Protein AF-A0A7R9IV88-F1 (afdb_monomer_lite)

pLDDT: mean 85.91, std 14.97, range [38.5, 98.81]

Structure (mmCIF, N/CA/C/O backbone):
data_AF-A0A7R9IV88-F1
#
_entry.id   AF-A0A7R9IV88-F1
#
loop_
_atom_site.group_PDB
_atom_site.id
_atom_site.type_symbol
_atom_site.label_atom_id
_atom_site.label_alt_id
_atom_site.label_comp_id
_atom_site.label_asym_id
_atom_site.label_entity_id
_atom_site.label_seq_id
_atom_site.pdbx_PDB_ins_code
_atom_site.Cartn_x
_atom_site.Cartn_y
_atom_site.Cartn_z
_atom_site.occupancy
_atom_site.B_iso_or_equiv
_atom_site.auth_seq_id
_atom_site.auth_comp_id
_atom_site.auth_asym_id
_atom_site.auth_atom_id
_atom_site.pdbx_PDB_model_num
ATOM 1 N N . MET A 1 1 ? -7.576 -13.885 -10.426 1.00 89.50 1 MET A N 1
ATOM 2 C CA . MET A 1 1 ? -8.930 -14.372 -10.057 1.00 89.50 1 MET A CA 1
ATOM 3 C C . MET A 1 1 ? -8.944 -15.845 -9.676 1.00 89.50 1 MET A C 1
ATOM 5 O O . MET A 1 1 ? -9.077 -16.111 -8.497 1.00 89.50 1 MET A O 1
ATOM 9 N N . ALA A 1 2 ? -8.714 -16.800 -10.589 1.00 94.25 2 ALA A N 1
ATOM 10 C CA . ALA A 1 2 ? -8.728 -18.230 -10.230 1.00 94.25 2 ALA A CA 1
ATOM 11 C C . ALA A 1 2 ? -7.739 -18.601 -9.099 1.00 94.25 2 ALA A C 1
ATOM 13 O O . ALA A 1 2 ? -8.062 -19.414 -8.239 1.00 94.25 2 ALA A O 1
ATOM 14 N N . ARG A 1 3 ? -6.558 -17.962 -9.057 1.00 96.81 3 ARG A N 1
ATOM 15 C CA . ARG A 1 3 ? -5.607 -18.096 -7.937 1.00 96.81 3 ARG A CA 1
ATOM 16 C C . ARG A 1 3 ? -6.174 -17.569 -6.605 1.00 96.81 3 ARG A C 1
ATOM 18 O O . ARG A 1 3 ? -5.969 -18.210 -5.584 1.00 96.81 3 ARG A O 1
ATOM 25 N N . CYS A 1 4 ? -6.947 -16.477 -6.614 1.00 96.44 4 CYS A N 1
ATOM 26 C CA . CYS A 1 4 ? -7.650 -15.975 -5.423 1.00 96.44 4 CYS A CA 1
ATOM 27 C C . CYS A 1 4 ? -8.679 -17.000 -4.929 1.00 96.44 4 CYS A C 1
ATOM 29 O O . CYS A 1 4 ? -8.710 -17.305 -3.745 1.00 96.44 4 CYS A O 1
ATOM 31 N N . ASP A 1 5 ? -9.472 -17.591 -5.831 1.00 95.38 5 ASP A N 1
ATOM 32 C CA . ASP A 1 5 ? -10.451 -18.626 -5.462 1.00 95.38 5 ASP A CA 1
ATOM 33 C C . ASP A 1 5 ? -9.773 -19.881 -4.886 1.00 95.38 5 ASP A C 1
ATOM 35 O O . ASP A 1 5 ? -10.258 -20.464 -3.917 1.00 95.38 5 ASP A O 1
ATOM 39 N N . ALA A 1 6 ? -8.623 -20.277 -5.443 1.00 97.31 6 ALA A N 1
ATOM 40 C CA . ALA A 1 6 ? -7.831 -21.385 -4.917 1.00 97.31 6 ALA A CA 1
ATOM 41 C C . ALA A 1 6 ? -7.295 -21.093 -3.505 1.00 97.31 6 ALA A C 1
ATOM 43 O O . ALA A 1 6 ? -7.380 -21.961 -2.637 1.00 97.31 6 ALA A O 1
ATOM 44 N N . LEU A 1 7 ? -6.802 -19.875 -3.246 1.00 97.56 7 LEU A N 1
ATOM 45 C CA . LEU A 1 7 ? -6.382 -19.469 -1.902 1.00 97.56 7 LEU A CA 1
ATOM 46 C C . LEU A 1 7 ? -7.564 -19.342 -0.938 1.00 97.56 7 LEU A C 1
ATOM 48 O O . LEU A 1 7 ? -7.436 -19.729 0.220 1.00 97.56 7 LEU A O 1
ATOM 52 N N . ALA A 1 8 ? -8.719 -18.856 -1.389 1.00 95.75 8 ALA A N 1
ATOM 53 C CA . ALA A 1 8 ? -9.923 -18.747 -0.568 1.00 95.75 8 ALA A CA 1
ATOM 54 C C . ALA A 1 8 ? -10.456 -20.112 -0.097 1.00 95.75 8 ALA A C 1
ATOM 56 O O . ALA A 1 8 ? -11.114 -20.193 0.936 1.00 95.75 8 ALA A O 1
ATOM 57 N N . ALA A 1 9 ? -10.149 -21.196 -0.817 1.00 96.38 9 ALA A N 1
ATOM 58 C CA . ALA A 1 9 ? -10.478 -22.559 -0.403 1.00 96.38 9 ALA A CA 1
ATOM 59 C C . ALA A 1 9 ? -9.545 -23.116 0.696 1.00 96.38 9 ALA A C 1
ATOM 61 O O . ALA A 1 9 ? -9.814 -24.184 1.252 1.00 96.38 9 ALA A O 1
ATOM 62 N N . ILE A 1 10 ? -8.440 -22.430 1.008 1.00 97.62 10 ILE A N 1
ATOM 63 C CA . ILE A 1 10 ? -7.503 -22.806 2.071 1.00 97.62 10 ILE A CA 1
ATOM 64 C C . ILE A 1 10 ? -7.872 -22.017 3.330 1.00 97.62 10 ILE A C 1
ATOM 66 O O . ILE A 1 10 ? -7.358 -20.920 3.557 1.00 97.62 10 ILE A O 1
ATOM 70 N N . SER A 1 11 ? -8.777 -22.587 4.130 1.00 97.31 11 SER A N 1
ATOM 71 C CA . SER A 1 11 ? -9.293 -21.964 5.347 1.00 97.31 11 SER A CA 1
ATOM 72 C C . SER A 1 11 ? -9.425 -22.929 6.527 1.00 97.31 11 SER A C 1
ATOM 74 O O . SER A 1 11 ? -9.688 -24.117 6.347 1.00 97.31 11 SER A O 1
ATOM 76 N N . GLU A 1 12 ? -9.255 -22.384 7.738 1.00 95.38 12 GLU A N 1
ATOM 77 C CA . GLU A 1 12 ? -9.490 -23.045 9.024 1.00 95.38 12 GLU A CA 1
ATOM 78 C C . GLU A 1 12 ? -10.968 -23.387 9.249 1.00 95.38 12 GLU A C 1
ATOM 80 O O . GLU A 1 12 ? -11.286 -24.273 10.044 1.00 95.38 12 GLU A O 1
ATOM 85 N N . THR A 1 13 ? -11.890 -22.686 8.579 1.00 91.06 13 THR A N 1
ATOM 86 C CA . THR A 1 13 ? -13.331 -22.920 8.700 1.00 91.06 13 THR A CA 1
ATOM 87 C C . THR A 1 13 ? -13.922 -23.380 7.370 1.00 91.06 13 THR A C 1
ATOM 89 O O . THR A 1 13 ? -13.441 -23.048 6.293 1.00 91.06 13 THR A O 1
ATOM 92 N N . ALA A 1 14 ? -14.976 -24.199 7.434 1.00 87.62 14 ALA A N 1
ATOM 93 C CA . ALA A 1 14 ? -15.624 -24.734 6.234 1.00 87.62 14 ALA A CA 1
ATOM 94 C C . ALA A 1 14 ? -16.605 -23.743 5.577 1.00 87.62 14 ALA A C 1
ATOM 96 O O . ALA A 1 14 ? -16.894 -23.862 4.390 1.00 87.62 14 ALA A O 1
ATOM 97 N N . GLU A 1 15 ? -17.149 -22.801 6.356 1.00 87.00 15 GLU A N 1
ATOM 98 C CA . GLU A 1 15 ? -18.232 -21.894 5.938 1.00 87.00 15 GLU A CA 1
ATOM 99 C C . GLU A 1 15 ? -17.757 -20.461 5.637 1.00 87.00 15 GLU A C 1
ATOM 101 O O . GLU A 1 15 ? -18.553 -19.627 5.209 1.00 87.00 15 GLU A O 1
ATOM 106 N N . GLY A 1 16 ? -16.474 -20.157 5.841 1.00 91.50 16 GLY A N 1
ATOM 107 C CA . GLY A 1 16 ? -15.907 -18.830 5.611 1.00 91.50 16 GLY A CA 1
ATOM 108 C C . GLY A 1 16 ? -14.405 -18.895 5.367 1.00 91.50 16 GLY A C 1
ATOM 109 O O . GLY A 1 16 ? -13.811 -19.960 5.474 1.00 91.50 16 GLY A O 1
ATOM 110 N N . LEU A 1 17 ? -13.794 -17.756 5.036 1.00 96.44 17 LEU A N 1
ATOM 111 C CA . LEU A 1 17 ? -12.342 -17.653 4.937 1.00 96.44 17 LEU A CA 1
ATOM 112 C C . LEU A 1 17 ? -11.766 -17.157 6.263 1.00 96.44 17 LEU A C 1
ATOM 114 O O . LEU A 1 17 ? -12.119 -16.102 6.769 1.00 96.44 17 LEU A O 1
ATOM 118 N N . THR A 1 18 ? -10.907 -17.964 6.854 1.00 97.19 18 THR A N 1
ATOM 119 C CA . THR A 1 18 ? -10.081 -17.676 8.025 1.00 97.19 18 THR A CA 1
ATOM 120 C C . THR A 1 18 ? -8.757 -18.383 7.809 1.00 97.19 18 THR A C 1
ATOM 122 O O . THR A 1 18 ? -8.749 -19.603 7.610 1.00 97.19 18 THR A O 1
ATOM 125 N N . ARG A 1 19 ? -7.665 -17.628 7.818 1.00 97.44 19 ARG A N 1
ATOM 126 C CA . ARG A 1 19 ? -6.312 -18.152 7.687 1.00 97.44 19 ARG A CA 1
ATOM 127 C C . ARG A 1 19 ? -5.375 -17.270 8.493 1.00 97.44 19 ARG A C 1
ATOM 129 O O . ARG A 1 19 ? -4.955 -16.224 8.015 1.00 97.44 19 ARG A 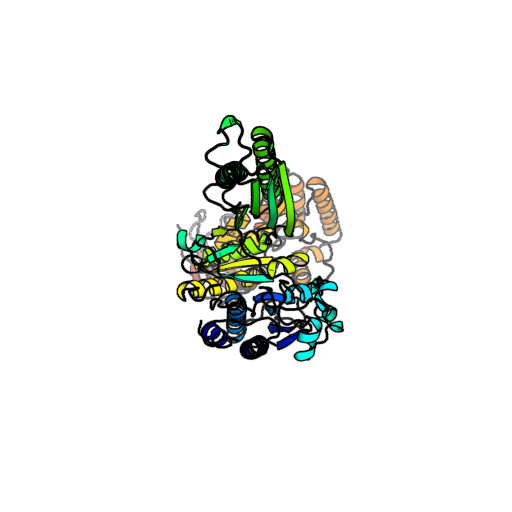O 1
ATOM 136 N N . VAL A 1 20 ? -5.065 -17.676 9.719 1.00 97.50 20 VAL A N 1
ATOM 137 C CA . VAL A 1 20 ? -4.247 -16.856 10.618 1.00 97.50 20 VAL A CA 1
ATOM 138 C C . VAL A 1 20 ? -2.765 -17.204 10.521 1.00 97.50 20 VAL A C 1
ATOM 140 O O . VAL A 1 20 ? -2.402 -18.314 10.121 1.00 97.50 20 VAL A O 1
ATOM 143 N N . TYR A 1 21 ? -1.897 -16.279 10.925 1.00 97.94 21 TYR A N 1
ATOM 144 C CA . TYR A 1 21 ? -0.447 -16.449 10.876 1.00 97.94 21 TYR A CA 1
ATOM 145 C C . TYR A 1 21 ? 0.044 -17.755 11.529 1.00 97.94 21 TYR A C 1
ATOM 147 O O . TYR A 1 21 ? -0.364 -18.136 12.631 1.00 97.94 21 TYR A O 1
ATOM 155 N N . LEU A 1 22 ? 0.919 -18.455 10.802 1.00 97.56 22 LEU A N 1
ATOM 156 C CA . LEU A 1 22 ? 1.494 -19.774 11.123 1.00 97.56 22 LEU A CA 1
ATOM 157 C C . LEU A 1 22 ? 0.469 -20.866 11.493 1.00 97.56 22 LEU A C 1
ATOM 159 O O . LEU A 1 22 ? 0.795 -21.815 12.207 1.00 97.56 22 LEU A O 1
ATOM 163 N N . SER A 1 23 ? -0.775 -20.751 11.026 1.00 97.62 23 SER A N 1
ATOM 164 C CA . SER A 1 23 ? -1.701 -21.888 10.974 1.00 97.62 23 SER A CA 1
ATOM 165 C C . SER A 1 23 ? -1.264 -22.890 9.892 1.00 97.62 23 SER A C 1
ATOM 167 O O . SER A 1 23 ? -0.571 -22.509 8.939 1.00 97.62 23 SER A O 1
ATOM 169 N N . PRO A 1 24 ? -1.689 -24.167 9.967 1.00 97.56 24 PRO A N 1
ATOM 170 C CA . PRO A 1 24 ? -1.495 -25.122 8.873 1.00 97.56 24 PRO A CA 1
ATOM 171 C C . PRO A 1 24 ? -2.005 -24.596 7.522 1.00 97.56 24 PRO A C 1
ATOM 173 O O . PRO A 1 24 ? -1.403 -24.844 6.478 1.00 97.56 24 PRO A O 1
ATOM 176 N N . GLU A 1 25 ? -3.098 -23.840 7.532 1.00 98.12 25 GLU A N 1
ATOM 177 C CA . GLU A 1 25 ? -3.707 -23.216 6.363 1.00 98.12 25 GLU A CA 1
ATOM 178 C C . GLU A 1 25 ? -2.852 -22.086 5.796 1.00 98.12 25 GLU A C 1
ATOM 180 O O . GLU A 1 25 ? -2.688 -22.011 4.578 1.00 98.12 25 GLU A O 1
ATOM 185 N N . HIS A 1 26 ? -2.250 -21.254 6.649 1.00 98.31 26 HIS A N 1
ATOM 186 C CA . HIS A 1 26 ? -1.290 -20.237 6.218 1.00 98.31 26 HIS A CA 1
ATOM 187 C C . HIS A 1 26 ? -0.070 -20.875 5.551 1.00 98.31 26 HIS A C 1
ATOM 189 O O . HIS A 1 26 ? 0.294 -20.489 4.445 1.00 98.31 26 HIS A O 1
ATOM 195 N N . LEU A 1 27 ? 0.495 -21.934 6.140 1.00 98.25 27 LEU A N 1
ATOM 196 C CA . LEU A 1 27 ? 1.615 -22.656 5.528 1.00 98.25 27 LEU A CA 1
ATOM 197 C C . LEU A 1 27 ? 1.242 -23.296 4.184 1.00 98.25 27 LEU A C 1
ATOM 199 O O . LEU A 1 27 ? 2.033 -23.262 3.243 1.00 98.25 27 LEU A O 1
ATOM 203 N N . ARG A 1 28 ? 0.035 -23.864 4.067 1.00 98.44 28 ARG A N 1
ATOM 204 C CA . ARG A 1 28 ? -0.471 -24.425 2.803 1.00 98.44 28 ARG A CA 1
ATOM 205 C C . ARG A 1 28 ? -0.663 -23.349 1.735 1.00 98.44 28 ARG A C 1
ATOM 207 O O . ARG A 1 28 ? -0.338 -23.599 0.576 1.00 98.44 28 ARG A O 1
ATOM 214 N N . ALA A 1 29 ? -1.171 -22.176 2.111 1.00 98.56 29 ALA A N 1
ATOM 215 C CA . ALA A 1 29 ? -1.281 -21.036 1.206 1.00 98.56 29 ALA A CA 1
ATOM 216 C C . ALA A 1 29 ? 0.107 -20.561 0.752 1.00 98.56 29 ALA A C 1
ATOM 218 O O . ALA A 1 29 ? 0.324 -20.428 -0.450 1.00 98.56 29 ALA A O 1
ATOM 219 N N . ASN A 1 30 ? 1.063 -20.423 1.674 1.00 98.56 30 ASN A N 1
ATOM 220 C CA . ASN A 1 30 ? 2.440 -20.032 1.362 1.00 98.56 30 ASN A CA 1
ATOM 221 C C . ASN A 1 30 ? 3.125 -21.043 0.437 1.00 98.56 30 ASN A C 1
ATOM 223 O O . ASN A 1 30 ? 3.766 -20.643 -0.529 1.00 98.56 30 ASN A O 1
ATOM 227 N N . ALA A 1 31 ? 2.942 -22.346 0.665 1.00 98.50 31 ALA A N 1
ATOM 228 C CA . ALA A 1 31 ? 3.465 -23.381 -0.225 1.00 98.50 31 ALA A CA 1
ATOM 229 C C . ALA A 1 31 ? 2.866 -23.277 -1.640 1.00 98.50 31 ALA A C 1
ATOM 231 O O . ALA A 1 31 ? 3.603 -23.302 -2.623 1.00 98.50 31 ALA A O 1
ATOM 232 N N . CYS A 1 32 ? 1.547 -23.091 -1.749 1.00 98.62 32 CYS A N 1
ATOM 233 C CA . CYS A 1 32 ? 0.863 -22.928 -3.033 1.00 98.62 32 CYS A CA 1
ATOM 234 C C . CYS A 1 32 ? 1.324 -21.664 -3.782 1.00 98.62 32 CYS A C 1
ATOM 236 O O . CYS A 1 32 ? 1.608 -21.709 -4.980 1.00 98.62 32 CYS A O 1
ATOM 238 N N . VAL A 1 33 ? 1.469 -20.547 -3.066 1.00 98.81 33 VAL A N 1
ATOM 239 C CA . VAL A 1 33 ? 2.027 -19.302 -3.605 1.00 98.81 33 VAL A CA 1
ATOM 240 C C . VAL A 1 33 ? 3.475 -19.498 -4.055 1.00 98.81 33 VAL A C 1
ATOM 242 O O . VAL A 1 33 ? 3.828 -19.061 -5.149 1.00 98.81 33 VAL A O 1
ATOM 245 N N . GLY A 1 34 ? 4.291 -20.207 -3.274 1.00 98.81 34 GLY A N 1
ATOM 246 C CA . GLY A 1 34 ? 5.667 -20.542 -3.629 1.00 98.81 34 GLY A CA 1
ATOM 247 C C . GLY A 1 34 ? 5.769 -21.360 -4.920 1.00 98.81 34 GLY A C 1
ATOM 248 O O . GLY A 1 34 ? 6.606 -21.062 -5.771 1.00 98.81 34 GLY A O 1
ATOM 249 N N . GLU A 1 35 ? 4.878 -22.332 -5.132 1.00 98.75 35 GLU A N 1
ATOM 250 C CA . GLU A 1 35 ? 4.798 -23.081 -6.395 1.00 98.75 35 GLU A CA 1
ATOM 251 C C . GLU A 1 35 ? 4.471 -22.166 -7.586 1.00 98.75 35 GLU A C 1
ATOM 253 O O . GLU A 1 35 ? 5.080 -22.287 -8.652 1.00 98.75 35 GLU A O 1
ATOM 258 N N . TRP A 1 36 ? 3.545 -21.214 -7.421 1.00 98.75 36 TRP A N 1
ATOM 259 C CA . TRP A 1 36 ? 3.230 -20.239 -8.470 1.00 98.75 36 TRP A CA 1
ATOM 260 C C . TRP A 1 36 ? 4.374 -19.265 -8.730 1.00 98.75 36 TRP A C 1
ATOM 262 O O . TRP A 1 36 ? 4.640 -18.947 -9.889 1.00 98.75 36 TRP A O 1
ATOM 272 N N . MET A 1 37 ? 5.085 -18.836 -7.687 1.00 98.81 37 MET A N 1
ATOM 273 C CA . MET A 1 37 ? 6.274 -18.005 -7.842 1.00 98.81 37 MET A CA 1
ATOM 274 C C . MET A 1 37 ? 7.360 -18.744 -8.637 1.00 98.81 37 MET A C 1
ATOM 276 O O . MET A 1 37 ? 7.926 -18.205 -9.590 1.00 98.81 37 MET A O 1
ATOM 280 N N . GLN A 1 38 ? 7.607 -20.012 -8.303 1.00 98.75 38 GLN A N 1
ATOM 281 C CA . GLN A 1 38 ? 8.568 -20.845 -9.019 1.00 98.75 38 GLN A CA 1
ATOM 282 C C . GLN A 1 38 ? 8.156 -21.043 -10.485 1.00 98.75 38 GLN A C 1
ATOM 284 O O . GLN A 1 38 ? 8.990 -20.916 -11.383 1.00 98.75 38 GLN A O 1
ATOM 289 N N . ALA A 1 39 ? 6.869 -21.295 -10.747 1.00 98.19 39 ALA A N 1
ATOM 290 C CA . ALA A 1 39 ? 6.334 -21.411 -12.104 1.00 98.19 39 ALA A CA 1
ATOM 291 C C . ALA A 1 39 ? 6.475 -20.108 -12.914 1.00 98.19 39 ALA A C 1
ATOM 293 O O . ALA A 1 39 ? 6.718 -20.158 -14.118 1.00 98.19 39 ALA A O 1
ATOM 294 N N . ALA A 1 40 ? 6.389 -18.949 -12.257 1.00 97.81 40 ALA A N 1
ATOM 295 C CA . ALA A 1 40 ? 6.632 -17.639 -12.860 1.00 97.81 40 ALA A CA 1
ATOM 296 C C . ALA A 1 40 ? 8.128 -17.337 -13.101 1.00 97.81 40 ALA A C 1
ATOM 298 O O . ALA A 1 40 ? 8.455 -16.294 -13.662 1.00 97.81 40 ALA A O 1
ATOM 299 N N . GLY A 1 41 ? 9.039 -18.250 -12.742 1.00 97.81 41 GLY A N 1
ATOM 300 C CA . GLY A 1 41 ? 10.478 -18.125 -12.995 1.00 97.81 41 GLY A CA 1
ATOM 301 C C . GLY A 1 41 ? 11.273 -17.476 -11.863 1.00 97.81 41 GLY A C 1
ATOM 302 O O . GLY A 1 41 ? 12.385 -17.007 -12.104 1.00 97.81 41 GLY A O 1
ATOM 303 N N . MET A 1 42 ? 10.724 -17.433 -10.646 1.00 98.69 42 MET A N 1
ATOM 304 C CA . MET A 1 42 ? 11.411 -16.894 -9.470 1.00 98.69 42 MET A CA 1
ATOM 305 C C . MET A 1 42 ? 12.220 -17.953 -8.715 1.00 98.69 42 MET A C 1
ATOM 307 O O . MET A 1 42 ? 11.866 -19.133 -8.679 1.00 98.69 42 MET A O 1
ATOM 311 N N . GLN A 1 43 ? 13.277 -17.507 -8.037 1.00 98.44 43 GLN A N 1
ATOM 312 C CA . GLN A 1 43 ? 13.902 -18.250 -6.945 1.00 98.44 43 GLN A CA 1
ATOM 313 C C . GLN A 1 43 ? 13.087 -18.041 -5.666 1.00 98.44 43 GLN A C 1
ATOM 315 O O . GLN A 1 43 ? 12.907 -16.902 -5.247 1.00 98.44 43 GLN A O 1
ATOM 320 N N . VAL A 1 44 ? 12.616 -19.122 -5.041 1.00 98.81 44 VAL A N 1
ATOM 321 C CA . VAL A 1 44 ? 11.650 -19.064 -3.930 1.00 98.81 44 VAL A CA 1
ATOM 322 C C . VAL A 1 44 ? 12.271 -19.534 -2.617 1.00 98.81 44 VAL A C 1
ATOM 324 O O . VAL A 1 44 ? 13.012 -20.519 -2.603 1.00 98.81 44 VAL A O 1
ATOM 327 N N . TRP A 1 45 ? 11.951 -18.852 -1.517 1.00 98.44 45 TRP A N 1
ATOM 328 C CA . TRP A 1 45 ? 12.300 -19.259 -0.154 1.00 98.44 45 TRP A CA 1
ATOM 329 C C . TRP A 1 45 ? 11.258 -18.769 0.861 1.00 98.44 45 TRP A C 1
ATOM 331 O O . TRP A 1 45 ? 10.475 -17.869 0.573 1.00 98.44 45 TRP A O 1
ATOM 341 N N . GLN A 1 46 ? 11.265 -19.363 2.055 1.00 98.25 46 GLN A N 1
ATOM 342 C CA . GLN A 1 46 ? 10.574 -18.833 3.231 1.00 98.25 46 GLN A CA 1
ATOM 343 C C . GLN A 1 46 ? 11.619 -18.225 4.171 1.00 98.25 46 GLN A C 1
ATOM 345 O O . GLN A 1 46 ? 12.662 -18.847 4.388 1.00 98.25 46 GLN A O 1
ATOM 350 N N . ASP A 1 47 ? 11.367 -17.023 4.686 1.00 97.94 47 ASP A N 1
ATOM 351 C CA . ASP A 1 47 ? 12.277 -16.355 5.623 1.00 97.94 47 ASP A CA 1
ATOM 352 C C . ASP A 1 47 ? 12.055 -16.786 7.086 1.00 97.94 47 ASP A C 1
ATOM 354 O O . ASP A 1 47 ? 11.171 -17.584 7.411 1.00 97.94 47 ASP A O 1
ATOM 358 N N . GLU A 1 48 ? 12.881 -16.266 7.993 1.00 97.81 48 GLU A N 1
ATOM 359 C CA . GLU A 1 48 ? 12.895 -16.643 9.408 1.00 97.81 48 GLU A CA 1
ATOM 360 C C . GLU A 1 48 ? 11.649 -16.200 10.189 1.00 97.81 48 GLU A C 1
ATOM 362 O O . GLU A 1 48 ? 11.429 -16.691 11.298 1.00 97.81 48 GLU A O 1
ATOM 367 N N . VAL A 1 49 ? 10.820 -15.319 9.621 1.00 97.75 49 VAL A N 1
ATOM 368 C CA . VAL A 1 49 ? 9.521 -14.908 10.180 1.00 97.75 49 VAL A CA 1
ATOM 369 C C . VAL A 1 49 ? 8.346 -15.479 9.380 1.00 97.75 49 VAL A C 1
ATOM 371 O O . VAL A 1 49 ? 7.205 -15.068 9.555 1.00 97.75 49 VAL A O 1
ATOM 374 N N . GLY A 1 50 ? 8.594 -16.461 8.514 1.00 97.62 50 GLY A N 1
ATOM 375 C CA . GLY A 1 50 ? 7.546 -17.210 7.833 1.00 97.62 50 GLY A CA 1
ATOM 376 C C . GLY A 1 50 ? 6.926 -16.523 6.616 1.00 97.62 50 GLY A C 1
ATOM 377 O O . GLY A 1 50 ? 5.968 -17.084 6.069 1.00 97.62 50 GLY A O 1
ATOM 378 N N . ASN A 1 51 ? 7.463 -15.387 6.154 1.00 98.69 51 ASN A N 1
ATOM 379 C CA . ASN A 1 51 ? 7.054 -14.792 4.880 1.00 98.69 51 ASN A CA 1
ATOM 380 C C . ASN A 1 51 ? 7.431 -15.732 3.730 1.00 98.69 51 ASN A C 1
ATOM 382 O O . ASN A 1 51 ? 8.473 -16.391 3.774 1.00 98.69 51 ASN A O 1
ATOM 386 N N . ILE A 1 52 ? 6.609 -15.776 2.681 1.00 98.75 52 ILE A N 1
ATOM 387 C CA . ILE A 1 52 ? 6.971 -16.454 1.431 1.00 98.75 52 ILE A CA 1
ATOM 388 C C . ILE A 1 52 ? 7.527 -15.435 0.439 1.00 98.75 52 ILE A C 1
ATOM 390 O O . ILE A 1 52 ? 6.876 -14.437 0.133 1.00 98.75 52 ILE A O 1
ATOM 394 N N . CYS A 1 53 ? 8.727 -15.695 -0.070 1.00 98.81 53 CYS A N 1
ATOM 395 C CA . CYS A 1 53 ? 9.486 -14.762 -0.890 1.00 98.81 53 CYS A CA 1
ATOM 396 C C . CYS A 1 53 ? 9.864 -15.401 -2.230 1.00 98.81 53 CYS A C 1
ATOM 398 O O . CYS A 1 53 ? 10.254 -16.569 -2.290 1.00 98.81 53 CYS A O 1
ATOM 400 N N . GLY A 1 54 ? 9.796 -14.621 -3.307 1.00 98.75 54 GLY A N 1
ATOM 401 C CA . GLY A 1 54 ? 10.202 -15.025 -4.649 1.00 98.75 54 GLY A CA 1
ATOM 402 C C . GLY A 1 54 ? 11.014 -13.932 -5.332 1.00 98.75 54 GLY A C 1
ATOM 403 O O . GLY A 1 54 ? 10.529 -12.821 -5.491 1.00 98.75 54 GLY A O 1
ATOM 404 N N . ARG A 1 55 ? 12.237 -14.232 -5.774 1.00 98.44 55 ARG A N 1
ATOM 405 C CA . ARG A 1 55 ? 13.100 -13.292 -6.502 1.00 98.44 55 ARG A CA 1
ATOM 406 C C . ARG A 1 55 ? 13.127 -13.605 -7.990 1.00 98.44 55 ARG A C 1
ATOM 408 O O . ARG A 1 55 ? 13.577 -14.676 -8.400 1.00 98.44 55 ARG A O 1
ATOM 415 N N . TYR A 1 56 ? 12.704 -12.644 -8.798 1.00 97.75 56 TYR A N 1
ATOM 416 C CA . TYR A 1 56 ? 12.928 -12.602 -10.234 1.00 97.75 56 TYR A CA 1
ATOM 417 C C . TYR A 1 56 ? 14.135 -11.723 -10.521 1.00 97.75 56 TYR A C 1
ATOM 419 O O . TYR A 1 56 ? 14.127 -10.523 -10.240 1.00 97.75 56 TYR A O 1
ATOM 427 N N . GLU A 1 57 ? 15.197 -12.339 -11.032 1.00 95.50 57 GLU A N 1
ATOM 428 C CA . GLU A 1 57 ? 16.466 -11.636 -11.123 1.00 95.50 57 GLU A CA 1
ATOM 429 C C . GLU A 1 57 ? 16.469 -10.552 -12.208 1.00 95.50 57 GLU A C 1
ATOM 431 O O . GLU A 1 57 ? 15.780 -10.667 -13.222 1.00 95.50 57 GLU A O 1
ATOM 436 N N . ALA A 1 58 ? 17.260 -9.506 -11.985 1.00 85.12 58 ALA A N 1
ATOM 437 C CA . ALA A 1 58 ? 17.542 -8.459 -12.955 1.00 85.12 58 ALA A CA 1
ATOM 438 C C . ALA A 1 58 ? 18.334 -8.980 -14.169 1.00 85.12 58 ALA A C 1
ATOM 440 O O . ALA A 1 58 ? 18.736 -10.144 -14.249 1.00 85.12 58 ALA A O 1
ATOM 441 N N . ALA A 1 59 ? 18.600 -8.086 -15.123 1.00 79.94 59 ALA A N 1
ATOM 442 C CA . ALA A 1 59 ? 19.532 -8.351 -16.217 1.00 79.94 59 ALA A CA 1
ATOM 443 C C . ALA A 1 59 ? 20.964 -8.602 -15.702 1.00 79.94 59 ALA A C 1
ATOM 445 O O . ALA A 1 59 ? 21.684 -9.427 -16.265 1.00 79.94 59 ALA A O 1
ATOM 446 N N . GLU A 1 60 ? 21.353 -7.929 -14.615 1.00 80.94 60 GLU A N 1
ATOM 447 C CA . GLU A 1 60 ? 22.629 -8.121 -13.923 1.00 80.94 60 GLU A CA 1
ATOM 448 C C . GLU A 1 60 ? 22.410 -8.794 -12.564 1.00 80.94 60 GLU A C 1
ATOM 450 O O . GLU A 1 60 ? 21.624 -8.332 -11.739 1.00 80.94 60 GLU A O 1
ATOM 455 N N . THR A 1 61 ? 23.115 -9.896 -12.310 1.00 87.62 61 THR A N 1
ATOM 456 C CA . THR A 1 61 ? 22.968 -10.639 -11.054 1.00 87.62 61 THR A CA 1
ATOM 457 C C . THR A 1 61 ? 23.411 -9.807 -9.850 1.00 87.62 61 THR A C 1
ATOM 459 O O . THR A 1 61 ? 24.486 -9.210 -9.863 1.00 87.62 61 THR A O 1
ATOM 462 N N . GLY A 1 62 ? 22.614 -9.825 -8.782 1.00 81.62 62 GLY A N 1
ATOM 463 C CA . GLY A 1 62 ? 22.893 -9.115 -7.535 1.00 81.62 62 GLY A CA 1
ATOM 464 C C . GLY A 1 62 ? 22.463 -7.647 -7.524 1.00 81.62 62 GLY A C 1
ATOM 465 O O . GLY A 1 62 ? 22.797 -6.941 -6.574 1.00 81.62 62 GLY A O 1
ATOM 466 N N . ALA A 1 63 ? 21.724 -7.181 -8.537 1.00 82.06 63 ALA A N 1
ATOM 467 C CA . ALA A 1 63 ? 21.110 -5.856 -8.519 1.00 82.06 63 ALA A CA 1
ATOM 468 C C . ALA A 1 63 ? 20.128 -5.709 -7.334 1.00 82.06 63 ALA A C 1
ATOM 470 O O . ALA A 1 63 ? 19.504 -6.697 -6.923 1.00 82.06 63 ALA A O 1
ATOM 471 N N . PRO A 1 64 ? 19.944 -4.497 -6.783 1.00 84.75 64 PRO A N 1
ATOM 472 C CA . PRO A 1 64 ? 18.945 -4.279 -5.746 1.00 84.75 64 PRO A CA 1
ATOM 473 C C . PRO A 1 64 ? 17.532 -4.548 -6.286 1.00 84.75 64 PRO A C 1
ATOM 475 O O . PRO A 1 64 ? 17.276 -4.466 -7.493 1.00 84.75 64 PRO A O 1
ATOM 478 N N . ALA A 1 65 ? 16.621 -4.915 -5.388 1.00 91.50 65 ALA A N 1
ATOM 479 C CA . ALA A 1 65 ? 15.265 -5.313 -5.732 1.00 91.50 65 ALA A CA 1
ATOM 480 C C . ALA A 1 65 ? 14.257 -4.184 -5.515 1.00 91.50 65 ALA A C 1
ATOM 482 O O . ALA A 1 65 ? 14.336 -3.430 -4.546 1.00 91.50 65 ALA A O 1
ATOM 483 N N . LEU A 1 66 ? 13.255 -4.117 -6.383 1.00 94.75 66 LEU A N 1
ATOM 484 C CA . LEU A 1 66 ? 11.978 -3.519 -6.031 1.00 94.75 66 LEU A CA 1
ATOM 485 C C . LEU A 1 66 ? 11.107 -4.603 -5.390 1.00 94.75 66 LEU A C 1
ATOM 487 O O . LEU A 1 66 ? 10.902 -5.666 -5.985 1.00 94.75 66 LEU A O 1
ATOM 491 N N . LEU A 1 67 ? 10.605 -4.334 -4.186 1.00 97.88 67 LEU A N 1
ATOM 492 C CA . LEU A 1 67 ? 9.672 -5.235 -3.524 1.00 97.88 67 LEU A CA 1
ATOM 493 C C . LEU A 1 67 ? 8.260 -5.020 -4.068 1.00 97.88 67 LEU A C 1
ATOM 495 O O . LEU A 1 67 ? 7.790 -3.886 -4.146 1.00 97.88 67 LEU A O 1
ATOM 499 N N . LEU A 1 68 ? 7.574 -6.111 -4.386 1.00 98.31 68 LEU A N 1
ATOM 500 C CA . LEU A 1 68 ? 6.146 -6.140 -4.676 1.00 98.31 68 LEU A CA 1
ATOM 501 C C . LEU A 1 68 ? 5.484 -7.092 -3.687 1.00 98.31 68 LEU A C 1
ATOM 503 O O . LEU A 1 68 ? 5.993 -8.184 -3.447 1.00 98.31 68 LEU A O 1
ATOM 507 N N . GLY A 1 69 ? 4.351 -6.733 -3.110 1.00 97.00 69 GLY A N 1
ATOM 508 C CA . GLY A 1 69 ? 3.750 -7.633 -2.139 1.00 97.00 69 GLY A CA 1
ATOM 509 C C . GLY A 1 69 ? 2.467 -7.131 -1.534 1.00 97.00 69 GLY A C 1
ATOM 510 O O . GLY A 1 69 ? 1.892 -6.144 -1.988 1.00 97.00 69 GLY A O 1
ATOM 511 N N . SER A 1 70 ? 2.035 -7.913 -0.555 1.00 98.50 70 SER A N 1
ATOM 512 C CA . SER A 1 70 ? 1.027 -7.633 0.463 1.00 98.50 70 SER A CA 1
ATOM 513 C C . SER A 1 70 ? 0.994 -8.875 1.377 1.00 98.50 70 SER A C 1
ATOM 515 O O . SER A 1 70 ? 1.972 -9.630 1.413 1.00 98.50 70 SER A O 1
ATOM 517 N N . HIS A 1 71 ? -0.106 -9.152 2.067 1.00 98.69 71 HIS A N 1
ATOM 518 C CA . HIS A 1 71 ? -0.208 -10.258 3.019 1.00 98.69 71 HIS A CA 1
ATOM 519 C C . HIS A 1 71 ? -0.978 -11.475 2.496 1.00 98.69 71 HIS A C 1
ATOM 521 O O . HIS A 1 71 ? -1.718 -11.423 1.508 1.00 98.69 71 HIS A O 1
ATOM 527 N N . LEU A 1 72 ? -0.769 -12.615 3.160 1.00 98.12 72 LEU A N 1
ATOM 528 C CA . LEU A 1 72 ? -1.474 -13.868 2.874 1.00 98.12 72 LEU A CA 1
ATOM 529 C C . LEU A 1 72 ? -2.318 -14.371 4.043 1.00 98.12 72 LEU A C 1
ATOM 531 O O . LEU A 1 72 ? -3.135 -15.267 3.824 1.00 98.12 72 LEU A O 1
ATOM 535 N N . ASP A 1 73 ? -2.168 -13.849 5.255 1.00 97.94 73 ASP A N 1
ATOM 536 C CA . ASP A 1 73 ? -3.125 -14.096 6.334 1.00 97.94 73 ASP A CA 1
ATOM 537 C C . ASP A 1 73 ? -4.415 -13.285 6.137 1.00 97.94 73 ASP A C 1
ATOM 539 O O . ASP A 1 73 ? -4.489 -12.414 5.274 1.00 97.94 73 ASP A O 1
ATOM 543 N N . THR A 1 74 ? -5.461 -13.630 6.886 1.00 97.69 74 THR A N 1
ATOM 544 C CA . THR A 1 74 ? -6.776 -12.989 6.786 1.00 97.69 74 THR A CA 1
ATOM 545 C C . THR A 1 74 ? -7.392 -12.779 8.164 1.00 97.69 74 THR A C 1
ATOM 547 O O . THR A 1 74 ? -7.157 -13.571 9.087 1.00 97.69 74 THR A O 1
ATOM 550 N N . VAL A 1 75 ? -8.328 -11.832 8.273 1.00 94.69 75 VAL A N 1
ATOM 551 C CA . VAL A 1 75 ? -9.315 -11.862 9.363 1.00 94.69 75 VAL A CA 1
ATOM 552 C C . VAL A 1 75 ? -10.176 -13.130 9.370 1.00 94.69 75 VAL A C 1
ATOM 554 O O . VAL A 1 75 ? -10.181 -13.954 8.449 1.00 94.69 75 VAL A O 1
ATOM 557 N N . ARG A 1 76 ? -10.951 -13.293 10.446 1.00 93.56 76 ARG A N 1
ATOM 558 C CA . ARG A 1 76 ? -12.006 -14.308 10.533 1.00 93.56 76 ARG A CA 1
ATOM 559 C C . ARG A 1 76 ? -13.173 -13.928 9.626 1.00 93.56 76 ARG A C 1
ATOM 561 O O . ARG A 1 76 ? -13.665 -12.808 9.706 1.00 93.56 76 ARG A O 1
ATOM 568 N N . ASN A 1 77 ? -13.674 -14.891 8.856 1.00 93.06 77 ASN A N 1
ATOM 569 C CA . ASN A 1 77 ? -14.742 -14.693 7.866 1.00 93.06 77 ASN A CA 1
ATOM 570 C C . ASN A 1 77 ? -14.416 -13.580 6.848 1.00 93.06 77 ASN A C 1
ATOM 572 O O . ASN A 1 77 ? -15.267 -12.754 6.526 1.00 93.06 77 ASN A O 1
ATOM 576 N N . ALA A 1 78 ? -13.177 -13.563 6.365 1.00 94.88 78 ALA A N 1
ATOM 577 C CA . ALA A 1 78 ? -12.662 -12.594 5.412 1.00 94.88 78 ALA A CA 1
ATOM 578 C C . ALA A 1 78 ? -13.286 -12.707 4.011 1.00 94.88 78 ALA A C 1
ATOM 580 O O . ALA A 1 78 ? -13.989 -13.667 3.669 1.00 94.88 78 ALA A O 1
ATOM 581 N N . GLY A 1 79 ? -12.982 -11.696 3.199 1.00 94.94 79 GLY A N 1
ATOM 582 C CA . GLY A 1 79 ? -13.147 -11.709 1.754 1.00 94.94 79 GLY A CA 1
ATOM 583 C C . GLY A 1 79 ? -12.052 -12.498 1.033 1.00 94.94 79 GLY A C 1
ATOM 584 O O . GLY A 1 79 ? -11.235 -13.158 1.662 1.00 94.94 79 GLY A O 1
ATOM 585 N N . ARG A 1 80 ? -12.052 -12.476 -0.303 1.00 94.50 80 ARG A N 1
ATOM 586 C CA . ARG A 1 80 ? -11.156 -13.301 -1.147 1.00 94.50 80 ARG A CA 1
ATOM 587 C C . ARG A 1 80 ? -9.997 -12.522 -1.773 1.00 94.50 80 ARG A C 1
ATOM 589 O O . ARG A 1 80 ? -9.237 -13.103 -2.547 1.00 94.50 80 ARG A O 1
ATOM 596 N N . TYR A 1 81 ? -9.907 -11.224 -1.520 1.00 97.31 81 TYR A N 1
ATOM 597 C CA . TYR A 1 81 ? -9.033 -10.304 -2.241 1.00 97.31 81 TYR A CA 1
ATOM 598 C C . TYR A 1 81 ? -8.135 -9.500 -1.310 1.00 97.31 81 TYR A C 1
ATOM 600 O O . TYR A 1 81 ? -7.026 -9.173 -1.727 1.00 97.31 81 TYR A O 1
ATOM 608 N N . ASP A 1 82 ? -8.582 -9.238 -0.083 1.00 97.88 82 ASP A N 1
ATOM 609 C CA . ASP A 1 82 ? -7.778 -8.591 0.954 1.00 97.88 82 ASP A CA 1
ATOM 610 C C . ASP A 1 82 ? -6.401 -9.256 1.118 1.00 97.88 82 ASP A C 1
ATOM 612 O O . ASP A 1 82 ? -6.318 -10.488 1.218 1.00 97.88 82 ASP A O 1
ATOM 616 N N . GLY A 1 83 ? -5.335 -8.459 1.024 1.00 97.62 83 GLY A N 1
ATOM 617 C CA . GLY A 1 83 ? -3.937 -8.894 0.949 1.00 97.62 83 GLY A CA 1
ATOM 618 C C . GLY A 1 83 ? -3.559 -9.704 -0.293 1.00 97.62 83 GLY A C 1
ATOM 619 O O . GLY A 1 83 ? -2.760 -9.298 -1.142 1.00 97.62 83 GLY A O 1
ATOM 620 N N . MET A 1 84 ? -4.162 -10.882 -0.454 1.00 97.44 84 MET A N 1
ATOM 621 C CA . MET A 1 84 ? -3.721 -11.874 -1.432 1.00 97.44 84 MET A CA 1
ATOM 622 C C . MET A 1 84 ? -3.846 -11.401 -2.885 1.00 97.44 84 MET A C 1
ATOM 624 O O . MET A 1 84 ? -3.113 -11.894 -3.745 1.00 97.44 84 MET A O 1
ATOM 628 N N . LEU A 1 85 ? -4.736 -10.446 -3.193 1.00 98.06 85 LEU A N 1
ATOM 629 C CA . LEU A 1 85 ? -4.795 -9.840 -4.526 1.00 98.06 85 LEU A CA 1
ATOM 630 C C . LEU A 1 85 ? -3.487 -9.117 -4.874 1.00 98.06 85 LEU A C 1
ATOM 632 O O . LEU A 1 85 ? -3.048 -9.218 -6.021 1.00 98.06 85 LEU A O 1
ATOM 636 N N . GLY A 1 86 ? -2.851 -8.446 -3.913 1.00 98.25 86 GLY A N 1
ATOM 637 C CA . GLY A 1 86 ? -1.568 -7.769 -4.100 1.00 98.25 86 GLY A CA 1
ATOM 638 C C . GLY A 1 86 ? -0.450 -8.744 -4.439 1.00 98.25 86 GLY A C 1
ATOM 639 O O . GLY A 1 86 ? 0.193 -8.624 -5.485 1.00 98.25 86 GLY A O 1
ATOM 640 N N . VAL A 1 87 ? -0.303 -9.787 -3.616 1.00 98.69 87 VAL A N 1
ATOM 641 C CA . VAL A 1 87 ? 0.693 -10.852 -3.819 1.00 98.69 87 VAL A CA 1
ATOM 642 C C . VAL A 1 87 ? 0.498 -11.532 -5.173 1.00 98.69 87 VAL A C 1
ATOM 644 O O . VAL A 1 87 ? 1.441 -11.690 -5.947 1.00 98.69 87 VAL A O 1
ATOM 647 N N . LEU A 1 88 ? -0.739 -11.905 -5.507 1.00 98.38 88 LEU A N 1
ATOM 648 C CA . LEU A 1 88 ? -1.031 -12.573 -6.772 1.00 98.38 88 LEU A CA 1
ATOM 649 C C . LEU A 1 88 ? -0.807 -11.656 -7.975 1.00 98.38 88 LEU A C 1
ATOM 651 O O . LEU A 1 88 ? -0.278 -12.114 -8.983 1.00 98.38 88 LEU A O 1
ATOM 655 N N . SER A 1 89 ? -1.147 -10.370 -7.873 1.00 97.38 89 SER A N 1
ATOM 656 C CA . SER A 1 89 ? -0.915 -9.404 -8.952 1.00 97.38 89 SER A CA 1
ATOM 657 C C . SER A 1 89 ? 0.576 -9.195 -9.227 1.00 97.38 89 SER A C 1
ATOM 659 O O . SER A 1 89 ? 0.988 -9.099 -10.386 1.00 97.38 89 SER A O 1
ATOM 661 N N . ALA A 1 90 ? 1.404 -9.207 -8.182 1.00 97.75 90 ALA A N 1
ATOM 662 C CA . ALA A 1 90 ? 2.855 -9.180 -8.313 1.00 97.75 90 ALA A CA 1
ATOM 663 C C . ALA A 1 90 ? 3.399 -10.436 -9.023 1.00 97.75 90 ALA A C 1
ATOM 665 O O . ALA A 1 90 ? 4.234 -10.325 -9.922 1.00 97.75 90 ALA A O 1
ATOM 666 N N . ILE A 1 91 ? 2.876 -11.626 -8.698 1.00 98.38 91 ILE A N 1
ATOM 667 C CA . ILE A 1 91 ? 3.249 -12.876 -9.387 1.00 98.38 91 ILE A CA 1
ATOM 668 C C . ILE A 1 91 ? 2.842 -12.836 -10.862 1.00 98.38 91 ILE A C 1
ATOM 670 O O . ILE A 1 91 ? 3.653 -13.198 -11.708 1.00 98.38 91 ILE A O 1
ATOM 674 N N . GLU A 1 92 ? 1.628 -12.380 -11.194 1.00 96.25 92 GLU A N 1
ATOM 675 C CA . GLU A 1 92 ? 1.184 -12.248 -12.594 1.00 96.25 92 GLU A CA 1
ATOM 676 C C . GLU A 1 92 ? 2.070 -11.271 -13.382 1.00 96.25 92 GLU A C 1
ATOM 678 O O . GLU A 1 92 ? 2.415 -11.523 -14.536 1.00 96.25 92 GLU A O 1
ATOM 683 N N . THR A 1 93 ? 2.495 -10.179 -12.744 1.00 93.50 93 THR A N 1
ATOM 684 C CA . THR A 1 93 ? 3.419 -9.197 -13.330 1.00 93.50 93 THR A CA 1
ATOM 685 C C . THR A 1 93 ? 4.762 -9.847 -13.678 1.00 93.50 93 THR A C 1
ATOM 687 O O . THR A 1 93 ? 5.246 -9.725 -14.805 1.00 93.50 93 THR A O 1
ATOM 690 N N . VAL A 1 94 ? 5.354 -10.586 -12.734 1.00 96.56 94 VAL A N 1
ATOM 691 C CA . VAL A 1 94 ? 6.613 -11.314 -12.955 1.00 96.56 94 VAL A CA 1
ATOM 692 C C . VAL A 1 94 ? 6.448 -12.419 -13.993 1.00 96.56 94 VAL A C 1
ATOM 694 O O . VAL A 1 94 ? 7.303 -12.572 -14.865 1.00 96.56 94 VAL A O 1
ATOM 697 N N . GLN A 1 95 ? 5.347 -13.166 -13.937 1.00 96.25 95 GLN A N 1
ATOM 698 C CA . GLN A 1 95 ? 5.048 -14.220 -14.898 1.00 96.25 95 GLN A CA 1
ATOM 699 C C . GLN A 1 95 ? 5.008 -13.652 -16.319 1.00 96.25 95 GLN A C 1
ATOM 701 O O . GLN A 1 95 ? 5.665 -14.196 -17.205 1.00 96.25 95 GLN A O 1
ATOM 706 N N . TRP A 1 96 ? 4.329 -12.518 -16.521 1.00 93.69 96 TRP A N 1
ATOM 707 C CA . TRP A 1 96 ? 4.296 -11.835 -17.811 1.00 93.69 96 TRP A CA 1
ATOM 708 C C . TRP A 1 96 ? 5.700 -11.436 -18.281 1.00 93.69 96 TRP A C 1
ATOM 710 O O . TRP A 1 96 ? 6.060 -11.699 -19.431 1.00 93.69 96 TRP A O 1
ATOM 720 N N . LEU A 1 97 ? 6.524 -10.853 -17.402 1.00 89.88 97 LEU A N 1
ATOM 721 C CA . LEU A 1 97 ? 7.910 -10.497 -17.730 1.00 89.88 97 LEU A CA 1
ATOM 722 C C . LEU A 1 97 ? 8.728 -11.727 -18.139 1.00 89.88 97 LEU A C 1
ATOM 724 O O . LEU A 1 97 ? 9.463 -11.672 -19.126 1.00 89.88 97 LEU A O 1
ATOM 728 N N . ASN A 1 98 ? 8.581 -12.839 -17.419 1.00 95.00 98 ASN A N 1
ATOM 729 C CA . ASN A 1 98 ? 9.316 -14.068 -17.689 1.00 95.00 98 ASN A CA 1
ATOM 730 C C . ASN A 1 98 ? 8.879 -14.741 -18.999 1.00 95.00 98 ASN A C 1
ATOM 732 O O . ASN A 1 98 ? 9.732 -15.134 -19.794 1.00 95.00 98 ASN A O 1
ATOM 736 N N . GLU A 1 99 ? 7.572 -14.814 -19.268 1.00 92.38 99 GLU A N 1
ATOM 737 C CA . GLU A 1 99 ? 7.013 -15.333 -20.527 1.00 92.38 99 GLU A CA 1
ATOM 738 C C . GLU A 1 99 ? 7.497 -14.529 -21.745 1.00 92.38 99 GLU A C 1
ATOM 740 O O . GLU A 1 99 ? 7.751 -15.100 -22.806 1.00 92.38 99 GLU A O 1
ATOM 745 N N . HIS A 1 100 ? 7.705 -13.219 -21.574 1.00 89.94 100 HIS A N 1
ATOM 746 C CA . HIS A 1 100 ? 8.260 -12.328 -22.599 1.00 89.94 100 HIS A CA 1
ATOM 747 C C . HIS A 1 100 ? 9.792 -12.224 -22.558 1.00 89.94 100 HIS A C 1
ATOM 749 O O . HIS A 1 100 ? 10.367 -11.424 -23.295 1.00 89.94 100 HIS A O 1
ATOM 755 N N . GLN A 1 101 ? 10.462 -13.010 -21.706 1.00 90.12 101 GLN A N 1
ATOM 756 C CA . GLN A 1 101 ? 11.920 -13.021 -21.535 1.00 90.12 101 GLN A CA 1
ATOM 757 C C . GLN A 1 101 ? 12.513 -11.634 -21.224 1.00 90.12 101 GLN A C 1
ATOM 759 O O . GLN A 1 101 ? 13.646 -11.326 -21.593 1.00 90.12 101 GLN A O 1
ATOM 764 N N . ARG A 1 102 ? 11.751 -10.779 -20.534 1.00 87.19 102 ARG A N 1
ATOM 765 C CA . ARG A 1 102 ? 12.155 -9.415 -20.177 1.00 87.19 102 ARG A CA 1
ATOM 766 C C . ARG A 1 102 ? 12.772 -9.385 -18.790 1.00 87.19 102 ARG A C 1
ATOM 768 O O . ARG A 1 102 ? 12.125 -9.739 -17.809 1.00 87.19 102 ARG A O 1
ATOM 775 N N . ARG A 1 103 ? 14.019 -8.934 -18.707 1.00 84.25 103 ARG A N 1
ATOM 776 C CA . ARG A 1 103 ? 14.736 -8.686 -17.453 1.00 84.25 103 ARG A CA 1
ATOM 777 C C . ARG A 1 103 ? 14.879 -7.181 -17.260 1.00 84.25 103 ARG A C 1
ATOM 779 O O . ARG A 1 103 ? 15.259 -6.502 -18.210 1.00 84.25 103 ARG A O 1
ATOM 786 N N . LEU A 1 104 ? 14.559 -6.692 -16.063 1.00 81.38 104 LEU A N 1
ATOM 787 C CA . LEU A 1 104 ? 14.676 -5.274 -15.724 1.00 81.38 104 LEU A CA 1
ATOM 788 C C . LEU A 1 104 ? 16.098 -4.962 -15.200 1.00 81.38 104 LEU A C 1
ATOM 790 O O . LEU A 1 104 ? 16.818 -5.886 -14.817 1.00 81.38 104 LEU A O 1
ATOM 794 N N . PRO A 1 105 ? 16.527 -3.687 -15.141 1.00 75.12 105 PRO A N 1
ATOM 795 C CA . PRO A 1 105 ? 17.780 -3.273 -14.495 1.00 75.12 105 PRO A CA 1
ATOM 796 C C . PRO A 1 105 ? 17.819 -3.545 -12.987 1.00 75.12 105 PRO A C 1
ATOM 798 O O . PRO A 1 105 ? 18.889 -3.567 -12.388 1.00 75.12 105 PRO A O 1
ATOM 801 N N . LEU A 1 106 ? 16.647 -3.726 -12.382 1.00 82.75 106 LEU A N 1
ATOM 802 C CA . LEU A 1 106 ? 16.449 -4.058 -10.979 1.00 82.75 106 LEU A CA 1
ATOM 803 C C . LEU A 1 106 ? 15.839 -5.450 -10.877 1.00 82.75 106 LEU A C 1
ATOM 805 O O . LEU A 1 106 ? 15.129 -5.895 -11.781 1.00 82.75 106 LEU A O 1
ATOM 809 N N . ALA A 1 107 ? 16.091 -6.128 -9.764 1.00 91.88 107 ALA A N 1
ATOM 810 C CA . ALA A 1 107 ? 15.378 -7.362 -9.485 1.00 91.88 107 ALA A CA 1
ATOM 811 C C . ALA A 1 107 ? 13.948 -7.038 -9.045 1.00 91.88 107 ALA A C 1
ATOM 813 O O . ALA A 1 107 ? 13.674 -5.947 -8.542 1.00 91.88 107 ALA A O 1
ATOM 814 N N . ILE A 1 108 ? 13.042 -7.997 -9.197 1.00 96.75 108 ILE A N 1
ATOM 815 C CA . ILE A 1 108 ? 11.733 -7.944 -8.546 1.00 96.75 108 ILE A CA 1
ATOM 816 C C . ILE A 1 108 ? 11.725 -9.012 -7.467 1.00 96.75 108 ILE A C 1
ATOM 818 O O . ILE A 1 108 ? 11.980 -10.181 -7.752 1.00 96.75 108 ILE A O 1
ATOM 822 N N . GLU A 1 109 ? 11.410 -8.627 -6.239 1.00 98.12 109 GLU A N 1
ATOM 823 C CA . GLU A 1 109 ? 11.130 -9.582 -5.173 1.00 98.12 109 GLU A CA 1
ATOM 824 C C . GLU A 1 109 ? 9.663 -9.495 -4.785 1.00 98.12 109 GLU A C 1
ATOM 826 O O . GLU A 1 109 ? 9.180 -8.443 -4.377 1.00 98.12 109 GLU A O 1
ATOM 831 N N . VAL A 1 110 ? 8.954 -10.610 -4.932 1.00 98.75 110 VAL A N 1
ATOM 832 C CA . VAL A 1 110 ? 7.570 -10.747 -4.503 1.00 98.75 110 VAL A CA 1
ATOM 833 C C . VAL A 1 110 ? 7.538 -11.318 -3.094 1.00 98.75 110 VAL A C 1
ATOM 835 O O . VAL A 1 110 ? 8.131 -12.371 -2.857 1.00 98.75 110 VAL A O 1
ATOM 838 N N . ILE A 1 111 ? 6.836 -10.657 -2.177 1.00 98.75 111 ILE A N 1
ATOM 839 C CA . ILE A 1 111 ? 6.687 -11.106 -0.789 1.00 98.75 111 ILE A CA 1
ATOM 840 C C . ILE A 1 111 ? 5.202 -11.257 -0.454 1.00 98.75 111 ILE A C 1
ATOM 842 O O . ILE A 1 111 ? 4.408 -10.343 -0.672 1.00 98.75 111 ILE A O 1
ATOM 846 N N . GLY A 1 112 ? 4.836 -12.425 0.071 1.00 98.69 112 GLY A N 1
ATOM 847 C CA . GLY A 1 112 ? 3.605 -12.625 0.829 1.00 98.69 112 GLY A CA 1
ATOM 848 C C . GLY A 1 112 ? 3.918 -12.534 2.317 1.00 98.69 112 GLY A C 1
ATOM 849 O O . GLY A 1 112 ? 4.473 -13.485 2.879 1.00 98.69 112 GLY A O 1
ATOM 850 N N . PHE A 1 113 ? 3.610 -11.388 2.924 1.00 98.69 113 PHE A N 1
ATOM 851 C CA . PHE A 1 113 ? 3.841 -11.136 4.342 1.00 98.69 113 PHE A CA 1
ATOM 852 C C . PHE A 1 113 ? 2.916 -11.981 5.226 1.00 98.69 113 PHE A C 1
ATOM 854 O O . PHE A 1 113 ? 1.794 -12.323 4.840 1.00 98.69 113 PHE A O 1
ATOM 861 N N . GLY A 1 114 ? 3.412 -12.327 6.415 1.00 94.94 114 GLY A N 1
ATOM 862 C CA . GLY A 1 114 ? 2.632 -12.976 7.466 1.00 94.94 114 GLY A CA 1
ATOM 863 C C . GLY A 1 114 ? 2.199 -12.023 8.587 1.00 94.94 114 GLY A C 1
ATOM 864 O O . GLY A 1 114 ? 3.010 -11.254 9.099 1.00 94.94 114 GLY A O 1
ATOM 865 N N . ASP A 1 115 ? 0.953 -12.172 9.036 1.00 94.44 115 ASP A N 1
ATOM 866 C CA . ASP A 1 115 ? 0.328 -11.459 10.169 1.00 94.44 115 ASP A CA 1
ATOM 867 C C . ASP A 1 115 ? 0.227 -9.941 9.977 1.00 94.44 115 ASP A C 1
ATOM 869 O O . ASP A 1 115 ? 0.560 -9.169 10.879 1.00 94.44 115 ASP A O 1
ATOM 873 N N . GLU A 1 116 ? -0.234 -9.489 8.812 1.00 96.88 116 GLU A N 1
ATOM 874 C CA . GLU A 1 116 ? -0.612 -8.080 8.632 1.00 96.88 116 GLU A CA 1
ATOM 875 C C . GLU A 1 116 ? -1.819 -7.754 9.524 1.00 96.88 116 GLU A C 1
ATOM 877 O O . GLU A 1 116 ? -1.754 -6.838 10.349 1.00 96.88 116 GLU A O 1
ATOM 882 N N . GLU A 1 117 ? -2.837 -8.618 9.483 1.00 92.06 117 GLU A N 1
ATOM 883 C CA . GLU A 1 117 ? -4.148 -8.412 10.110 1.00 92.06 117 GLU A CA 1
ATOM 884 C C . GLU A 1 117 ? -4.098 -8.525 11.639 1.00 92.06 117 GLU A C 1
ATOM 886 O O . GLU A 1 117 ? -4.987 -8.071 12.368 1.00 92.06 117 GLU A O 1
ATOM 891 N N . GLY A 1 118 ? -3.078 -9.219 12.153 1.00 93.00 118 GLY A N 1
ATOM 892 C CA . GLY A 1 118 ? -2.887 -9.492 13.575 1.00 93.00 118 GLY A CA 1
ATOM 893 C C . GLY A 1 118 ? -3.994 -10.327 14.213 1.00 93.00 118 GLY A C 1
ATOM 894 O O . GLY A 1 118 ? -4.226 -10.266 15.425 1.00 93.00 118 GLY A O 1
ATOM 895 N N . THR A 1 119 ? -4.693 -11.130 13.410 1.00 93.50 119 THR A N 1
ATOM 896 C CA . THR A 1 119 ? -5.890 -11.871 13.833 1.00 93.50 119 THR A CA 1
ATOM 897 C C . THR A 1 119 ? -5.594 -12.920 14.904 1.00 93.50 119 THR A C 1
ATOM 899 O O . THR A 1 119 ? -6.462 -13.233 15.729 1.00 93.50 119 THR A O 1
ATOM 902 N N . ARG A 1 120 ? -4.380 -13.485 14.914 1.00 96.69 120 ARG A N 1
ATOM 903 C CA . ARG A 1 120 ? -4.000 -14.526 15.879 1.00 96.69 120 ARG A CA 1
ATOM 904 C C . ARG A 1 120 ? -3.568 -13.945 17.220 1.00 96.69 120 ARG A C 1
ATOM 906 O O . ARG A 1 120 ? -4.090 -14.351 18.258 1.00 96.69 120 ARG A O 1
ATOM 913 N N . PHE A 1 121 ? -2.612 -13.021 17.189 1.00 95.56 121 PHE A N 1
ATOM 914 C CA . PHE A 1 121 ? -1.916 -12.542 18.384 1.00 95.56 121 PHE A CA 1
ATOM 915 C C . PHE A 1 121 ? -2.376 -11.158 18.852 1.00 95.56 121 PHE A C 1
ATOM 917 O O . PHE A 1 121 ? -1.944 -10.712 19.910 1.00 95.56 121 PHE A O 1
ATOM 924 N N . GLY A 1 122 ? -3.237 -10.464 18.100 1.00 89.62 122 GLY A N 1
ATOM 925 C CA . GLY A 1 122 ? -3.558 -9.057 18.361 1.00 89.62 122 GLY A CA 1
ATOM 926 C C . GLY A 1 122 ? -2.370 -8.120 18.113 1.00 89.62 122 GLY A C 1
ATOM 927 O O . GLY A 1 122 ? -2.353 -7.000 18.622 1.00 89.62 122 GLY A O 1
ATOM 928 N N . ILE A 1 123 ? -1.372 -8.597 17.366 1.00 91.25 123 ILE A N 1
ATOM 929 C CA . ILE A 1 123 ? -0.174 -7.878 16.946 1.00 91.25 123 ILE A CA 1
ATOM 930 C C . ILE A 1 123 ? -0.187 -7.861 15.425 1.00 91.25 123 ILE A C 1
ATOM 932 O O . ILE A 1 123 ? -0.290 -8.918 14.825 1.00 91.25 123 ILE A O 1
ATOM 936 N N . THR A 1 124 ? -0.059 -6.689 14.819 1.00 92.62 124 THR A N 1
ATOM 937 C CA . THR A 1 124 ? -0.059 -6.520 13.363 1.00 92.62 124 THR A CA 1
ATOM 938 C C . THR A 1 124 ? 1.364 -6.371 12.825 1.00 92.62 124 THR A C 1
ATOM 940 O O . THR A 1 124 ? 2.259 -5.895 13.537 1.00 92.62 124 THR A O 1
ATOM 943 N N . LEU A 1 125 ? 1.542 -6.658 11.537 1.00 96.44 125 LEU A N 1
ATOM 944 C CA . LEU A 1 125 ? 2.762 -6.420 10.761 1.00 96.44 125 LEU A CA 1
ATOM 945 C C . LEU A 1 125 ? 3.970 -7.256 11.220 1.00 96.44 125 LEU A C 1
ATOM 947 O O . LEU A 1 125 ? 5.104 -6.771 11.174 1.00 96.44 125 LEU A O 1
ATOM 951 N N . LEU A 1 126 ? 3.766 -8.491 11.703 1.00 97.31 126 LEU A N 1
ATOM 952 C CA . LEU A 1 126 ? 4.886 -9.343 12.139 1.00 97.31 126 LEU A CA 1
ATOM 953 C C . LEU A 1 126 ? 5.887 -9.554 10.992 1.00 97.31 126 LEU A C 1
ATOM 955 O O . LEU A 1 126 ? 7.075 -9.253 11.130 1.00 97.31 126 LEU A O 1
ATOM 959 N N . GLY A 1 127 ? 5.399 -10.017 9.842 1.00 97.62 127 GLY A N 1
ATOM 960 C CA . GLY A 1 127 ? 6.204 -10.343 8.671 1.00 97.62 127 GLY A CA 1
ATOM 961 C C . GLY A 1 127 ? 7.003 -9.157 8.142 1.00 97.62 127 GLY A C 1
ATOM 962 O O . GLY A 1 127 ? 8.228 -9.243 8.000 1.00 97.62 127 GLY A O 1
ATOM 963 N N . SER A 1 128 ? 6.343 -8.022 7.911 1.00 98.19 128 SER A N 1
ATOM 964 C CA . SER A 1 128 ? 6.994 -6.803 7.423 1.00 98.19 128 SER A CA 1
ATOM 965 C C . SER A 1 128 ? 7.956 -6.188 8.449 1.00 98.19 128 SER A C 1
ATOM 967 O O . SER A 1 128 ? 9.030 -5.713 8.064 1.00 98.19 128 SER A O 1
ATOM 969 N N . ARG A 1 129 ? 7.677 -6.275 9.760 1.00 97.94 129 ARG A N 1
ATOM 970 C CA . ARG A 1 129 ? 8.636 -5.856 10.805 1.00 97.94 129 ARG A CA 1
ATOM 971 C C . ARG A 1 129 ? 9.835 -6.783 10.964 1.00 97.94 129 ARG A C 1
ATOM 973 O O . ARG A 1 129 ? 10.895 -6.320 11.396 1.00 97.94 129 ARG A O 1
ATOM 980 N N . GLY A 1 130 ? 9.701 -8.056 10.596 1.00 97.56 130 GLY A N 1
ATOM 981 C CA . GLY A 1 130 ? 10.831 -8.973 10.448 1.00 97.56 130 GLY A CA 1
ATOM 982 C C . GLY A 1 130 ? 11.808 -8.479 9.380 1.00 97.56 130 GLY A C 1
ATOM 983 O O . GLY A 1 130 ? 12.984 -8.261 9.672 1.00 97.56 130 GLY A O 1
ATOM 984 N N . ILE A 1 131 ? 11.298 -8.178 8.182 1.00 97.81 131 ILE A N 1
ATOM 985 C CA . ILE A 1 131 ? 12.086 -7.644 7.057 1.00 97.81 131 ILE A CA 1
ATOM 986 C C . ILE A 1 131 ? 12.725 -6.288 7.385 1.00 97.81 131 ILE A C 1
ATOM 988 O O . ILE A 1 131 ? 13.881 -6.041 7.031 1.00 97.81 131 ILE A O 1
ATOM 992 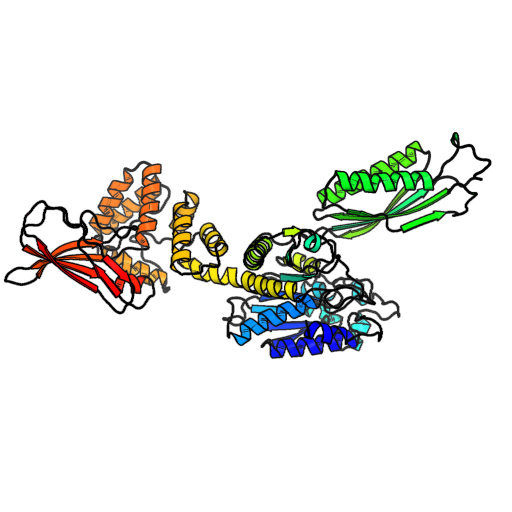N N . THR A 1 132 ? 12.018 -5.403 8.095 1.00 97.75 132 THR A N 1
ATOM 993 C CA . THR A 1 132 ? 12.573 -4.098 8.495 1.00 97.75 132 THR A CA 1
ATOM 994 C C . THR A 1 132 ? 13.430 -4.182 9.759 1.00 97.75 132 THR A C 1
ATOM 996 O O . THR A 1 132 ? 13.952 -3.165 10.217 1.00 97.75 132 THR A O 1
ATOM 999 N N . GLY A 1 133 ? 13.603 -5.364 10.359 1.00 96.62 133 GLY A N 1
ATOM 1000 C CA . GLY A 1 133 ? 14.364 -5.540 11.598 1.00 96.62 133 GLY A CA 1
ATOM 1001 C C . GLY A 1 133 ? 13.853 -4.676 12.759 1.00 96.62 133 GLY A C 1
ATOM 1002 O O . GLY A 1 133 ? 14.631 -4.328 13.646 1.00 96.62 133 GLY A O 1
ATOM 1003 N N . SER A 1 134 ? 12.578 -4.280 12.725 1.00 95.56 134 SER A N 1
ATOM 1004 C CA . SER A 1 134 ? 11.917 -3.442 13.737 1.00 95.56 134 SER A CA 1
ATOM 1005 C C . SER A 1 134 ? 11.033 -4.261 14.684 1.00 95.56 134 SER A C 1
ATOM 1007 O O . SER A 1 134 ? 10.246 -3.697 15.442 1.00 95.56 134 SER A O 1
ATOM 1009 N N . TRP A 1 135 ? 11.161 -5.591 14.652 1.00 94.81 135 TRP A N 1
ATOM 1010 C CA . TRP A 1 135 ? 10.413 -6.528 15.486 1.00 94.81 135 TRP A CA 1
ATOM 1011 C C . TRP A 1 135 ? 10.680 -6.316 16.993 1.00 94.81 135 TRP A C 1
ATOM 1013 O O . TRP A 1 135 ? 11.801 -6.544 17.463 1.00 94.81 135 TRP A O 1
ATOM 1023 N N . PRO A 1 136 ? 9.672 -5.941 17.803 1.00 94.06 136 PRO A N 1
ATOM 1024 C CA . PRO A 1 136 ? 9.814 -5.819 19.252 1.00 94.06 136 PRO A CA 1
ATOM 1025 C C . PRO A 1 136 ? 10.068 -7.158 19.953 1.00 94.06 136 PRO A C 1
ATOM 1027 O O . PRO A 1 136 ? 9.310 -8.116 19.816 1.00 94.06 136 PRO A O 1
ATOM 1030 N N . GLN A 1 137 ? 11.090 -7.208 20.810 1.00 92.38 137 GLN A N 1
ATOM 1031 C CA . GLN A 1 137 ? 11.444 -8.424 21.557 1.00 92.38 137 GLN A CA 1
ATOM 1032 C C . GLN A 1 137 ? 10.296 -8.947 22.441 1.00 92.38 137 GLN A C 1
ATOM 1034 O O . GLN A 1 137 ? 10.169 -10.153 22.649 1.00 92.38 137 GLN A O 1
ATOM 1039 N N . SER A 1 138 ? 9.437 -8.054 22.943 1.00 94.31 138 SER A N 1
ATOM 1040 C CA . SER A 1 138 ? 8.286 -8.412 23.780 1.00 94.31 138 SER A CA 1
ATOM 1041 C C . SER A 1 138 ? 7.233 -9.256 23.056 1.00 94.31 138 SER A C 1
ATOM 1043 O O . SER A 1 138 ? 6.438 -9.915 23.719 1.00 94.31 138 SER A O 1
ATOM 1045 N N . TRP A 1 139 ? 7.214 -9.264 21.721 1.00 96.06 139 TRP A N 1
ATOM 1046 C CA . TRP A 1 139 ? 6.219 -10.010 20.947 1.00 96.06 139 TRP A CA 1
ATOM 1047 C C . TRP A 1 139 ? 6.431 -11.516 20.989 1.00 96.06 139 TRP A C 1
ATOM 1049 O O . TRP A 1 139 ? 5.464 -12.266 20.942 1.00 96.06 139 TRP A O 1
ATOM 1059 N N . VAL A 1 140 ? 7.674 -11.970 21.158 1.00 96.50 140 VAL A N 1
ATOM 1060 C CA . VAL A 1 140 ? 8.019 -13.401 21.174 1.00 96.50 140 VAL A CA 1
ATOM 1061 C C . VAL A 1 140 ? 7.226 -14.160 22.247 1.00 96.50 140 VAL A C 1
ATOM 1063 O O . VAL A 1 140 ? 6.794 -15.291 22.029 1.00 96.50 140 VAL A O 1
ATOM 1066 N N . THR A 1 141 ? 6.985 -13.529 23.397 1.00 97.06 141 THR A N 1
ATOM 1067 C CA . THR A 1 141 ? 6.240 -14.117 24.518 1.00 97.06 141 THR A CA 1
ATOM 1068 C C . THR A 1 141 ? 4.752 -13.767 24.519 1.00 97.06 141 THR A C 1
ATOM 1070 O O . THR A 1 141 ? 4.039 -14.203 25.424 1.00 97.06 141 THR A O 1
ATOM 1073 N N . HIS A 1 142 ? 4.264 -13.005 23.536 1.00 96.38 142 HIS A N 1
ATOM 1074 C CA . HIS A 1 142 ? 2.861 -12.617 23.470 1.00 96.38 142 HIS A CA 1
ATOM 1075 C C . HIS A 1 142 ? 1.988 -13.833 23.112 1.00 96.38 142 HIS A C 1
ATOM 1077 O O . HIS A 1 142 ? 2.270 -14.499 22.112 1.00 96.38 142 HIS A O 1
ATOM 1083 N N . PRO A 1 143 ? 0.958 -14.160 23.913 1.00 97.31 143 PRO A N 1
ATOM 1084 C CA . PRO A 1 143 ? 0.095 -15.305 23.655 1.00 97.31 143 PRO A CA 1
ATOM 1085 C C . PRO A 1 143 ? -1.032 -14.973 22.666 1.00 97.31 143 PRO A C 1
ATOM 1087 O O . PRO A 1 143 ? -1.507 -13.839 22.608 1.00 97.31 143 PRO A O 1
ATOM 1090 N N . ASP A 1 144 ? -1.494 -15.980 21.928 1.00 95.94 144 ASP A N 1
ATOM 1091 C CA . ASP A 1 144 ? -2.785 -15.962 21.242 1.00 95.94 144 ASP A CA 1
ATOM 1092 C C . ASP A 1 144 ? -3.940 -16.289 22.208 1.00 95.94 144 ASP A C 1
ATOM 1094 O O . ASP A 1 144 ? -3.746 -16.544 23.402 1.00 95.94 144 ASP A O 1
ATOM 1098 N N . GLY A 1 145 ? -5.172 -16.305 21.691 1.00 91.81 145 GLY A N 1
ATOM 1099 C CA . GLY A 1 145 ? -6.369 -16.619 22.480 1.00 91.81 145 GLY A CA 1
ATOM 1100 C C . GLY A 1 145 ? -6.387 -18.020 23.115 1.00 91.81 145 GLY A C 1
ATOM 1101 O O . GLY A 1 145 ? -7.167 -18.248 24.038 1.00 91.81 145 GLY A O 1
ATOM 1102 N N . ASN A 1 146 ? -5.528 -18.940 22.663 1.00 94.06 146 ASN A N 1
ATOM 1103 C CA . ASN A 1 146 ? -5.377 -20.290 23.209 1.00 94.06 146 ASN A CA 1
ATOM 1104 C C . ASN A 1 146 ? -4.161 -20.417 24.147 1.00 94.06 146 ASN A C 1
ATOM 1106 O O . ASN A 1 146 ? -3.894 -21.504 24.660 1.00 94.06 146 ASN A O 1
ATOM 1110 N N . GLY A 1 147 ? -3.426 -19.327 24.387 1.00 96.62 147 GLY A N 1
ATOM 1111 C CA . GLY A 1 147 ? -2.229 -19.315 25.225 1.00 96.62 147 GLY A CA 1
ATOM 1112 C C . GLY A 1 147 ? -0.952 -19.784 24.520 1.00 96.62 147 GLY A C 1
ATOM 1113 O O . GLY A 1 147 ? 0.067 -19.944 25.192 1.00 96.62 147 GLY A O 1
ATOM 1114 N N . ILE A 1 148 ? -0.974 -20.000 23.199 1.00 97.88 148 ILE A N 1
ATOM 1115 C CA . ILE A 1 148 ? 0.229 -20.320 22.416 1.00 97.88 148 ILE A CA 1
ATOM 1116 C C . ILE A 1 148 ? 0.977 -19.011 22.176 1.00 97.88 148 ILE A C 1
ATOM 1118 O O . ILE A 1 148 ? 0.380 -18.045 21.715 1.00 97.88 148 ILE A O 1
ATOM 1122 N N . THR A 1 149 ? 2.266 -18.944 22.503 1.00 98.44 149 THR A N 1
ATOM 1123 C CA . THR A 1 149 ? 3.074 -17.740 22.253 1.00 98.44 149 THR A CA 1
ATOM 1124 C C . THR A 1 149 ? 3.544 -17.670 20.804 1.00 98.44 149 THR A C 1
ATOM 1126 O O . THR A 1 149 ? 3.609 -18.696 20.125 1.00 98.44 149 THR A O 1
ATOM 1129 N N . VAL A 1 150 ? 3.943 -16.484 20.336 1.00 98.00 150 VAL A N 1
ATOM 1130 C CA . VAL A 1 150 ? 4.557 -16.333 19.005 1.00 98.00 150 VAL A CA 1
ATOM 1131 C C . VAL A 1 150 ? 5.770 -17.258 18.844 1.00 98.00 150 VAL A C 1
ATOM 1133 O O . VAL A 1 150 ? 5.859 -17.969 17.846 1.00 98.00 150 VAL A O 1
ATOM 1136 N N . ALA A 1 151 ? 6.653 -17.337 19.849 1.00 98.12 151 ALA A N 1
ATOM 1137 C CA . ALA A 1 151 ? 7.795 -18.260 19.832 1.00 98.12 151 ALA A CA 1
ATOM 1138 C C . ALA A 1 151 ? 7.370 -19.725 19.664 1.00 98.12 151 ALA A C 1
ATOM 1140 O O . ALA A 1 151 ? 7.978 -20.460 18.889 1.00 98.12 151 ALA A O 1
ATOM 1141 N N . GLN A 1 152 ? 6.325 -20.151 20.382 1.00 98.38 152 GLN A N 1
ATOM 1142 C CA . GLN A 1 152 ? 5.829 -21.519 20.281 1.00 98.38 152 GLN A CA 1
ATOM 1143 C C . GLN A 1 152 ? 5.234 -21.783 18.893 1.00 98.38 152 GLN A C 1
ATOM 1145 O O . GLN A 1 152 ? 5.558 -22.797 18.289 1.00 98.38 152 GLN A O 1
ATOM 1150 N N . ALA A 1 153 ? 4.442 -20.853 18.351 1.00 98.12 153 ALA A N 1
ATOM 1151 C CA . ALA A 1 153 ? 3.870 -20.985 17.012 1.00 98.12 153 ALA A CA 1
ATOM 1152 C C . ALA A 1 153 ? 4.942 -21.049 15.910 1.00 98.12 153 ALA A C 1
ATOM 1154 O O . ALA A 1 153 ? 4.787 -21.810 14.961 1.00 98.12 153 ALA A O 1
ATOM 1155 N N . MET A 1 154 ? 6.036 -20.290 16.046 1.00 98.44 154 MET A N 1
ATOM 1156 C CA . MET A 1 154 ? 7.209 -20.396 15.170 1.00 98.44 154 MET A CA 1
ATOM 1157 C C . MET A 1 154 ? 7.870 -21.774 15.290 1.00 98.44 154 MET A C 1
ATOM 1159 O O . MET A 1 154 ? 8.078 -22.447 14.281 1.00 98.44 154 MET A O 1
ATOM 1163 N N . ALA A 1 155 ? 8.131 -22.231 16.517 1.00 98.31 155 ALA A N 1
ATOM 1164 C CA . ALA A 1 155 ? 8.752 -23.529 16.767 1.00 98.31 155 ALA A CA 1
ATOM 1165 C C . ALA A 1 155 ? 7.916 -24.703 16.225 1.00 98.31 155 ALA A C 1
ATOM 1167 O O . ALA A 1 155 ? 8.474 -25.638 15.649 1.00 98.31 155 ALA A O 1
ATOM 1168 N N . ASP A 1 156 ? 6.587 -24.635 16.348 1.00 97.69 156 ASP A N 1
ATOM 1169 C CA . ASP A 1 156 ? 5.650 -25.665 15.878 1.00 97.69 156 ASP A CA 1
ATOM 1170 C C . ASP A 1 156 ? 5.737 -25.903 14.363 1.00 97.69 156 ASP A C 1
ATOM 1172 O O . ASP A 1 156 ? 5.428 -26.996 13.883 1.00 97.69 156 ASP A O 1
ATOM 1176 N N . VAL A 1 157 ? 6.186 -24.898 13.609 1.00 96.69 157 VAL A N 1
ATOM 1177 C CA . VAL A 1 157 ? 6.323 -24.949 12.147 1.00 96.69 157 VAL A CA 1
ATOM 1178 C C . VAL A 1 157 ? 7.785 -25.031 11.691 1.00 96.69 157 VAL A C 1
ATOM 1180 O O . VAL A 1 157 ? 8.066 -24.974 10.497 1.00 96.69 157 VAL A O 1
ATOM 1183 N N . GLY A 1 158 ? 8.721 -25.200 12.631 1.00 97.19 158 GLY A N 1
ATOM 1184 C CA . GLY A 1 158 ? 10.152 -25.340 12.357 1.00 97.19 158 GLY A CA 1
ATOM 1185 C C . GLY A 1 158 ? 10.922 -24.024 12.200 1.00 97.19 158 GLY A C 1
ATOM 1186 O O . GLY A 1 158 ? 12.082 -24.061 11.788 1.00 97.19 158 GLY A O 1
ATOM 1187 N N . LEU A 1 159 ? 10.313 -22.884 12.536 1.00 97.81 159 LEU A N 1
ATOM 1188 C CA . LEU A 1 159 ? 10.986 -21.586 12.615 1.00 97.81 159 LEU A CA 1
ATOM 1189 C C . LEU A 1 159 ? 11.596 -21.376 14.008 1.00 97.81 159 LEU A C 1
ATOM 1191 O O . LEU A 1 159 ? 11.129 -21.919 15.007 1.00 97.81 159 LEU A O 1
ATOM 1195 N N . ASP A 1 160 ? 12.650 -20.568 14.073 1.00 97.56 160 ASP A N 1
ATOM 1196 C CA . ASP A 1 160 ? 13.409 -20.306 15.296 1.00 97.56 160 ASP A CA 1
ATOM 1197 C C . ASP A 1 160 ? 13.297 -18.824 15.666 1.00 97.56 160 ASP A C 1
ATOM 1199 O O . ASP A 1 160 ? 13.790 -17.958 14.940 1.00 97.56 160 ASP A O 1
ATOM 1203 N N . SER A 1 161 ? 12.655 -18.522 16.800 1.00 97.00 161 SER A N 1
ATOM 1204 C CA . SER A 1 161 ? 12.462 -17.141 17.253 1.00 97.00 161 SER A CA 1
ATOM 1205 C C . SER A 1 161 ? 13.778 -16.412 17.540 1.00 97.00 161 SER A C 1
ATOM 1207 O O . SER A 1 161 ? 13.822 -15.186 17.452 1.00 97.00 161 SER A O 1
ATOM 1209 N N . ASP A 1 162 ? 14.866 -17.133 17.830 1.00 96.56 162 ASP A N 1
ATOM 1210 C CA . ASP A 1 162 ? 16.184 -16.519 18.030 1.00 96.56 162 ASP A CA 1
ATOM 1211 C C . ASP A 1 162 ? 16.803 -16.031 16.705 1.00 96.56 162 ASP A C 1
ATOM 1213 O O . ASP A 1 162 ? 17.756 -15.249 16.708 1.00 96.56 162 ASP A O 1
ATOM 1217 N N . LYS A 1 163 ? 16.239 -16.444 15.560 1.00 97.50 163 LYS A N 1
ATOM 1218 C CA . LYS A 1 163 ? 16.681 -16.057 14.212 1.00 97.50 163 LYS A CA 1
ATOM 1219 C C . LYS A 1 163 ? 15.817 -14.994 13.543 1.00 97.50 163 LYS A C 1
ATOM 1221 O O . LYS A 1 163 ? 16.102 -14.639 12.406 1.00 97.50 163 LYS A O 1
ATOM 1226 N N . ILE A 1 164 ? 14.829 -14.418 14.232 1.00 97.50 164 ILE A N 1
ATOM 1227 C CA . ILE A 1 164 ? 13.985 -13.331 13.690 1.00 97.50 164 ILE A CA 1
ATOM 1228 C C . ILE A 1 164 ? 14.835 -12.209 13.072 1.00 97.50 164 ILE A C 1
ATOM 1230 O O . ILE A 1 164 ? 14.536 -11.717 11.989 1.00 97.50 164 ILE A O 1
ATOM 1234 N N . ALA A 1 165 ? 15.940 -11.836 13.727 1.00 97.00 165 ALA A N 1
ATOM 1235 C CA . ALA A 1 165 ? 16.832 -10.782 13.245 1.00 97.00 165 ALA A CA 1
ATOM 1236 C C . ALA A 1 165 ? 17.516 -11.105 11.899 1.00 97.00 165 ALA A C 1
ATOM 1238 O O . ALA A 1 165 ? 17.996 -10.188 11.237 1.00 97.00 165 ALA A O 1
ATOM 1239 N N . SER A 1 166 ? 17.577 -12.377 11.493 1.00 97.38 166 SER A N 1
ATOM 1240 C CA . SER A 1 166 ? 18.153 -12.806 10.213 1.00 97.38 166 SER A CA 1
ATOM 1241 C C . SER A 1 166 ? 17.245 -12.524 9.014 1.00 97.38 166 SER A C 1
ATOM 1243 O O . SER A 1 166 ? 17.773 -12.368 7.917 1.00 97.38 166 SER A O 1
ATOM 1245 N N . ALA A 1 167 ? 15.933 -12.350 9.225 1.00 97.25 167 ALA A N 1
ATOM 1246 C CA . ALA A 1 167 ? 15.008 -11.936 8.166 1.00 97.25 167 ALA A CA 1
ATOM 1247 C C . ALA A 1 167 ? 15.237 -10.478 7.721 1.00 97.25 167 ALA A C 1
ATOM 1249 O O . ALA A 1 167 ? 14.825 -10.078 6.630 1.00 97.25 167 ALA A O 1
ATOM 1250 N N . ALA A 1 168 ? 15.898 -9.667 8.556 1.00 97.81 168 ALA A N 1
ATOM 1251 C CA . ALA A 1 168 ? 16.098 -8.251 8.289 1.00 97.81 168 ALA A CA 1
ATOM 1252 C C . ALA A 1 168 ? 16.925 -8.021 7.016 1.00 97.81 168 ALA A C 1
ATOM 1254 O O . ALA A 1 168 ? 18.015 -8.572 6.838 1.00 97.81 168 ALA A O 1
ATOM 1255 N N . ARG A 1 169 ? 16.432 -7.141 6.143 1.00 96.56 169 ARG A N 1
ATOM 1256 C CA . ARG A 1 169 ? 17.083 -6.814 4.870 1.00 96.56 169 ARG A CA 1
ATOM 1257 C C . ARG A 1 169 ? 17.948 -5.568 4.995 1.00 96.56 169 ARG A C 1
ATOM 1259 O O . ARG A 1 169 ? 17.652 -4.646 5.764 1.00 96.56 169 ARG A O 1
ATOM 1266 N N . ARG A 1 170 ? 19.048 -5.541 4.239 1.00 94.19 170 ARG A N 1
ATOM 1267 C CA . ARG A 1 170 ? 19.940 -4.379 4.197 1.00 94.19 170 ARG A CA 1
ATOM 1268 C C . ARG A 1 170 ? 19.296 -3.275 3.374 1.00 94.19 170 ARG A C 1
ATOM 1270 O O . ARG A 1 170 ? 18.589 -3.551 2.408 1.00 94.19 170 ARG A O 1
ATOM 1277 N N . VAL A 1 171 ? 19.544 -2.024 3.754 1.00 86.88 171 VAL A N 1
ATOM 1278 C CA . VAL A 1 171 ? 18.899 -0.869 3.114 1.00 86.88 171 VAL A CA 1
ATOM 1279 C C . VAL A 1 171 ? 19.272 -0.792 1.635 1.00 86.88 171 VAL A C 1
ATOM 1281 O O . VAL A 1 171 ? 18.411 -0.508 0.814 1.00 86.88 171 VAL A O 1
ATOM 1284 N N . GLU A 1 172 ? 20.517 -1.119 1.289 1.00 83.81 172 GLU A N 1
ATOM 1285 C CA . GLU A 1 172 ? 21.023 -1.108 -0.084 1.00 83.81 172 GLU A CA 1
ATOM 1286 C C . GLU A 1 172 ? 20.458 -2.213 -0.991 1.00 83.81 172 GLU A C 1
ATOM 1288 O O . GLU A 1 172 ? 20.592 -2.109 -2.207 1.00 83.81 172 GLU A O 1
ATOM 1293 N N . ASP A 1 173 ? 19.835 -3.257 -0.432 1.00 90.81 173 ASP A N 1
ATOM 1294 C CA . ASP A 1 173 ? 19.315 -4.386 -1.215 1.00 90.81 173 ASP A CA 1
ATOM 1295 C C . ASP A 1 173 ? 17.936 -4.095 -1.827 1.00 90.81 173 ASP A C 1
ATOM 1297 O O . ASP A 1 173 ? 17.499 -4.834 -2.710 1.00 90.81 173 ASP A O 1
ATOM 1301 N N . ILE A 1 174 ? 17.244 -3.049 -1.362 1.00 91.25 174 ILE A N 1
ATOM 1302 C CA . ILE A 1 174 ? 15.869 -2.720 -1.747 1.00 91.25 174 ILE A CA 1
ATOM 1303 C C . ILE A 1 174 ? 15.789 -1.247 -2.156 1.00 91.25 174 ILE A C 1
ATOM 1305 O O . ILE A 1 174 ? 16.224 -0.365 -1.419 1.00 91.25 174 ILE A O 1
ATOM 1309 N N . VAL A 1 175 ? 15.212 -0.966 -3.325 1.00 85.12 175 VAL A N 1
ATOM 1310 C CA . VAL A 1 175 ? 15.055 0.414 -3.830 1.00 85.12 175 VAL A CA 1
ATOM 1311 C C . VAL A 1 175 ? 13.715 1.049 -3.460 1.00 85.12 175 VAL A C 1
ATOM 1313 O O . VAL A 1 175 ? 13.581 2.269 -3.491 1.00 85.12 175 VAL A O 1
ATOM 1316 N N . GLY A 1 176 ? 12.725 0.228 -3.117 1.00 90.69 176 GLY A N 1
ATOM 1317 C CA . GLY A 1 176 ? 11.375 0.658 -2.781 1.00 90.69 176 GLY A CA 1
ATOM 1318 C C . GLY A 1 176 ? 10.412 -0.519 -2.690 1.00 90.69 176 GLY A C 1
ATOM 1319 O O . GLY A 1 176 ? 10.786 -1.668 -2.947 1.00 90.69 176 GLY A O 1
ATOM 1320 N N . TYR A 1 177 ? 9.168 -0.215 -2.342 1.00 97.81 177 TYR A N 1
ATOM 1321 C CA . TYR A 1 177 ? 8.089 -1.184 -2.221 1.00 97.81 177 TYR A CA 1
ATOM 1322 C C . TYR A 1 177 ? 6.817 -0.665 -2.878 1.00 97.81 177 TYR A C 1
ATOM 1324 O O . TYR A 1 177 ? 6.413 0.476 -2.647 1.00 97.81 177 TYR A O 1
ATOM 1332 N N . LEU A 1 178 ? 6.192 -1.507 -3.697 1.00 97.94 178 LEU A N 1
ATOM 1333 C CA . LEU A 1 178 ? 4.856 -1.263 -4.215 1.00 97.94 178 LEU A CA 1
ATOM 1334 C C . LEU A 1 178 ? 3.886 -2.297 -3.652 1.00 97.94 178 LEU A C 1
ATOM 1336 O O . LEU A 1 178 ? 4.148 -3.498 -3.695 1.00 97.94 178 LEU A O 1
ATOM 1340 N N . GLU A 1 179 ? 2.732 -1.820 -3.202 1.00 98.50 179 GLU A N 1
ATOM 1341 C CA . GLU A 1 179 ? 1.638 -2.660 -2.720 1.00 98.50 179 GLU A CA 1
ATOM 1342 C C . GLU A 1 179 ? 0.382 -2.396 -3.542 1.00 98.50 179 GLU A C 1
ATOM 1344 O O . GLU A 1 179 ? -0.078 -1.261 -3.664 1.00 98.50 179 GLU A O 1
ATOM 1349 N N . LEU A 1 180 ? -0.160 -3.444 -4.154 1.00 98.12 180 LEU A N 1
ATOM 1350 C CA . LEU A 1 180 ? -1.478 -3.388 -4.772 1.00 98.12 180 LEU A CA 1
ATOM 1351 C C . LEU A 1 180 ? -2.484 -3.932 -3.771 1.00 98.12 180 LEU A C 1
ATOM 1353 O O . LEU A 1 180 ? -2.301 -5.026 -3.249 1.00 98.12 180 LEU A O 1
ATOM 1357 N N . HIS A 1 181 ? -3.561 -3.195 -3.540 1.00 98.50 181 HIS A N 1
ATOM 1358 C CA . HIS A 1 181 ? -4.558 -3.580 -2.555 1.00 98.50 181 HIS A CA 1
ATOM 1359 C C . HIS A 1 181 ? -5.968 -3.224 -3.018 1.00 98.50 181 HIS A C 1
ATOM 1361 O O . HIS A 1 181 ? -6.145 -2.393 -3.904 1.00 98.50 181 HIS A O 1
ATOM 1367 N N . ILE A 1 182 ? -6.994 -3.835 -2.434 1.00 98.00 182 ILE A N 1
ATOM 1368 C CA . ILE A 1 182 ? -8.355 -3.308 -2.585 1.00 98.00 182 ILE A CA 1
ATOM 1369 C C . ILE A 1 182 ? -8.499 -2.017 -1.771 1.00 98.00 182 ILE A C 1
ATOM 1371 O O . ILE A 1 182 ? -7.832 -1.860 -0.751 1.00 98.00 182 ILE A O 1
ATOM 1375 N N . GLU A 1 183 ? -9.367 -1.101 -2.198 1.00 97.19 183 GLU A N 1
ATOM 1376 C CA . GLU A 1 183 ? -9.566 0.178 -1.499 1.00 97.19 183 GLU A CA 1
ATOM 1377 C C . GLU A 1 183 ? -10.083 -0.003 -0.063 1.00 97.19 183 GLU A C 1
ATOM 1379 O O . GLU A 1 183 ? -9.737 0.769 0.826 1.00 97.19 183 GLU A O 1
ATOM 1384 N N . GLN A 1 184 ? -10.949 -1.003 0.152 1.00 93.88 184 GLN A N 1
ATOM 1385 C CA . GLN A 1 184 ? -11.702 -1.196 1.403 1.00 93.88 184 GLN A CA 1
ATOM 1386 C C . GLN A 1 184 ? -12.604 0.008 1.751 1.00 93.88 184 GLN A C 1
ATOM 1388 O O . GLN A 1 184 ? -13.027 0.195 2.893 1.00 93.88 184 GLN A O 1
ATOM 1393 N N . GLY A 1 185 ? -12.927 0.813 0.737 1.00 92.69 185 GLY A N 1
ATOM 1394 C CA . GLY A 1 185 ? -13.716 2.031 0.824 1.00 92.69 185 GLY A CA 1
ATOM 1395 C C . GLY A 1 185 ? -14.559 2.235 -0.438 1.00 92.69 185 GLY A C 1
ATOM 1396 O O . GLY A 1 185 ? -14.428 1.484 -1.406 1.00 92.69 185 GLY A O 1
ATOM 1397 N N . PRO A 1 186 ? -15.503 3.188 -0.420 1.00 93.19 186 PRO A N 1
ATOM 1398 C CA . PRO A 1 186 ? -16.429 3.388 -1.527 1.00 93.19 186 PRO A CA 1
ATOM 1399 C C . PRO A 1 186 ? -15.970 4.450 -2.540 1.00 93.19 186 PRO A C 1
ATOM 1401 O O . PRO A 1 186 ? -16.725 4.738 -3.467 1.00 93.19 186 PRO A O 1
ATOM 1404 N N . CYS A 1 187 ? -14.811 5.087 -2.367 1.00 94.88 187 CYS A N 1
ATOM 1405 C CA . CYS A 1 187 ? -14.416 6.279 -3.119 1.00 94.88 187 CYS A CA 1
ATOM 1406 C C . CYS A 1 187 ? -14.237 5.983 -4.613 1.00 94.88 187 CYS A C 1
ATOM 1408 O O . CYS A 1 187 ? -14.762 6.717 -5.447 1.00 94.88 187 CYS A O 1
ATOM 1410 N N . LEU A 1 188 ? -13.560 4.892 -4.975 1.00 97.00 188 LEU A N 1
ATOM 1411 C CA . LEU A 1 188 ? -13.367 4.495 -6.371 1.00 97.00 188 LEU A CA 1
ATOM 1412 C C . LEU A 1 188 ? -14.671 4.040 -7.028 1.00 97.00 188 LEU A C 1
ATOM 1414 O O . LEU A 1 188 ? -14.897 4.320 -8.203 1.00 97.00 188 LEU A O 1
ATOM 1418 N N . GLU A 1 189 ? -15.560 3.380 -6.280 1.00 96.25 189 GLU A N 1
ATOM 1419 C CA . GLU A 1 189 ? -16.890 3.024 -6.788 1.00 96.25 189 GLU A CA 1
ATOM 1420 C C . GLU A 1 189 ? -17.747 4.270 -7.046 1.00 96.25 189 GLU A C 1
ATOM 1422 O O . GLU A 1 189 ? -18.398 4.352 -8.085 1.00 96.25 189 GLU A O 1
ATOM 1427 N N . GLN A 1 190 ? -17.711 5.259 -6.149 1.00 96.00 190 GLN A N 1
ATOM 1428 C CA . GLN A 1 190 ? -18.434 6.527 -6.305 1.00 96.00 190 GLN A CA 1
ATOM 1429 C C . GLN A 1 190 ? -17.932 7.352 -7.491 1.00 96.00 190 GLN A C 1
ATOM 1431 O O . GLN A 1 190 ? -18.727 7.994 -8.176 1.00 96.00 190 GLN A O 1
ATOM 1436 N N . GLU A 1 191 ? -16.626 7.313 -7.738 1.00 96.19 191 GLU A N 1
ATOM 1437 C CA . GLU A 1 191 ? -15.973 8.020 -8.838 1.00 96.19 191 GLU A CA 1
ATOM 1438 C C . GLU A 1 191 ? -15.961 7.226 -10.158 1.00 96.19 191 GLU A C 1
ATOM 1440 O O . GLU A 1 191 ? -15.445 7.724 -11.158 1.00 96.19 191 GLU A O 1
ATOM 1445 N N . ASP A 1 192 ? -16.519 6.009 -10.165 1.00 95.88 192 ASP A N 1
ATOM 1446 C CA . ASP A 1 192 ? -16.493 5.052 -11.280 1.00 95.88 192 ASP A CA 1
ATOM 1447 C C . ASP A 1 192 ? -15.087 4.840 -11.875 1.00 95.88 192 ASP A C 1
ATOM 1449 O O . ASP A 1 192 ? -14.883 4.787 -13.088 1.00 95.88 192 ASP A O 1
ATOM 1453 N N . LEU A 1 193 ? -14.090 4.723 -10.998 1.00 97.38 193 LEU A N 1
ATOM 1454 C CA . LEU A 1 193 ? -12.707 4.437 -11.367 1.00 97.38 193 LEU A CA 1
ATOM 1455 C C . LEU A 1 193 ? -12.324 3.029 -10.925 1.00 97.38 193 LEU A C 1
ATOM 1457 O O . LEU A 1 193 ? -12.684 2.595 -9.836 1.00 97.38 193 LEU A O 1
ATOM 1461 N N . ALA A 1 194 ? -11.564 2.315 -11.754 1.00 97.44 194 ALA A N 1
ATOM 1462 C CA . ALA A 1 194 ? -11.053 0.998 -11.382 1.00 97.44 194 ALA A CA 1
ATOM 1463 C C . ALA A 1 194 ? -9.906 1.108 -10.368 1.00 97.44 194 ALA A C 1
ATOM 1465 O O . ALA A 1 194 ? -9.785 0.255 -9.489 1.00 97.44 194 ALA A O 1
ATOM 1466 N N . LEU A 1 195 ? -9.080 2.152 -10.498 1.00 98.44 195 LEU A N 1
ATOM 1467 C CA . LEU A 1 195 ? -7.832 2.318 -9.763 1.00 98.44 195 LEU A CA 1
ATOM 1468 C C . LEU A 1 195 ? -7.716 3.682 -9.082 1.00 98.44 195 LEU A C 1
ATOM 1470 O O . LEU A 1 195 ? -8.172 4.696 -9.623 1.00 98.44 195 LEU A O 1
ATOM 1474 N N . GLY A 1 196 ? -7.013 3.704 -7.950 1.00 98.12 196 GLY A N 1
ATOM 1475 C CA . GLY A 1 196 ? -6.627 4.915 -7.226 1.00 98.12 196 GLY A CA 1
ATOM 1476 C C . GLY A 1 196 ? -5.199 4.844 -6.700 1.00 98.12 196 GLY A C 1
ATOM 1477 O O . GLY A 1 196 ? -4.712 3.773 -6.356 1.00 98.12 196 GLY A O 1
ATOM 1478 N N . VAL A 1 197 ? -4.518 5.983 -6.630 1.00 98.19 197 VAL A N 1
ATOM 1479 C CA . VAL A 1 197 ? -3.146 6.078 -6.116 1.00 98.19 197 VAL A CA 1
ATOM 1480 C C . VAL A 1 197 ? -3.177 6.515 -4.662 1.00 98.19 197 VAL A C 1
ATOM 1482 O O . VAL A 1 197 ? -3.744 7.559 -4.334 1.00 98.19 197 VAL A O 1
ATOM 1485 N N . VAL A 1 198 ? -2.554 5.734 -3.785 1.00 98.31 198 VAL A N 1
ATOM 1486 C CA . VAL A 1 198 ? -2.574 6.035 -2.354 1.00 98.31 198 VAL A CA 1
ATOM 1487 C C . VAL A 1 198 ? -1.596 7.159 -2.028 1.00 98.31 198 VAL A C 1
ATOM 1489 O O . VAL A 1 198 ? -0.424 7.103 -2.399 1.00 98.31 198 VAL A O 1
ATOM 1492 N N . THR A 1 199 ? -2.072 8.186 -1.322 1.00 96.88 199 THR A N 1
ATOM 1493 C CA . THR A 1 199 ? -1.241 9.332 -0.913 1.00 96.88 199 THR A CA 1
ATOM 1494 C C . THR A 1 199 ? -0.520 9.095 0.406 1.00 96.88 199 THR A C 1
ATOM 1496 O O . THR A 1 199 ? 0.646 9.458 0.572 1.00 96.88 199 THR A O 1
ATOM 1499 N N . ALA A 1 200 ? -1.227 8.497 1.357 1.00 96.75 200 ALA A N 1
ATOM 1500 C CA . ALA A 1 200 ? -0.754 8.183 2.691 1.00 96.75 200 ALA A CA 1
ATOM 1501 C C . ALA A 1 200 ? -1.638 7.097 3.306 1.00 96.75 200 ALA A C 1
ATOM 1503 O O . ALA A 1 200 ? -2.790 6.929 2.914 1.00 96.75 200 ALA A O 1
ATOM 1504 N N . ILE A 1 201 ? -1.112 6.408 4.307 1.00 97.38 201 ILE A N 1
ATOM 1505 C CA . ILE A 1 201 ? -1.871 5.546 5.202 1.00 97.38 201 ILE A CA 1
ATOM 1506 C C . ILE A 1 201 ? -2.199 6.361 6.448 1.00 97.38 201 ILE A C 1
ATOM 1508 O O . ILE A 1 201 ? -1.309 6.972 7.051 1.00 97.38 201 ILE A O 1
ATOM 1512 N N . ASN A 1 202 ? -3.479 6.411 6.806 1.00 96.12 202 ASN A N 1
ATOM 1513 C CA . ASN A 1 202 ? -3.953 7.265 7.881 1.00 96.12 202 ASN A CA 1
ATOM 1514 C C . ASN A 1 202 ? -3.318 6.892 9.227 1.00 96.12 202 ASN A C 1
ATOM 1516 O O . ASN A 1 202 ? -3.374 5.746 9.674 1.00 96.12 202 ASN A O 1
ATOM 1520 N N . GLY A 1 203 ? -2.804 7.906 9.921 1.00 95.25 203 GLY A N 1
ATOM 1521 C CA . GLY A 1 203 ? -2.491 7.805 11.338 1.00 95.25 203 GLY A CA 1
ATOM 1522 C C . GLY A 1 203 ? -3.776 7.675 12.150 1.00 95.25 203 GLY A C 1
ATOM 1523 O O . GLY A 1 203 ? -4.857 8.054 11.690 1.00 95.25 203 GLY A O 1
ATOM 1524 N N . ALA A 1 204 ? -3.668 7.160 13.373 1.00 94.75 204 ALA A N 1
ATOM 1525 C CA . ALA A 1 204 ? -4.819 6.986 14.252 1.00 94.75 204 ALA A CA 1
ATOM 1526 C C . ALA A 1 204 ? -4.499 7.295 15.717 1.00 94.75 204 ALA A C 1
ATOM 1528 O O . ALA A 1 204 ? -3.379 7.090 16.204 1.00 94.75 204 ALA A O 1
ATOM 1529 N N . ARG A 1 205 ? -5.517 7.776 16.434 1.00 96.31 205 ARG A N 1
ATOM 1530 C CA . ARG A 1 205 ? -5.540 7.949 17.891 1.00 96.31 205 ARG A CA 1
ATOM 1531 C C . ARG A 1 205 ? -6.802 7.294 18.416 1.00 96.31 205 ARG A C 1
ATOM 1533 O O . ARG A 1 205 ? -7.894 7.634 17.962 1.00 96.31 205 ARG A O 1
ATOM 1540 N N . ARG A 1 206 ? -6.666 6.374 19.374 1.00 96.00 206 ARG A N 1
ATOM 1541 C CA . ARG A 1 206 ? -7.825 5.776 20.047 1.00 96.00 206 ARG A CA 1
ATOM 1542 C C . ARG A 1 206 ? -7.794 6.046 21.538 1.00 96.00 206 ARG A C 1
ATOM 1544 O O . ARG A 1 206 ? -6.791 5.806 22.215 1.00 96.00 206 ARG A O 1
ATOM 1551 N N . LEU A 1 207 ? -8.921 6.538 22.037 1.00 98.06 207 LEU A N 1
ATOM 1552 C CA . LEU A 1 207 ? -9.089 6.969 23.412 1.00 98.06 207 LEU A CA 1
ATOM 1553 C C . LEU A 1 207 ? -10.299 6.290 24.046 1.00 98.06 207 LEU A C 1
ATOM 1555 O O . LEU A 1 207 ? -11.322 6.065 23.399 1.00 98.06 207 LEU A O 1
ATOM 1559 N N . ASN A 1 208 ? -10.176 6.006 25.339 1.00 98.00 208 ASN A N 1
ATOM 1560 C CA . ASN A 1 208 ? -11.310 5.750 26.214 1.00 98.00 208 ASN A CA 1
ATOM 1561 C C . ASN A 1 208 ? -11.657 7.056 26.925 1.00 98.00 208 ASN A C 1
ATOM 1563 O O . ASN A 1 208 ? -10.811 7.628 27.612 1.00 98.00 208 ASN A O 1
ATOM 1567 N N . CYS A 1 209 ? -12.888 7.521 26.768 1.00 98.50 209 CYS A N 1
ATOM 1568 C CA . CYS A 1 209 ? -13.387 8.779 27.309 1.00 98.50 209 CYS A CA 1
ATOM 1569 C C . CYS A 1 209 ? -14.504 8.510 28.319 1.00 98.50 209 CYS A C 1
ATOM 1571 O O . CYS A 1 209 ? -15.269 7.560 28.163 1.00 98.50 209 CYS A O 1
ATOM 1573 N N . ARG A 1 210 ? -14.624 9.340 29.357 1.00 98.75 210 ARG A N 1
ATOM 1574 C CA . ARG A 1 210 ? -15.638 9.173 30.401 1.00 98.75 210 ARG A CA 1
ATOM 1575 C C . ARG A 1 210 ? -16.185 10.512 30.874 1.00 98.75 210 ARG A C 1
ATOM 1577 O O . ARG A 1 210 ? -15.428 11.409 31.232 1.00 98.75 210 ARG A O 1
ATOM 1584 N N . PHE A 1 211 ? -17.512 10.611 30.917 1.00 98.81 211 PHE A N 1
ATOM 1585 C CA . PHE A 1 211 ? -18.237 11.657 31.633 1.00 98.81 211 PHE A CA 1
ATOM 1586 C C . PHE A 1 211 ? -18.775 11.094 32.947 1.00 98.81 211 PHE A C 1
ATOM 1588 O O . PHE A 1 211 ? -19.464 10.073 32.951 1.00 98.81 211 PHE A O 1
ATOM 1595 N N . THR A 1 212 ? -18.518 11.794 34.049 1.00 98.81 212 THR A N 1
ATOM 1596 C CA . THR A 1 212 ? -19.021 11.447 35.383 1.00 98.81 212 THR A CA 1
ATOM 1597 C C . THR A 1 212 ? -19.882 12.585 35.920 1.00 98.81 212 THR A C 1
ATOM 1599 O O . THR A 1 212 ? -19.423 13.715 36.101 1.00 98.81 212 THR A O 1
ATOM 1602 N N . GLY A 1 213 ? -21.148 12.269 36.158 1.00 98.25 213 GLY A N 1
ATOM 1603 C CA . GLY A 1 213 ? -22.167 13.114 36.758 1.00 98.25 213 GLY A CA 1
ATOM 1604 C C . GLY A 1 213 ? -22.699 12.517 38.054 1.00 98.25 213 GLY A C 1
ATOM 1605 O O . GLY A 1 213 ? -21.939 11.995 38.866 1.00 98.25 213 GLY A O 1
ATOM 1606 N N . GLU A 1 214 ? -24.013 12.597 38.256 1.00 98.06 214 GLU A N 1
ATOM 1607 C CA . GLU A 1 214 ? -24.672 12.049 39.444 1.00 98.06 214 GLU A CA 1
ATOM 1608 C C . GLU A 1 214 ? -25.937 11.284 39.057 1.00 98.06 214 GLU A C 1
ATOM 1610 O O . GLU A 1 214 ? -26.827 11.811 38.384 1.00 98.06 214 GLU A O 1
ATOM 1615 N N . ALA A 1 215 ? -26.028 10.033 39.514 1.00 96.94 215 ALA A N 1
ATOM 1616 C CA . ALA A 1 215 ? -27.229 9.238 39.326 1.00 96.94 215 ALA A CA 1
ATOM 1617 C C . ALA A 1 215 ? -28.374 9.783 40.189 1.00 96.94 215 ALA A C 1
ATOM 1619 O O . ALA A 1 215 ? -28.192 10.120 41.359 1.00 96.94 215 ALA A O 1
ATOM 1620 N N . GLY A 1 216 ? -29.579 9.831 39.628 1.00 95.38 216 GLY A N 1
ATOM 1621 C CA . GLY A 1 216 ? -30.751 10.362 40.320 1.00 95.38 216 GLY A CA 1
ATOM 1622 C C . GLY A 1 216 ? -32.052 9.816 39.754 1.00 95.38 216 GLY A C 1
ATOM 1623 O O . GLY A 1 216 ? -32.098 9.331 38.629 1.00 95.38 216 GLY A O 1
ATOM 1624 N N . HIS A 1 217 ? -33.135 9.880 40.521 1.00 97.19 217 HIS A N 1
ATOM 1625 C CA . HIS A 1 217 ? -34.424 9.372 40.059 1.00 97.19 217 HIS A CA 1
ATOM 1626 C C . HIS A 1 217 ? -35.047 10.317 39.015 1.00 97.19 217 HIS A C 1
ATOM 1628 O O . HIS A 1 217 ? -35.268 11.505 39.275 1.00 97.19 217 HIS A O 1
ATOM 1634 N N . ALA A 1 218 ? -35.371 9.781 37.834 1.00 96.31 218 ALA A N 1
ATOM 1635 C CA . ALA A 1 218 ? -35.777 10.568 36.668 1.00 96.31 218 ALA A CA 1
ATOM 1636 C C . ALA A 1 218 ? -37.082 11.359 36.867 1.00 96.31 218 ALA A C 1
ATOM 1638 O O . ALA A 1 218 ? -37.292 12.361 36.188 1.00 96.31 218 ALA A O 1
ATOM 1639 N N . GLY A 1 219 ? -37.954 10.937 37.787 1.00 95.69 219 GLY A N 1
ATOM 1640 C CA . GLY A 1 219 ? -39.212 11.633 38.080 1.00 95.69 219 GLY A CA 1
ATOM 1641 C C . GLY A 1 219 ? -39.126 12.701 39.174 1.00 95.69 219 GLY A C 1
ATOM 1642 O O . GLY A 1 219 ? -40.010 13.544 39.259 1.00 95.69 219 GLY A O 1
ATOM 1643 N N . THR A 1 220 ? -38.098 12.670 40.027 1.00 96.25 220 THR A N 1
ATOM 1644 C CA . THR A 1 220 ? -38.061 13.510 41.242 1.00 96.25 220 THR A CA 1
ATOM 1645 C C . THR A 1 220 ? -36.933 14.528 41.236 1.00 96.25 220 THR A C 1
ATOM 1647 O O . THR A 1 220 ? -37.053 15.541 41.917 1.00 96.25 220 THR A O 1
ATOM 1650 N N . VAL A 1 221 ? -35.868 14.311 40.458 1.00 96.44 221 VAL A N 1
ATOM 1651 C CA . VAL A 1 221 ? -34.800 15.302 40.288 1.00 96.44 221 VAL A CA 1
ATOM 1652 C C . VAL A 1 221 ? -35.208 16.317 39.206 1.00 96.44 221 VAL A C 1
ATOM 1654 O O . VAL A 1 221 ? -35.344 15.936 38.030 1.00 96.44 221 VAL A O 1
ATOM 1657 N N . PRO A 1 222 ? -35.396 17.607 39.560 1.00 97.06 222 PRO A N 1
ATOM 1658 C CA . PRO A 1 222 ? -35.755 18.650 38.601 1.00 97.06 222 PRO A CA 1
ATOM 1659 C C . PRO A 1 222 ? -34.673 18.835 37.536 1.00 97.06 222 PRO A C 1
ATOM 1661 O O . PRO A 1 222 ? -33.488 18.678 37.824 1.00 97.06 222 PRO A O 1
ATOM 1664 N N . MET A 1 223 ? -35.060 19.243 36.323 1.00 97.06 223 MET A N 1
ATOM 1665 C CA . MET A 1 223 ? -34.122 19.422 35.201 1.00 97.06 223 MET A CA 1
ATOM 1666 C C . MET A 1 223 ? -32.947 20.356 35.528 1.00 97.06 223 MET A C 1
ATOM 1668 O O . MET A 1 223 ? -31.822 20.075 35.135 1.00 97.06 223 MET A O 1
ATOM 1672 N N . THR A 1 224 ? -33.186 21.423 36.296 1.00 94.94 224 THR A N 1
ATOM 1673 C CA . THR A 1 224 ? -32.168 22.412 36.697 1.00 94.94 224 THR A CA 1
ATOM 1674 C C . THR A 1 224 ? -31.093 21.872 37.643 1.00 94.94 224 THR A C 1
ATOM 1676 O O . THR A 1 224 ? -30.087 22.540 37.844 1.00 94.94 224 THR A O 1
ATOM 1679 N N . HIS A 1 225 ? -31.302 20.692 38.233 1.00 94.75 225 HIS A N 1
ATOM 1680 C CA . HIS A 1 225 ? -30.396 20.083 39.212 1.00 94.75 225 HIS A CA 1
ATOM 1681 C C . HIS A 1 225 ? -29.683 18.843 38.662 1.00 94.75 225 HIS A C 1
ATOM 1683 O O . HIS A 1 225 ? -28.915 18.208 39.381 1.00 94.75 225 HIS A O 1
ATOM 1689 N N . ARG A 1 226 ? -29.958 18.449 37.413 1.00 97.62 226 ARG A N 1
ATOM 1690 C CA . ARG A 1 226 ? -29.394 17.219 36.856 1.00 97.62 226 ARG A CA 1
ATOM 1691 C C . ARG A 1 226 ? -27.935 17.406 36.479 1.00 97.62 226 ARG A C 1
ATOM 1693 O O . ARG A 1 226 ? -27.589 18.336 35.758 1.00 97.62 226 ARG A O 1
ATOM 1700 N N . LYS A 1 227 ? -27.127 16.429 36.872 1.00 98.12 227 LYS A N 1
ATOM 1701 C CA . LYS A 1 227 ? -25.773 16.188 36.373 1.00 98.12 227 LYS A CA 1
ATOM 1702 C C . LYS A 1 227 ? -25.793 14.942 35.493 1.00 98.12 227 LYS A C 1
ATOM 1704 O O . LYS A 1 227 ? -25.275 13.894 35.859 1.00 98.12 227 LYS A O 1
ATOM 1709 N N . ASP A 1 228 ? -26.488 15.061 34.367 1.00 98.50 228 ASP A N 1
ATOM 1710 C CA . ASP A 1 228 ? -26.767 13.957 33.448 1.00 98.50 228 ASP A CA 1
ATOM 1711 C C . ASP A 1 228 ? -25.575 13.707 32.509 1.00 98.50 228 ASP A C 1
ATOM 1713 O O . ASP A 1 228 ? -25.304 14.509 31.607 1.00 98.50 228 ASP A O 1
ATOM 1717 N N . ALA A 1 229 ? -24.861 12.600 32.731 1.00 98.69 229 ALA A N 1
ATOM 1718 C CA . ALA A 1 229 ? -23.683 12.235 31.948 1.00 98.69 229 ALA A CA 1
ATOM 1719 C C . ALA A 1 229 ? -24.028 11.845 30.499 1.00 98.69 229 ALA A C 1
ATOM 1721 O O . ALA A 1 229 ? -23.249 12.124 29.588 1.00 98.69 229 ALA A O 1
ATOM 1722 N N . LEU A 1 230 ? -25.206 11.257 30.258 1.00 98.38 230 LEU A N 1
ATOM 1723 C CA . LEU A 1 230 ? -25.623 10.846 28.915 1.00 98.38 230 LEU A CA 1
ATOM 1724 C C . LEU A 1 230 ? -26.003 12.044 28.054 1.00 98.38 230 LEU A C 1
ATOM 1726 O O . LEU A 1 230 ? -25.650 12.086 26.879 1.00 98.38 230 LEU A O 1
ATOM 1730 N N . ALA A 1 231 ? -26.651 13.051 28.638 1.00 98.31 231 ALA A N 1
ATOM 1731 C CA . ALA A 1 231 ? -26.942 14.291 27.925 1.00 98.31 231 ALA A CA 1
ATOM 1732 C C . ALA A 1 231 ? -25.661 15.038 27.501 1.00 98.31 231 ALA A C 1
ATOM 1734 O O . ALA A 1 231 ? -25.635 15.644 26.431 1.00 98.31 231 ALA A O 1
ATOM 1735 N N . ALA A 1 232 ? -24.603 14.993 28.318 1.00 98.69 232 ALA A N 1
ATOM 1736 C CA . ALA A 1 232 ? -23.300 15.557 27.964 1.00 98.69 232 ALA A CA 1
ATOM 1737 C C . ALA A 1 232 ? -22.598 14.759 26.859 1.00 98.69 232 ALA A C 1
ATOM 1739 O O . ALA A 1 232 ? -22.134 15.349 25.886 1.00 98.69 232 ALA A O 1
ATOM 1740 N N . ALA A 1 233 ? -22.583 13.428 26.976 1.00 98.62 233 ALA A N 1
ATOM 1741 C CA . ALA A 1 233 ? -22.040 12.547 25.949 1.00 98.62 233 ALA A CA 1
ATOM 1742 C C . ALA A 1 233 ? -22.745 12.739 24.597 1.00 98.62 233 ALA A C 1
ATOM 1744 O O . ALA A 1 233 ? -22.081 12.850 23.572 1.00 98.62 233 ALA A O 1
ATOM 1745 N N . ALA A 1 234 ? -24.079 12.837 24.590 1.00 98.62 234 ALA A N 1
ATOM 1746 C CA . ALA A 1 234 ? -24.864 13.067 23.378 1.00 98.62 234 ALA A CA 1
ATOM 1747 C C . ALA A 1 234 ? -24.523 14.401 22.701 1.00 98.62 234 ALA A C 1
ATOM 1749 O O . ALA A 1 234 ? -24.344 14.447 21.487 1.00 98.62 234 ALA A O 1
ATOM 1750 N N . GLU A 1 235 ? -24.387 15.474 23.482 1.00 98.62 235 GLU A N 1
ATOM 1751 C CA . GLU A 1 235 ? -23.967 16.773 22.955 1.00 98.62 235 GLU A CA 1
ATOM 1752 C C . GLU A 1 235 ? -22.554 16.723 22.357 1.00 98.62 235 GLU A C 1
ATOM 1754 O O . GLU A 1 235 ? -22.315 17.288 21.292 1.00 98.62 235 GLU A O 1
ATOM 1759 N N . TRP A 1 236 ? -21.632 16.013 23.009 1.00 98.75 236 TRP A N 1
ATOM 1760 C CA . TRP A 1 236 ? -20.269 15.854 22.514 1.00 98.75 236 TRP A CA 1
ATOM 1761 C C . TRP A 1 236 ? -20.198 15.006 21.236 1.00 98.75 236 TRP A C 1
ATOM 1763 O O . TRP A 1 236 ? -19.498 15.389 20.307 1.00 98.75 236 TRP A O 1
ATOM 1773 N N . MET A 1 237 ? -20.965 13.914 21.134 1.00 98.62 237 MET A N 1
ATOM 1774 C CA . MET A 1 237 ? -21.031 13.086 19.918 1.00 98.62 237 MET A CA 1
ATOM 1775 C C . MET A 1 237 ? -21.513 13.879 18.697 1.00 98.62 237 MET A C 1
ATOM 1777 O O . MET A 1 237 ? -20.925 13.765 17.624 1.00 98.62 237 MET A O 1
ATOM 1781 N N . VAL A 1 238 ? -22.540 14.720 18.867 1.00 98.38 238 VAL A N 1
ATOM 1782 C CA . VAL A 1 238 ? -23.026 15.603 17.792 1.00 98.38 238 VAL A CA 1
ATOM 1783 C C . VAL A 1 238 ? -21.956 16.621 17.396 1.00 98.38 238 VAL A C 1
ATOM 1785 O O . VAL A 1 238 ? -21.765 16.879 16.209 1.00 98.38 238 VAL A O 1
ATOM 1788 N N . PHE A 1 239 ? -21.233 17.176 18.373 1.00 98.38 239 PHE A N 1
ATOM 1789 C CA . PHE A 1 239 ? -20.121 18.082 18.097 1.00 98.38 239 PHE A CA 1
ATOM 1790 C C . PHE A 1 239 ? -18.990 17.391 17.326 1.00 98.38 239 PHE A C 1
ATOM 1792 O O . PHE A 1 239 ? -18.511 17.959 16.351 1.00 98.38 239 PHE A O 1
ATOM 1799 N N . ILE A 1 240 ? -18.604 16.167 17.711 1.00 98.25 240 ILE A N 1
ATOM 1800 C CA . ILE A 1 240 ? -17.579 15.380 17.008 1.00 98.25 240 ILE A CA 1
ATOM 1801 C C . ILE A 1 240 ? -17.928 15.255 15.523 1.00 98.25 240 ILE A C 1
ATOM 1803 O O . ILE A 1 240 ? -17.133 15.648 14.676 1.00 98.25 240 ILE A O 1
ATOM 1807 N N . GLU A 1 241 ? -19.132 14.776 15.204 1.00 96.50 241 GLU A N 1
ATOM 1808 C CA . GLU A 1 241 ? -19.561 14.593 13.813 1.00 96.50 241 GLU A CA 1
ATOM 1809 C C . GLU A 1 241 ? -19.556 15.915 13.022 1.00 96.50 241 GLU A C 1
ATOM 1811 O O . GLU A 1 241 ? -19.078 15.966 11.887 1.00 96.50 241 GLU A O 1
ATOM 1816 N N . GLN A 1 242 ? -20.076 16.995 13.615 1.00 96.00 242 GLN A N 1
ATOM 1817 C CA . GLN A 1 242 ? -20.158 18.303 12.959 1.00 96.00 242 GLN A CA 1
ATOM 1818 C C . GLN A 1 242 ? -18.774 18.904 12.707 1.00 96.00 242 GLN A C 1
ATOM 1820 O O . GLN A 1 242 ? -18.465 19.265 11.574 1.00 96.00 242 GLN A O 1
ATOM 1825 N N . THR A 1 243 ? -17.930 18.970 13.738 1.00 96.31 243 THR A N 1
ATOM 1826 C CA . THR A 1 243 ? -16.602 19.587 13.654 1.00 96.31 243 THR A CA 1
ATOM 1827 C C . THR A 1 243 ? -15.670 18.815 12.733 1.00 96.31 243 THR A C 1
ATOM 1829 O O . THR A 1 243 ? -14.960 19.436 11.946 1.00 96.31 243 THR A O 1
ATOM 1832 N N . THR A 1 244 ? -15.685 17.479 12.772 1.00 96.19 244 THR A N 1
ATOM 1833 C CA . THR A 1 244 ? -14.861 16.677 11.859 1.00 96.19 244 THR A CA 1
ATOM 1834 C C . THR A 1 244 ? -15.244 16.927 10.403 1.00 96.19 244 THR A C 1
ATOM 1836 O O . THR A 1 244 ? -14.366 17.195 9.589 1.00 96.19 244 THR A O 1
ATOM 1839 N N . ARG A 1 245 ? -16.546 16.941 10.083 1.00 92.81 245 ARG A N 1
ATOM 1840 C CA . ARG A 1 245 ? -17.035 17.220 8.723 1.00 92.81 245 ARG A CA 1
ATOM 1841 C C . ARG A 1 245 ? -16.681 18.629 8.231 1.00 92.81 245 ARG A C 1
ATOM 1843 O O . ARG A 1 245 ? -16.515 18.828 7.033 1.00 92.81 245 ARG A O 1
ATOM 1850 N N . GLU A 1 246 ? -16.624 19.609 9.130 1.00 91.69 246 GLU A N 1
ATOM 1851 C CA . GLU A 1 246 ? -16.343 21.012 8.797 1.00 91.69 246 GLU A CA 1
ATOM 1852 C C . GLU A 1 246 ? -14.849 21.323 8.633 1.00 91.69 246 GLU A C 1
ATOM 1854 O O . GLU A 1 246 ? -14.520 22.292 7.949 1.00 91.69 246 GLU A O 1
ATOM 1859 N N . GLN A 1 247 ? -13.949 20.546 9.250 1.00 88.25 247 GLN A N 1
ATOM 1860 C CA . GLN A 1 247 ? -12.509 20.819 9.195 1.00 88.25 247 GLN A CA 1
ATOM 1861 C C . GLN A 1 247 ? -11.843 20.337 7.906 1.00 88.25 247 GLN A C 1
ATOM 1863 O O . GLN A 1 247 ? -11.238 21.140 7.198 1.00 88.25 247 GLN A O 1
ATOM 1868 N N . ASP A 1 248 ? -11.900 19.036 7.630 1.00 85.19 248 ASP A N 1
ATOM 1869 C CA . ASP A 1 248 ? -11.179 18.420 6.517 1.00 85.19 248 ASP A CA 1
ATOM 1870 C C . ASP A 1 248 ? -11.912 17.137 6.090 1.00 85.19 248 ASP A C 1
ATOM 1872 O O . ASP A 1 248 ? -12.127 16.262 6.933 1.00 85.19 248 ASP A O 1
ATOM 1876 N N . PRO A 1 249 ? -12.294 16.990 4.807 1.00 85.00 249 PRO A N 1
ATOM 1877 C CA . PRO A 1 249 ? -12.984 15.798 4.316 1.00 85.00 249 PRO A CA 1
ATOM 1878 C C . PRO A 1 249 ? -12.168 14.499 4.433 1.00 85.00 249 PRO A C 1
ATOM 1880 O O . PRO A 1 249 ? -12.748 13.422 4.318 1.00 85.00 249 PRO A O 1
ATOM 1883 N N . GLN A 1 250 ? -10.848 14.571 4.639 1.00 88.81 250 GLN A N 1
ATOM 1884 C CA . GLN A 1 250 ? -9.975 13.407 4.825 1.00 88.81 250 GLN A CA 1
ATOM 1885 C C . GLN A 1 250 ? -9.798 13.008 6.297 1.00 88.81 250 GLN A C 1
ATOM 1887 O O . GLN A 1 250 ? -9.248 11.940 6.578 1.00 88.81 250 GLN A O 1
ATOM 1892 N N . LEU A 1 251 ? -10.255 13.836 7.243 1.00 93.69 251 LEU A N 1
ATOM 1893 C CA . LEU A 1 251 ? -10.286 13.482 8.657 1.00 93.69 251 LEU A CA 1
ATOM 1894 C C . LEU A 1 251 ? -11.570 12.726 8.983 1.00 93.69 251 LEU A C 1
ATOM 1896 O O . LEU A 1 251 ? -12.668 13.105 8.579 1.00 93.69 251 LEU A O 1
ATOM 1900 N N . VAL A 1 252 ? -11.436 11.679 9.790 1.00 94.44 252 VAL A N 1
ATOM 1901 C CA . VAL A 1 252 ? -12.578 10.931 10.319 1.00 94.44 252 VAL A CA 1
ATOM 1902 C C . VAL A 1 252 ? -12.453 10.798 11.828 1.00 94.44 252 VAL A C 1
ATOM 1904 O O . VAL A 1 252 ? -11.366 10.599 12.366 1.00 94.44 252 VAL A O 1
ATOM 1907 N N . ALA A 1 253 ? -13.579 10.915 12.521 1.00 96.44 253 ALA A N 1
ATOM 1908 C CA . ALA A 1 253 ? -13.679 10.699 13.954 1.00 96.44 253 ALA A CA 1
ATOM 1909 C C . ALA A 1 253 ? -14.934 9.880 14.232 1.00 96.44 253 ALA A C 1
ATOM 1911 O O . ALA A 1 253 ? -15.997 10.130 13.663 1.00 96.44 253 ALA A O 1
ATOM 1912 N N . THR A 1 254 ? -14.820 8.867 15.080 1.00 96.06 254 THR A N 1
ATOM 1913 C CA . THR A 1 254 ? -15.915 7.931 15.336 1.00 96.06 254 THR A CA 1
ATOM 1914 C C . THR A 1 254 ? -15.991 7.583 16.811 1.00 96.06 254 THR A C 1
ATOM 1916 O O . THR A 1 254 ? -14.998 7.203 17.431 1.00 96.06 254 THR A O 1
ATOM 1919 N N . VAL A 1 255 ? -17.203 7.668 17.362 1.00 97.12 255 VAL A N 1
ATOM 1920 C CA . VAL A 1 255 ? -17.545 7.062 18.650 1.00 97.12 255 VAL A CA 1
ATOM 1921 C C . VAL A 1 255 ? -18.114 5.679 18.372 1.00 97.12 255 VAL A C 1
ATOM 1923 O O . VAL A 1 255 ? -19.251 5.543 17.927 1.00 97.12 255 VAL A O 1
ATOM 1926 N N . GLY A 1 256 ? -17.291 4.651 18.576 1.00 89.00 256 GLY A N 1
ATOM 1927 C CA . GLY A 1 256 ? -17.635 3.274 18.211 1.00 89.00 256 GLY A CA 1
ATOM 1928 C C . GLY A 1 256 ? -18.377 2.509 19.305 1.00 89.00 256 GLY A C 1
ATOM 1929 O O . GLY A 1 256 ? -19.094 1.554 19.018 1.00 89.00 256 GLY A O 1
ATOM 1930 N N . THR A 1 257 ? -18.213 2.908 20.568 1.00 93.75 257 THR A N 1
ATOM 1931 C CA . THR A 1 257 ? -18.858 2.262 21.714 1.00 93.75 257 THR A CA 1
ATOM 1932 C C . THR A 1 257 ? -19.369 3.293 22.709 1.00 93.75 257 THR A C 1
ATOM 1934 O O . THR A 1 257 ? -18.771 4.351 22.906 1.00 93.75 257 THR A O 1
ATOM 1937 N N . ILE A 1 258 ? -20.484 2.961 23.359 1.00 97.62 258 ILE A N 1
ATOM 1938 C CA . ILE A 1 258 ? -21.051 3.722 24.469 1.00 97.62 258 ILE A CA 1
ATOM 1939 C C . ILE A 1 258 ? -21.513 2.749 25.552 1.00 97.62 258 ILE A C 1
ATOM 1941 O O . ILE A 1 258 ? -22.256 1.806 25.284 1.00 97.62 258 ILE A O 1
ATOM 1945 N N . ASN A 1 259 ? -21.080 2.980 26.786 1.00 97.94 259 ASN A N 1
ATOM 1946 C CA . ASN A 1 259 ? -21.584 2.298 27.968 1.00 97.94 259 ASN A CA 1
ATOM 1947 C C . ASN A 1 259 ? -22.183 3.333 28.918 1.00 97.94 259 ASN A C 1
ATOM 1949 O O . ASN A 1 259 ? -21.500 4.267 29.336 1.00 97.94 259 ASN A O 1
ATOM 1953 N N . CYS A 1 260 ? -23.460 3.170 29.250 1.00 97.69 260 CYS A N 1
ATOM 1954 C CA . CYS A 1 260 ? -24.218 4.111 30.062 1.00 97.69 260 CYS A CA 1
ATOM 1955 C C . CYS A 1 260 ? -24.627 3.450 31.378 1.00 97.69 260 CYS A C 1
ATOM 1957 O O . CYS A 1 260 ? -25.394 2.488 31.379 1.00 97.69 260 CYS A O 1
ATOM 1959 N N . ALA A 1 261 ? -24.144 3.982 32.501 1.00 96.56 261 ALA A N 1
ATOM 1960 C CA . ALA A 1 261 ? -24.423 3.450 33.828 1.00 96.56 261 ALA A CA 1
ATOM 1961 C C . ALA A 1 261 ? -25.368 4.379 34.627 1.00 96.56 261 ALA A C 1
ATOM 1963 O O . ALA A 1 261 ? -25.193 5.604 34.632 1.00 96.56 261 ALA A O 1
ATOM 1964 N N . PRO A 1 262 ? -26.382 3.826 35.330 1.00 94.38 262 PRO A N 1
ATOM 1965 C CA . PRO A 1 262 ? -26.670 2.393 35.484 1.00 94.38 262 PRO A CA 1
ATOM 1966 C C . PRO A 1 262 ? -27.487 1.770 34.334 1.00 94.38 262 PRO A C 1
ATOM 1968 O O . PRO A 1 262 ? -27.794 0.585 34.399 1.00 94.38 262 PRO A O 1
ATOM 1971 N N . GLY A 1 263 ? -27.878 2.542 33.311 1.00 90.31 263 GLY A N 1
ATOM 1972 C CA . GLY A 1 263 ? -28.603 2.013 32.145 1.00 90.31 263 GLY A CA 1
ATOM 1973 C C . GLY A 1 263 ? -30.088 1.711 32.392 1.00 90.31 263 GLY A C 1
ATOM 1974 O O . GLY A 1 263 ? -30.689 0.920 31.670 1.00 90.31 263 GLY A O 1
ATOM 1975 N N . ALA A 1 264 ? -30.695 2.329 33.411 1.00 94.19 264 ALA A N 1
ATOM 1976 C CA . ALA A 1 264 ? -32.105 2.147 33.754 1.00 94.19 264 ALA A CA 1
ATOM 1977 C C . ALA A 1 264 ? -32.969 3.321 33.267 1.00 94.19 264 ALA A C 1
ATOM 1979 O O . ALA A 1 264 ? -32.635 4.482 33.490 1.00 94.19 264 ALA A O 1
ATOM 1980 N N . VAL A 1 265 ? -34.128 3.019 32.672 1.00 95.50 265 VAL A N 1
ATOM 1981 C CA . VAL A 1 265 ? -35.035 4.012 32.054 1.00 95.50 265 VAL A CA 1
ATOM 1982 C C . VAL A 1 265 ? -35.500 5.120 33.009 1.00 95.50 265 VAL A C 1
ATOM 1984 O O . VAL A 1 265 ? -35.782 6.238 32.590 1.00 95.50 265 VAL A O 1
ATOM 1987 N N . ASN A 1 266 ? -35.587 4.824 34.305 1.00 96.06 266 ASN A N 1
ATOM 1988 C CA . ASN A 1 266 ? -36.059 5.736 35.344 1.00 96.06 266 ASN A CA 1
ATOM 1989 C C . ASN A 1 266 ? -34.924 6.351 36.182 1.00 96.06 266 ASN A C 1
ATOM 1991 O O . ASN A 1 266 ? -35.195 6.937 37.235 1.00 96.06 266 ASN A O 1
ATOM 1995 N N . VAL A 1 267 ? -33.671 6.238 35.734 1.00 97.56 267 VAL A N 1
ATOM 1996 C CA . VAL A 1 267 ? -32.498 6.769 36.432 1.00 97.56 267 VAL A CA 1
ATOM 1997 C C . VAL A 1 267 ? -31.714 7.687 35.500 1.00 97.56 267 VAL A C 1
ATOM 1999 O O . VAL A 1 267 ? -31.370 7.313 34.386 1.00 97.56 267 VAL A O 1
ATOM 2002 N N . ILE A 1 268 ? -31.425 8.898 35.969 1.00 98.25 268 ILE A N 1
ATOM 2003 C CA . ILE A 1 268 ? -30.504 9.834 35.320 1.00 98.25 268 ILE A CA 1
ATOM 2004 C C . ILE A 1 268 ? -29.119 9.177 35.285 1.00 98.25 268 ILE A C 1
ATOM 2006 O O . ILE A 1 268 ? -28.642 8.772 36.348 1.00 98.25 268 ILE A O 1
ATOM 2010 N N . PRO A 1 269 ? -28.470 9.054 34.117 1.00 98.38 269 PRO A N 1
ATOM 2011 C CA . PRO A 1 269 ? -27.145 8.454 34.025 1.00 98.38 269 PRO A CA 1
ATOM 2012 C C . PRO A 1 269 ? -26.090 9.245 34.798 1.00 98.38 269 PRO A C 1
ATOM 2014 O O . PRO A 1 269 ? -25.855 10.425 34.532 1.00 98.38 269 PRO A O 1
ATOM 2017 N N . GLY A 1 270 ? -25.448 8.567 35.749 1.00 98.00 270 GLY A N 1
ATOM 2018 C CA . GLY A 1 270 ? -24.361 9.129 36.549 1.00 98.00 270 GLY A CA 1
ATOM 2019 C C . GLY A 1 270 ? -22.992 8.956 35.899 1.00 98.00 270 GLY A C 1
ATOM 2020 O O . GLY A 1 270 ? -22.067 9.681 36.239 1.00 98.00 270 GLY A O 1
ATOM 2021 N N . GLU A 1 271 ? -22.848 8.029 34.954 1.00 98.62 271 GLU A N 1
ATOM 2022 C CA . GLU A 1 271 ? -21.594 7.812 34.240 1.00 98.62 271 GLU A CA 1
ATOM 2023 C C . GLU A 1 271 ? -21.858 7.335 32.814 1.00 98.62 271 GLU A C 1
ATOM 2025 O O . GLU A 1 271 ? -22.744 6.509 32.571 1.00 98.62 271 GLU A O 1
ATOM 2030 N N . VAL A 1 272 ? -21.069 7.845 31.870 1.00 98.81 272 VAL A N 1
ATOM 2031 C CA . VAL A 1 272 ? -21.018 7.339 30.499 1.00 98.81 272 VAL A CA 1
ATOM 2032 C C . VAL A 1 272 ? -19.565 7.200 30.068 1.00 98.81 272 VAL A C 1
ATOM 2034 O O . VAL A 1 272 ? -18.810 8.167 30.131 1.00 98.81 272 VAL A O 1
ATOM 2037 N N . SER A 1 273 ? -19.193 6.004 29.613 1.00 98.56 273 SER A N 1
ATOM 2038 C CA . SER A 1 273 ? -17.894 5.717 28.998 1.00 98.56 273 SER A CA 1
ATOM 2039 C C . SER A 1 273 ? -18.062 5.525 27.492 1.00 98.56 273 SER A C 1
ATOM 2041 O O . SER A 1 273 ? -18.997 4.850 27.063 1.00 98.56 273 SER A O 1
ATOM 2043 N N . LEU A 1 274 ? -17.177 6.119 26.697 1.00 97.88 274 LEU A N 1
ATOM 2044 C CA . LEU A 1 274 ? -17.218 6.131 25.233 1.00 97.88 274 LEU A CA 1
ATOM 2045 C C . LEU A 1 274 ? -15.836 5.800 24.668 1.00 97.88 274 LEU A C 1
ATOM 2047 O O . LEU A 1 274 ? -14.826 6.128 25.292 1.00 97.88 274 LEU A O 1
ATOM 2051 N N . SER A 1 275 ? -15.779 5.217 23.474 1.00 97.38 275 SER A N 1
ATOM 2052 C CA . SER A 1 275 ? -14.549 5.222 22.675 1.00 97.38 275 SER A CA 1
ATOM 2053 C C . SER A 1 275 ? -14.502 6.436 21.748 1.00 97.38 275 SER A C 1
ATOM 2055 O O . SER A 1 275 ? -15.539 6.953 21.339 1.00 97.38 275 SER A O 1
ATOM 2057 N N . LEU A 1 276 ? -13.297 6.878 21.398 1.00 98.06 276 LEU A N 1
ATOM 2058 C CA . LEU A 1 276 ? -13.053 7.836 20.321 1.00 98.06 276 LEU A CA 1
ATOM 2059 C C . LEU A 1 276 ? -11.915 7.298 19.445 1.00 98.06 276 LEU A C 1
ATOM 2061 O O . LEU A 1 276 ? -10.835 7.040 19.968 1.00 98.06 276 LEU A O 1
ATOM 2065 N N . ASP A 1 277 ? -12.157 7.119 18.146 1.00 96.62 277 ASP A N 1
ATOM 2066 C CA . ASP A 1 277 ? -11.153 6.792 17.117 1.00 96.62 277 ASP A CA 1
ATOM 2067 C C . ASP A 1 277 ? -11.069 7.979 16.149 1.00 96.62 277 ASP A C 1
ATOM 2069 O O . ASP A 1 277 ? -12.073 8.319 15.525 1.00 96.62 277 ASP A O 1
ATOM 2073 N N . VAL A 1 278 ? -9.912 8.642 16.080 1.00 96.56 278 VAL A N 1
ATOM 2074 C CA . VAL A 1 278 ? -9.649 9.763 15.163 1.00 96.56 278 VAL A CA 1
ATOM 2075 C C . VAL A 1 278 ? -8.545 9.357 14.202 1.00 96.56 278 VAL A C 1
ATOM 2077 O O . VAL A 1 278 ? -7.485 8.913 14.652 1.00 96.56 278 VAL A O 1
ATOM 2080 N N . ARG A 1 279 ? -8.773 9.537 12.898 1.00 95.75 279 ARG A N 1
ATOM 2081 C CA . ARG A 1 279 ? -7.818 9.187 11.842 1.00 95.75 279 ARG A CA 1
ATOM 2082 C C . ARG A 1 279 ? -7.635 10.304 10.832 1.00 95.75 279 ARG A C 1
ATOM 2084 O O . ARG A 1 279 ? -8.538 11.112 10.618 1.00 95.75 279 ARG A O 1
ATOM 2091 N N . GLY A 1 280 ? -6.468 10.315 10.199 1.00 95.31 280 GLY A N 1
ATOM 2092 C CA . GLY A 1 280 ? -6.138 11.298 9.181 1.00 95.31 280 GLY A CA 1
ATOM 2093 C C . GLY A 1 280 ? -4.812 11.030 8.474 1.00 95.31 280 GLY A C 1
ATOM 2094 O O . GLY A 1 280 ? -3.943 10.365 9.042 1.00 95.31 280 GLY A O 1
ATOM 2095 N N . PRO A 1 281 ? -4.625 11.587 7.268 1.00 94.19 281 PRO A N 1
ATOM 2096 C CA . PRO A 1 281 ? -3.435 11.346 6.449 1.00 94.19 281 PRO A CA 1
ATOM 2097 C C . PRO A 1 281 ? -2.213 12.152 6.902 1.00 94.19 281 PRO A C 1
ATOM 2099 O O . PRO A 1 281 ? -1.108 11.933 6.416 1.00 94.19 281 PRO A O 1
ATOM 2102 N N . LEU A 1 282 ? -2.405 13.104 7.820 1.00 94.19 282 LEU A N 1
ATOM 2103 C CA . LEU A 1 282 ? -1.366 13.965 8.371 1.00 94.19 282 LEU A CA 1
ATOM 2104 C C . LEU A 1 282 ? -1.555 14.093 9.884 1.00 94.19 282 LEU A C 1
ATOM 2106 O O . LEU A 1 282 ? -2.651 14.403 10.356 1.00 94.19 282 LEU A O 1
ATOM 2110 N N . ASP A 1 283 ? -0.470 13.931 10.644 1.00 93.88 283 ASP A N 1
ATOM 2111 C CA . ASP A 1 283 ? -0.524 13.989 12.109 1.00 93.88 283 ASP A CA 1
ATOM 2112 C C . ASP A 1 283 ? -0.934 15.376 12.634 1.00 93.88 283 ASP A C 1
ATOM 2114 O O . ASP A 1 283 ? -1.726 15.468 13.564 1.00 93.88 283 ASP A O 1
ATOM 2118 N N . ASN A 1 284 ? -0.458 16.472 12.032 1.00 95.44 284 ASN A N 1
ATOM 2119 C CA . ASN A 1 284 ? -0.748 17.823 12.540 1.00 95.44 284 ASN A CA 1
ATOM 2120 C C . ASN A 1 284 ? -2.249 18.200 12.476 1.00 95.44 284 ASN A C 1
ATOM 2122 O O . ASN A 1 284 ? -2.788 18.644 13.498 1.00 95.44 284 ASN A O 1
ATOM 2126 N N . PRO A 1 285 ? -2.956 18.037 11.336 1.00 95.00 285 PRO A N 1
ATOM 2127 C CA . PRO A 1 285 ? -4.410 18.203 11.284 1.00 95.00 285 PRO A CA 1
ATOM 2128 C C . PRO A 1 285 ? -5.158 17.265 12.237 1.00 95.00 285 PRO A C 1
ATOM 2130 O O . PRO A 1 285 ? -6.071 17.710 12.930 1.00 95.00 285 PRO A O 1
ATOM 2133 N N . LEU A 1 286 ? -4.730 16.001 12.340 1.00 95.38 286 LEU A N 1
ATOM 2134 C CA . LEU A 1 286 ? -5.325 15.020 13.250 1.00 95.38 286 LEU A CA 1
ATOM 2135 C C . LEU A 1 286 ? -5.237 15.488 14.712 1.00 95.38 286 LEU A C 1
ATOM 2137 O O . LEU A 1 286 ? -6.252 15.539 15.404 1.00 95.38 286 LEU A O 1
ATOM 2141 N N . GLU A 1 287 ? -4.050 15.880 15.181 1.00 95.62 287 GLU A N 1
ATOM 2142 C CA . GLU A 1 287 ? -3.842 16.373 16.552 1.00 95.62 287 GLU A CA 1
ATOM 2143 C C . GLU A 1 287 ? -4.628 17.666 16.824 1.00 95.62 287 GLU A C 1
ATOM 2145 O O . GLU A 1 287 ? -5.158 17.863 17.920 1.00 95.62 287 GLU A O 1
ATOM 2150 N N . THR A 1 288 ? -4.757 18.534 15.817 1.00 96.50 288 THR A N 1
ATOM 2151 C CA . THR A 1 288 ? -5.559 19.765 15.909 1.00 96.50 288 THR A CA 1
ATOM 2152 C C . THR A 1 288 ? -7.039 19.443 16.105 1.00 96.50 288 THR A C 1
ATOM 2154 O O . THR A 1 288 ? -7.679 20.010 16.997 1.00 96.50 288 THR A O 1
ATOM 2157 N N . LEU A 1 289 ? -7.575 18.502 15.321 1.00 97.50 289 LEU A N 1
ATOM 2158 C CA . LEU A 1 289 ? -8.942 18.017 15.476 1.00 97.50 289 LEU A CA 1
ATOM 2159 C C . LEU A 1 289 ? -9.129 17.389 16.859 1.00 97.50 289 LEU A C 1
ATOM 2161 O O . LEU A 1 289 ? -10.011 17.815 17.600 1.00 97.50 289 LEU A O 1
ATOM 2165 N N . LEU A 1 290 ? -8.276 16.436 17.247 1.00 97.88 290 LEU A N 1
ATOM 2166 C CA . LEU A 1 290 ? -8.368 15.754 18.540 1.00 97.88 290 LEU A CA 1
ATOM 2167 C C . LEU A 1 290 ? -8.364 16.749 19.709 1.00 97.88 290 LEU A C 1
ATOM 2169 O O . LEU A 1 290 ? -9.219 16.667 20.591 1.00 97.88 290 LEU A O 1
ATOM 2173 N N . SER A 1 291 ? -7.460 17.728 19.689 1.00 97.56 291 SER A N 1
ATOM 2174 C CA . SER A 1 291 ? -7.395 18.786 20.701 1.00 97.56 291 SER A CA 1
ATOM 2175 C C . SER A 1 291 ? -8.694 19.598 20.779 1.00 97.56 291 SER A C 1
ATOM 2177 O O . SER A 1 291 ? -9.211 19.843 21.873 1.00 97.56 291 SER A O 1
ATOM 2179 N N . SER A 1 292 ? -9.284 19.956 19.632 1.00 97.88 292 SER A N 1
ATOM 2180 C CA . SER A 1 292 ? -10.581 20.643 19.576 1.00 97.88 292 SER A CA 1
ATOM 2181 C C . SER A 1 292 ? -11.712 19.795 20.171 1.00 97.88 292 SER A C 1
ATOM 2183 O O . SER A 1 292 ? -12.491 20.294 20.990 1.00 97.88 292 SER A O 1
ATOM 2185 N N . LEU A 1 293 ? -11.763 18.503 19.831 1.00 98.44 293 LEU A N 1
ATOM 2186 C CA . LEU A 1 293 ? -12.769 17.571 20.343 1.00 98.44 293 LEU A CA 1
ATOM 2187 C C . LEU A 1 293 ? -12.671 17.409 21.867 1.00 98.44 293 LEU A C 1
ATOM 2189 O O . LEU A 1 293 ? -13.696 17.464 22.551 1.00 98.44 293 LEU A O 1
ATOM 2193 N N . LEU A 1 294 ? -11.461 17.246 22.410 1.00 98.56 294 LEU A N 1
ATOM 2194 C CA . LEU A 1 294 ? -11.243 17.095 23.854 1.00 98.56 294 LEU A CA 1
ATOM 2195 C C . LEU A 1 294 ? -11.525 18.397 24.617 1.00 98.56 294 LEU A C 1
ATOM 2197 O O . LEU A 1 294 ? -12.208 18.368 25.640 1.00 98.56 294 LEU A O 1
ATOM 2201 N N . THR A 1 295 ? -11.105 19.545 24.078 1.00 98.56 295 THR A N 1
ATOM 2202 C CA . THR A 1 295 ? -11.396 20.867 24.663 1.00 98.56 295 THR A CA 1
ATOM 2203 C C . THR A 1 295 ? -12.903 21.097 24.783 1.00 98.56 295 THR A C 1
ATOM 2205 O O . THR A 1 295 ? -13.395 21.582 25.806 1.00 98.56 295 THR A O 1
ATOM 2208 N N . GLN A 1 296 ? -13.670 20.711 23.760 1.00 98.62 296 GLN A N 1
ATOM 2209 C CA . GLN A 1 296 ? -15.121 20.841 23.808 1.00 98.62 296 GLN A CA 1
ATOM 2210 C C . GLN A 1 296 ? -15.756 19.889 24.832 1.00 98.62 296 GLN A C 1
ATOM 2212 O O . GLN A 1 296 ? -16.710 20.279 25.508 1.00 98.62 296 GLN A O 1
ATOM 2217 N N . ALA A 1 297 ? -15.235 18.669 24.989 1.00 98.69 297 ALA A N 1
ATOM 2218 C CA . ALA A 1 297 ? -15.709 17.740 26.015 1.00 98.69 297 ALA A CA 1
ATOM 2219 C C . ALA A 1 297 ? -15.559 18.333 27.426 1.00 98.69 297 ALA A C 1
ATOM 2221 O O . ALA A 1 297 ? -16.506 18.315 28.219 1.00 98.69 297 ALA A O 1
ATOM 2222 N N . GLU A 1 298 ? -14.399 18.928 27.714 1.00 98.69 298 GLU A N 1
ATOM 2223 C CA . GLU A 1 298 ? -14.124 19.615 28.978 1.00 98.69 298 GLU A CA 1
ATOM 2224 C C . GLU A 1 298 ? -15.059 20.813 29.193 1.00 98.69 298 GLU A C 1
ATOM 2226 O O . GLU A 1 298 ? -15.636 20.968 30.274 1.00 98.69 298 GLU A O 1
ATOM 2231 N N . ALA A 1 299 ? -15.289 21.625 28.157 1.00 98.69 299 ALA A N 1
ATOM 2232 C CA . ALA A 1 299 ? -16.211 22.759 28.218 1.00 98.69 299 ALA A CA 1
ATOM 2233 C C . ALA A 1 299 ? -17.668 22.323 28.475 1.00 98.69 299 ALA A C 1
ATOM 2235 O O . ALA A 1 299 ? -18.381 22.942 29.276 1.00 98.69 299 ALA A O 1
ATOM 2236 N N . ILE A 1 300 ? -18.118 21.235 27.835 1.00 98.75 300 ILE A N 1
ATOM 2237 C CA . ILE A 1 300 ? -19.437 20.632 28.071 1.00 98.75 300 ILE A CA 1
ATOM 2238 C C . ILE A 1 300 ? -19.544 20.152 29.519 1.00 98.75 300 ILE A C 1
ATOM 2240 O O . ILE A 1 300 ? -20.537 20.466 30.183 1.00 98.75 300 ILE A O 1
ATOM 2244 N N . ALA A 1 301 ? -18.534 19.432 30.016 1.00 98.56 301 ALA A N 1
ATOM 2245 C CA . ALA A 1 301 ? -18.515 18.930 31.384 1.00 98.56 301 ALA A CA 1
ATOM 2246 C C . ALA A 1 301 ? -18.584 20.072 32.403 1.00 98.56 301 ALA A C 1
ATOM 2248 O O . ALA A 1 301 ? -19.458 20.058 33.271 1.00 98.56 301 ALA A O 1
ATOM 2249 N N . LEU A 1 302 ? -17.754 21.107 32.242 1.00 98.31 302 LEU A N 1
ATOM 2250 C CA . LEU A 1 302 ? -17.728 22.268 33.130 1.00 98.31 302 LEU A CA 1
ATOM 2251 C C . LEU A 1 302 ? -19.088 22.979 33.181 1.00 98.31 302 LEU A C 1
ATOM 2253 O O . LEU A 1 302 ? -19.634 23.199 34.262 1.00 98.31 302 LEU A O 1
ATOM 2257 N N . ARG A 1 303 ? -19.674 23.290 32.018 1.00 97.94 303 ARG A N 1
ATOM 2258 C CA . ARG A 1 303 ? -20.980 23.968 31.924 1.00 97.94 303 ARG A CA 1
ATOM 2259 C C . ARG A 1 303 ? -22.115 23.148 32.546 1.00 97.94 303 ARG A C 1
ATOM 2261 O O . ARG A 1 303 ? -23.072 23.729 33.051 1.00 97.94 303 ARG A O 1
ATOM 2268 N N . ARG A 1 304 ? -22.026 21.815 32.505 1.00 97.56 304 ARG A N 1
ATOM 2269 C CA . ARG A 1 304 ? -23.037 20.887 33.045 1.00 97.56 304 ARG A CA 1
ATOM 2270 C C . ARG A 1 304 ? -22.748 20.429 34.481 1.00 97.56 304 ARG A C 1
ATOM 2272 O O . ARG A 1 304 ? -23.519 19.642 35.023 1.00 97.56 304 ARG A O 1
ATOM 2279 N N . GLY A 1 305 ? -21.668 20.909 35.104 1.00 97.81 305 GLY A N 1
ATOM 2280 C CA . GLY A 1 305 ? -21.276 20.508 36.459 1.00 97.81 305 GLY A CA 1
ATOM 2281 C C . GLY A 1 305 ? -20.854 19.038 36.570 1.00 97.81 305 GLY A C 1
ATOM 2282 O O . GLY A 1 305 ? -21.109 18.409 37.598 1.00 97.81 305 GLY A O 1
ATOM 2283 N N . LEU A 1 306 ? -20.253 18.498 35.508 1.00 98.56 306 LEU A N 1
ATOM 2284 C CA . LEU A 1 306 ? -19.741 17.131 35.393 1.00 98.56 306 LEU A CA 1
ATOM 2285 C C . LEU A 1 306 ? -18.210 17.120 35.418 1.00 98.56 306 LEU A C 1
ATOM 2287 O O . LEU A 1 306 ? -17.559 18.158 35.304 1.00 98.56 306 LEU A O 1
ATOM 2291 N N . ARG A 1 307 ? -17.636 15.920 35.485 1.00 98.56 307 ARG A N 1
ATOM 2292 C CA . ARG A 1 307 ? -16.221 15.662 35.207 1.00 98.56 307 ARG A CA 1
ATOM 2293 C C . ARG A 1 307 ? -16.077 14.949 33.863 1.00 98.56 307 ARG A C 1
ATOM 2295 O O . ARG A 1 307 ? -16.875 14.068 33.558 1.00 98.56 307 ARG A O 1
ATOM 2302 N N . PHE A 1 308 ? -15.048 15.310 33.102 1.00 98.75 308 PHE A N 1
ATOM 2303 C CA . PHE A 1 308 ? -14.603 14.583 31.915 1.00 98.75 308 PHE A CA 1
ATOM 2304 C C . PHE A 1 308 ? -13.182 14.056 32.128 1.00 98.75 308 PHE A C 1
ATOM 2306 O O . PHE A 1 308 ? -12.381 14.690 32.816 1.00 98.75 308 PHE A O 1
ATOM 2313 N N . GLU A 1 309 ? -12.881 12.895 31.561 1.00 98.38 309 GLU A N 1
ATOM 2314 C CA . GLU A 1 309 ? -11.531 12.345 31.484 1.00 98.38 309 GLU A CA 1
ATOM 2315 C C . GLU A 1 309 ? -11.356 11.489 30.227 1.00 98.38 309 GLU A C 1
ATOM 2317 O O . GLU A 1 309 ? -12.302 10.866 29.743 1.00 98.38 309 GLU A O 1
ATOM 2322 N N . SER A 1 310 ? -10.132 11.447 29.706 1.00 98.00 310 SER A N 1
ATOM 2323 C CA . SER A 1 310 ? -9.767 10.677 28.517 1.00 98.00 310 SER A CA 1
ATOM 2324 C C . SER A 1 310 ? -8.422 9.985 28.705 1.00 98.00 310 SER A C 1
ATOM 2326 O O . SER A 1 310 ? -7.497 10.572 29.262 1.00 98.00 310 SER A O 1
ATOM 2328 N N . ASN A 1 311 ? -8.301 8.760 28.201 1.00 97.19 311 ASN A N 1
ATOM 2329 C CA . ASN A 1 311 ? -7.069 7.981 28.199 1.00 97.19 311 ASN A CA 1
ATOM 2330 C C . ASN A 1 311 ? -6.793 7.436 26.796 1.00 97.19 311 ASN A C 1
ATOM 2332 O O . ASN A 1 311 ? -7.508 6.544 26.329 1.00 97.19 311 ASN A O 1
ATOM 2336 N N . GLU A 1 312 ? -5.744 7.939 26.152 1.00 97.25 312 GLU A N 1
ATOM 2337 C CA . GLU A 1 312 ? -5.224 7.369 24.911 1.00 97.25 312 GLU A CA 1
ATOM 2338 C C . GLU A 1 312 ? -4.573 6.013 25.196 1.00 97.25 312 GLU A C 1
ATOM 2340 O O . GLU A 1 312 ? -3.754 5.884 26.105 1.00 97.25 312 GLU A O 1
ATOM 2345 N N . TYR A 1 313 ? -4.968 4.990 24.442 1.00 92.12 313 TYR A N 1
ATOM 2346 C CA . TYR A 1 313 ? -4.417 3.638 24.579 1.00 92.12 313 TYR A CA 1
ATOM 2347 C C . TYR A 1 313 ? -3.780 3.121 23.287 1.00 92.12 313 TYR A C 1
ATOM 2349 O O . TYR A 1 313 ? -3.130 2.080 23.305 1.00 92.12 313 TYR A O 1
ATOM 2357 N N . TYR A 1 314 ? -3.970 3.826 22.171 1.00 90.00 314 TYR A N 1
ATOM 2358 C CA . TYR A 1 314 ? -3.388 3.471 20.885 1.00 90.00 314 TYR A CA 1
ATOM 2359 C C . TYR A 1 314 ? -3.056 4.729 20.086 1.00 90.00 314 TYR A C 1
ATOM 2361 O O . TYR A 1 314 ? -3.883 5.639 19.964 1.00 90.00 314 TYR A O 1
ATOM 2369 N N . ARG A 1 315 ? -1.849 4.740 19.519 1.00 92.81 315 ARG A N 1
ATOM 2370 C CA . ARG A 1 315 ? -1.311 5.809 18.683 1.00 92.81 315 ARG A CA 1
ATOM 2371 C C . ARG A 1 315 ? -0.460 5.200 17.580 1.00 92.81 315 ARG A C 1
ATOM 2373 O O . ARG A 1 315 ? 0.450 4.428 17.867 1.00 92.81 315 ARG A O 1
ATOM 2380 N N . ILE A 1 316 ? -0.718 5.621 16.349 1.00 90.81 316 ILE A N 1
ATOM 2381 C CA . ILE A 1 316 ? 0.146 5.357 15.200 1.00 90.81 316 ILE A CA 1
ATOM 2382 C C . ILE A 1 316 ? 0.229 6.608 14.323 1.00 90.81 316 ILE A C 1
ATOM 2384 O O . ILE A 1 316 ? -0.782 7.283 14.116 1.00 90.81 316 ILE A O 1
ATOM 2388 N N . GLY A 1 317 ? 1.438 6.959 13.884 1.00 94.31 317 GLY A N 1
ATOM 2389 C CA . GLY A 1 317 ? 1.659 8.102 12.994 1.00 94.31 317 GLY A CA 1
ATOM 2390 C C . GLY A 1 317 ? 1.095 7.844 11.600 1.00 94.31 317 GLY A C 1
ATOM 2391 O O . GLY A 1 317 ? 0.906 6.690 11.218 1.00 94.31 317 GLY A O 1
ATOM 2392 N N . ALA A 1 318 ? 0.817 8.911 10.856 1.00 95.56 318 ALA A N 1
ATOM 2393 C CA . ALA A 1 318 ? 0.468 8.772 9.447 1.00 95.56 318 ALA A CA 1
ATOM 2394 C C . ALA A 1 318 ? 1.709 8.396 8.625 1.00 95.56 318 ALA A C 1
ATOM 2396 O O . ALA A 1 318 ? 2.796 8.932 8.853 1.00 95.56 318 ALA A O 1
ATOM 2397 N N . THR A 1 319 ? 1.543 7.511 7.644 1.00 96.88 319 THR A N 1
ATOM 2398 C CA . THR A 1 319 ? 2.640 7.063 6.776 1.00 96.88 319 THR A CA 1
ATOM 2399 C C . THR A 1 319 ? 2.435 7.610 5.373 1.00 96.88 319 THR A C 1
ATOM 2401 O O . THR A 1 319 ? 1.534 7.177 4.661 1.00 96.88 319 THR A O 1
ATOM 2404 N N . ALA A 1 320 ? 3.269 8.558 4.952 1.00 95.81 320 ALA A N 1
ATOM 2405 C CA . ALA A 1 320 ? 3.217 9.088 3.593 1.00 95.81 320 ALA A CA 1
ATOM 2406 C C . ALA A 1 320 ? 3.736 8.058 2.577 1.00 95.81 320 ALA A C 1
ATOM 2408 O O . ALA A 1 320 ? 4.775 7.436 2.802 1.00 95.81 320 ALA A O 1
ATOM 2409 N N . CYS A 1 321 ? 3.053 7.925 1.437 1.00 96.38 321 CYS A N 1
ATOM 2410 C CA . CYS A 1 321 ? 3.649 7.269 0.275 1.00 96.38 321 CYS A CA 1
ATOM 2411 C C . CYS A 1 321 ? 4.697 8.196 -0.356 1.00 96.38 321 CYS A C 1
ATOM 2413 O O . CYS A 1 321 ? 4.566 9.422 -0.329 1.00 96.38 321 CYS A O 1
ATOM 2415 N N . ASP A 1 322 ? 5.733 7.627 -0.959 1.00 93.75 322 ASP A N 1
ATOM 2416 C CA . ASP A 1 322 ? 6.778 8.377 -1.644 1.00 93.75 322 ASP A CA 1
ATOM 2417 C C . ASP A 1 322 ? 6.214 9.144 -2.850 1.00 93.75 322 ASP A C 1
ATOM 2419 O O . ASP A 1 322 ? 5.422 8.621 -3.636 1.00 93.75 322 ASP A O 1
ATOM 2423 N N . SER A 1 323 ? 6.620 10.405 -3.003 1.00 84.69 323 SER A N 1
ATOM 2424 C CA . SER A 1 323 ? 6.048 11.286 -4.024 1.00 84.69 323 SER A CA 1
ATOM 2425 C C . SER A 1 323 ? 6.431 10.882 -5.451 1.00 84.69 323 SER A C 1
ATOM 2427 O O . SER A 1 323 ? 5.624 11.066 -6.364 1.00 84.69 323 SER A O 1
ATOM 2429 N N . ALA A 1 324 ? 7.614 10.297 -5.661 1.00 79.00 324 ALA A N 1
ATOM 2430 C CA . ALA A 1 324 ? 8.032 9.823 -6.975 1.00 79.00 324 ALA A CA 1
ATOM 2431 C C . ALA A 1 324 ? 7.274 8.546 -7.361 1.00 79.00 324 ALA A C 1
ATOM 2433 O O . ALA A 1 324 ? 6.807 8.434 -8.497 1.00 79.00 324 ALA A O 1
ATOM 2434 N N . LEU A 1 325 ? 7.069 7.625 -6.412 1.00 86.56 325 LEU A N 1
ATOM 2435 C CA . LEU A 1 325 ? 6.252 6.428 -6.638 1.00 86.56 325 LEU A CA 1
ATOM 2436 C C . LEU A 1 325 ? 4.779 6.782 -6.887 1.00 86.56 325 LEU A C 1
ATOM 2438 O O . LEU A 1 325 ? 4.172 6.241 -7.811 1.00 86.56 325 LEU A O 1
ATOM 2442 N N . GLN A 1 326 ? 4.219 7.748 -6.152 1.00 92.38 326 GLN A N 1
ATOM 2443 C CA . GLN A 1 326 ? 2.871 8.268 -6.416 1.00 92.38 326 GLN A CA 1
ATOM 2444 C C . GLN A 1 326 ? 2.737 8.852 -7.829 1.00 92.38 326 GLN A C 1
ATOM 2446 O O . GLN A 1 326 ? 1.741 8.600 -8.508 1.00 92.38 326 GLN A O 1
ATOM 2451 N N . GLN A 1 327 ? 3.729 9.616 -8.297 1.00 83.94 327 GLN A N 1
ATOM 2452 C CA . GLN A 1 327 ? 3.729 10.170 -9.656 1.00 83.94 327 GLN A CA 1
ATOM 2453 C C . GLN A 1 327 ? 3.811 9.069 -10.718 1.00 83.94 327 GLN A C 1
ATOM 2455 O O . GLN A 1 327 ? 3.045 9.094 -11.682 1.00 83.94 327 GLN A O 1
ATOM 2460 N N . ALA A 1 328 ? 4.695 8.084 -10.530 1.00 83.12 328 ALA A N 1
ATOM 2461 C CA . ALA A 1 328 ? 4.830 6.952 -11.443 1.00 83.12 328 ALA A CA 1
ATOM 2462 C C . ALA A 1 328 ? 3.528 6.140 -11.541 1.00 83.12 328 ALA A C 1
ATOM 2464 O O . ALA A 1 328 ? 3.072 5.834 -12.644 1.00 83.12 328 ALA A O 1
ATOM 2465 N N . LEU A 1 329 ? 2.892 5.854 -10.399 1.00 92.56 329 LEU A N 1
ATOM 2466 C CA . LEU A 1 329 ? 1.597 5.178 -10.348 1.00 92.56 329 LEU A CA 1
ATOM 2467 C C . LEU A 1 329 ? 0.486 6.030 -10.968 1.00 92.56 329 LEU A C 1
ATOM 2469 O O . LEU A 1 329 ? -0.315 5.502 -11.729 1.00 92.56 329 LEU A O 1
ATOM 2473 N N . SER A 1 330 ? 0.453 7.340 -10.711 1.00 92.88 330 SER A N 1
ATOM 2474 C CA . SER A 1 330 ? -0.574 8.234 -11.272 1.00 92.88 330 SER A CA 1
ATOM 2475 C C . SER A 1 330 ? -0.520 8.263 -12.791 1.00 92.88 330 SER A C 1
ATOM 2477 O O . SER A 1 330 ? -1.548 8.110 -13.444 1.00 92.88 330 SER A O 1
ATOM 2479 N N . HIS A 1 331 ? 0.683 8.362 -13.353 1.00 83.25 331 HIS A N 1
ATOM 2480 C CA . HIS A 1 331 ? 0.886 8.304 -14.793 1.00 83.25 331 HIS A CA 1
ATOM 2481 C C . HIS A 1 331 ? 0.474 6.946 -15.387 1.00 83.25 331 HIS A C 1
ATOM 2483 O O . HIS A 1 331 ? -0.194 6.877 -16.423 1.00 83.25 331 HIS A O 1
ATOM 2489 N N . ALA A 1 332 ? 0.833 5.849 -14.715 1.00 88.00 332 ALA A N 1
ATOM 2490 C CA . ALA A 1 332 ? 0.443 4.511 -15.137 1.00 88.00 332 ALA A CA 1
ATOM 2491 C C . ALA A 1 332 ? -1.082 4.312 -15.101 1.00 88.00 332 ALA A C 1
ATOM 2493 O O . ALA A 1 332 ? -1.651 3.743 -16.031 1.00 88.00 332 ALA A O 1
ATOM 2494 N N . VAL A 1 333 ? -1.750 4.827 -14.066 1.00 95.00 333 VAL A N 1
ATOM 2495 C CA . VAL A 1 333 ? -3.210 4.806 -13.926 1.00 95.00 333 VAL A CA 1
ATOM 2496 C C . VAL A 1 333 ? -3.873 5.647 -15.018 1.00 95.00 333 VAL A C 1
ATOM 2498 O O . VAL A 1 333 ? -4.755 5.150 -15.714 1.00 95.00 333 VAL A O 1
ATOM 2501 N N . GLU A 1 334 ? -3.427 6.885 -15.242 1.00 92.44 334 GLU A N 1
ATOM 2502 C CA . GLU A 1 334 ? -3.935 7.739 -16.327 1.00 92.44 334 GLU A CA 1
ATOM 2503 C C . GLU A 1 334 ? -3.818 7.067 -17.695 1.00 92.44 334 GLU A C 1
ATOM 2505 O O . GLU A 1 334 ? -4.750 7.134 -18.492 1.00 92.44 334 GLU A O 1
ATOM 2510 N N . THR A 1 335 ? -2.722 6.350 -17.941 1.00 87.25 335 THR A N 1
ATOM 2511 C CA . THR A 1 335 ? -2.514 5.620 -19.196 1.00 87.25 335 THR A CA 1
ATOM 2512 C C . THR A 1 335 ? -3.568 4.532 -19.421 1.00 87.25 335 THR A C 1
ATOM 2514 O O . THR A 1 335 ? -4.010 4.337 -20.553 1.00 87.25 335 THR A O 1
ATOM 2517 N N . VAL A 1 336 ? -3.983 3.811 -18.372 1.00 88.94 336 VAL A N 1
ATOM 2518 C CA . VAL A 1 336 ? -4.876 2.644 -18.516 1.00 88.94 336 VAL A CA 1
ATOM 2519 C C . VAL A 1 336 ? -6.361 2.965 -18.341 1.00 88.94 336 VAL A C 1
ATOM 2521 O O . VAL A 1 336 ? -7.193 2.240 -18.880 1.00 88.94 336 VAL A O 1
ATOM 2524 N N . GLN A 1 337 ? -6.712 4.026 -17.602 1.00 94.69 337 GLN A N 1
ATOM 2525 C CA . GLN A 1 337 ? -8.114 4.390 -17.332 1.00 94.69 337 GLN A CA 1
ATOM 2526 C C . GLN A 1 337 ? -8.459 5.864 -17.617 1.00 94.69 337 GLN A C 1
ATOM 2528 O O . GLN A 1 337 ? -9.596 6.279 -17.405 1.00 94.69 337 GLN A O 1
ATOM 2533 N N . GLY A 1 338 ? -7.506 6.676 -18.086 1.00 90.38 338 GLY A N 1
ATOM 2534 C CA . GLY A 1 338 ? -7.714 8.065 -18.521 1.00 90.38 338 GLY A CA 1
ATOM 2535 C C . GLY A 1 338 ? -7.710 9.129 -17.415 1.00 90.38 338 GLY A C 1
ATOM 2536 O O . GLY A 1 338 ? -7.549 10.309 -17.718 1.00 90.38 338 GLY A O 1
ATOM 2537 N N . ARG A 1 339 ? -7.873 8.747 -16.142 1.00 94.56 339 ARG A N 1
ATOM 2538 C CA . ARG A 1 339 ? -7.846 9.663 -14.987 1.00 94.56 339 ARG A CA 1
ATOM 2539 C C . ARG A 1 339 ? -7.230 8.977 -13.771 1.00 94.56 339 ARG A C 1
ATOM 2541 O O . ARG A 1 339 ? -7.649 7.872 -13.431 1.00 94.56 339 ARG A O 1
ATOM 2548 N N . SER A 1 340 ? -6.307 9.642 -13.079 1.00 94.75 340 SER A N 1
ATOM 2549 C CA . SER A 1 340 ? -5.838 9.213 -11.755 1.00 94.75 340 SER A CA 1
ATOM 2550 C C . SER A 1 340 ? -6.629 9.917 -10.652 1.00 94.75 340 SER A C 1
ATOM 2552 O O . SER A 1 340 ? -6.868 11.124 -10.722 1.00 94.75 340 SER A O 1
ATOM 2554 N N . LEU A 1 341 ? -7.045 9.160 -9.637 1.00 96.81 341 LEU A N 1
ATOM 2555 C CA . LEU A 1 341 ? -7.559 9.693 -8.379 1.00 96.81 341 LEU A CA 1
ATOM 2556 C C . LEU A 1 341 ? -6.565 9.363 -7.275 1.00 96.81 341 LEU A C 1
ATOM 2558 O O . LEU A 1 341 ? -6.215 8.199 -7.089 1.00 96.81 341 LEU A O 1
ATOM 2562 N N . SER A 1 342 ? -6.156 10.381 -6.526 1.00 96.31 342 SER A N 1
ATOM 2563 C CA . SER A 1 342 ? -5.312 10.219 -5.348 1.00 96.31 342 SER A CA 1
ATOM 2564 C C . SER A 1 342 ? -6.150 10.280 -4.072 1.00 96.31 342 SER A C 1
ATOM 2566 O O . SER A 1 342 ? -6.947 11.203 -3.900 1.00 96.31 342 SER A O 1
ATOM 2568 N N . LEU A 1 343 ? -5.971 9.313 -3.176 1.00 96.12 343 LEU A N 1
ATOM 2569 C CA . LEU A 1 343 ? -6.739 9.187 -1.934 1.00 96.12 343 LEU A CA 1
ATOM 2570 C C . LEU A 1 343 ? -5.900 8.538 -0.822 1.00 96.12 343 LEU A C 1
ATOM 2572 O O . LEU A 1 343 ? -5.003 7.762 -1.134 1.00 96.12 343 LEU A O 1
ATOM 2576 N N . PRO A 1 344 ? -6.141 8.832 0.465 1.00 96.19 344 PRO A N 1
ATOM 2577 C CA . PRO A 1 344 ? -5.457 8.127 1.542 1.00 96.19 344 PRO A CA 1
ATOM 2578 C C . PRO A 1 344 ? -6.073 6.743 1.795 1.00 96.19 344 PRO A C 1
ATOM 2580 O O . PRO A 1 344 ? -7.264 6.534 1.562 1.00 96.19 344 PRO A O 1
ATOM 2583 N N . SER A 1 345 ? -5.281 5.819 2.339 1.00 96.50 345 SER A N 1
ATOM 2584 C CA . SER A 1 345 ? -5.796 4.581 2.926 1.00 96.50 345 SER A CA 1
ATOM 2585 C C . SER A 1 345 ? -6.322 4.837 4.338 1.00 96.50 345 SER A C 1
ATOM 2587 O O . SER A 1 345 ? -5.641 5.433 5.177 1.00 96.50 345 SER A O 1
ATOM 2589 N N . GLY A 1 346 ? -7.537 4.361 4.618 1.00 91.19 346 GLY A N 1
ATOM 2590 C CA . GLY A 1 346 ? -8.121 4.369 5.962 1.00 91.19 346 GLY A CA 1
ATOM 2591 C C . GLY A 1 346 ? -7.706 3.184 6.845 1.00 91.19 346 GLY A C 1
ATOM 2592 O O . GLY A 1 346 ? -7.965 3.218 8.058 1.00 91.19 346 GLY A O 1
ATOM 2593 N N . ALA A 1 347 ? -7.096 2.156 6.250 1.00 88.69 347 ALA A N 1
ATOM 2594 C CA . ALA A 1 347 ? -6.718 0.894 6.878 1.00 88.69 347 ALA A CA 1
ATOM 2595 C C . ALA A 1 347 ? -5.194 0.758 7.016 1.00 88.69 347 ALA A C 1
ATOM 2597 O O . ALA A 1 347 ? -4.437 1.490 6.384 1.00 88.69 347 ALA A O 1
ATOM 2598 N N . GLY A 1 348 ? -4.755 -0.143 7.899 1.00 91.38 348 GLY A N 1
ATOM 2599 C CA . GLY A 1 348 ? -3.341 -0.506 8.001 1.00 91.38 348 GLY A CA 1
ATOM 2600 C C . GLY A 1 348 ? -2.913 -1.371 6.817 1.00 91.38 348 GLY A C 1
ATOM 2601 O O . GLY A 1 348 ? -3.767 -1.986 6.195 1.00 91.38 348 GLY A O 1
ATOM 2602 N N . HIS A 1 349 ? -1.616 -1.350 6.502 1.00 96.69 349 HIS A N 1
ATOM 2603 C CA . HIS A 1 349 ? -0.992 -2.225 5.505 1.00 96.69 349 HIS A CA 1
ATOM 2604 C C . HIS A 1 349 ? 0.469 -2.487 5.889 1.00 96.69 349 HIS A C 1
ATOM 2606 O O . HIS A 1 349 ? 1.076 -1.684 6.615 1.00 96.69 349 HIS A O 1
ATOM 2612 N N . ASP A 1 350 ? 1.087 -3.524 5.318 1.00 98.00 350 ASP A N 1
ATOM 2613 C CA . ASP A 1 350 ? 2.525 -3.797 5.461 1.00 98.00 350 ASP A CA 1
ATOM 2614 C C . ASP A 1 350 ? 3.404 -2.604 5.077 1.00 98.00 350 ASP A C 1
ATOM 2616 O O . ASP A 1 350 ? 4.435 -2.354 5.715 1.00 98.00 350 ASP A O 1
ATOM 2620 N N . ALA A 1 351 ? 2.963 -1.805 4.099 1.00 97.69 351 ALA A N 1
ATOM 2621 C CA . ALA A 1 351 ? 3.596 -0.547 3.714 1.00 97.69 351 ALA A CA 1
ATOM 2622 C C . ALA A 1 351 ? 3.919 0.385 4.902 1.00 97.69 351 ALA A C 1
ATOM 2624 O O . ALA A 1 351 ? 4.909 1.113 4.831 1.00 97.69 351 ALA A O 1
ATOM 2625 N N . ILE A 1 352 ? 3.163 0.338 6.011 1.00 96.69 352 ILE A N 1
ATOM 2626 C CA . ILE A 1 352 ? 3.473 1.099 7.235 1.00 96.69 352 ILE A CA 1
ATOM 2627 C C . ILE A 1 352 ? 4.864 0.743 7.764 1.00 96.69 352 ILE A C 1
ATOM 2629 O O . ILE A 1 352 ? 5.663 1.637 8.037 1.00 96.69 352 ILE A O 1
ATOM 2633 N N . ALA A 1 353 ? 5.149 -0.552 7.928 1.00 96.94 353 ALA A N 1
ATOM 2634 C CA . ALA A 1 353 ? 6.421 -1.011 8.472 1.00 96.94 353 ALA A CA 1
ATOM 2635 C C . ALA A 1 353 ? 7.553 -0.826 7.453 1.00 96.94 353 ALA A C 1
ATOM 2637 O O . ALA A 1 353 ? 8.660 -0.440 7.827 1.00 96.94 353 ALA A O 1
ATOM 2638 N N . ILE A 1 354 ? 7.283 -1.062 6.165 1.00 98.00 354 ILE A N 1
ATOM 2639 C CA . ILE A 1 354 ? 8.288 -0.930 5.100 1.00 98.00 354 ILE A CA 1
ATOM 2640 C C . ILE A 1 354 ? 8.744 0.530 4.922 1.00 98.00 354 ILE A C 1
ATOM 2642 O O . ILE A 1 354 ? 9.941 0.779 4.739 1.00 98.00 354 ILE A O 1
ATOM 2646 N N . ALA A 1 355 ? 7.832 1.497 5.074 1.00 96.56 355 ALA A N 1
ATOM 2647 C CA . ALA A 1 355 ? 8.126 2.930 4.984 1.00 96.56 355 ALA A CA 1
ATOM 2648 C C . ALA A 1 355 ? 9.110 3.443 6.046 1.00 96.56 355 ALA A C 1
ATOM 2650 O O . ALA A 1 355 ? 9.705 4.506 5.871 1.00 96.56 355 ALA A O 1
ATOM 2651 N N . GLU A 1 356 ? 9.336 2.690 7.129 1.00 94.25 356 GLU A N 1
ATOM 2652 C CA . GLU A 1 356 ? 10.367 3.012 8.123 1.00 94.25 356 GLU A CA 1
ATOM 2653 C C . GLU A 1 356 ? 11.789 2.948 7.526 1.00 94.25 356 GLU A C 1
ATOM 2655 O O . GLU A 1 356 ? 12.724 3.512 8.100 1.00 94.25 356 GLU A O 1
ATOM 2660 N N . ARG A 1 357 ? 11.974 2.257 6.389 1.00 94.56 357 ARG A N 1
ATOM 2661 C CA . ARG A 1 357 ? 13.291 2.031 5.768 1.00 94.56 357 ARG A CA 1
ATOM 2662 C C . ARG A 1 357 ? 13.383 2.347 4.282 1.00 94.56 357 ARG A C 1
ATOM 2664 O O . ARG A 1 357 ? 14.469 2.719 3.841 1.00 94.56 357 ARG A O 1
ATOM 2671 N N . TRP A 1 358 ? 12.299 2.197 3.523 1.00 95.00 358 TRP A N 1
ATOM 2672 C CA . TRP A 1 358 ? 12.317 2.350 2.066 1.00 95.00 358 TRP A CA 1
ATOM 2673 C C . TRP A 1 358 ? 11.141 3.187 1.555 1.00 95.00 358 TRP A C 1
ATOM 2675 O O . TRP A 1 358 ? 10.095 3.219 2.199 1.00 95.00 358 TRP A O 1
ATOM 2685 N N . PRO A 1 359 ? 11.276 3.840 0.386 1.00 90.94 359 PRO A N 1
ATOM 2686 C CA . PRO A 1 359 ? 10.150 4.476 -0.293 1.00 90.94 359 PRO A CA 1
ATOM 2687 C C . PRO A 1 359 ? 9.023 3.470 -0.563 1.00 90.94 359 PRO A C 1
ATOM 2689 O O . PRO A 1 359 ? 9.285 2.375 -1.067 1.00 90.94 359 PRO A O 1
ATOM 2692 N N . VAL A 1 360 ? 7.777 3.848 -0.268 1.00 96.31 360 VAL A N 1
ATOM 2693 C CA . VAL A 1 360 ? 6.593 3.008 -0.519 1.00 96.31 360 VAL A CA 1
ATOM 2694 C C . VAL A 1 360 ? 5.605 3.702 -1.448 1.00 96.31 360 VAL A C 1
ATOM 2696 O O . VAL A 1 360 ? 5.421 4.914 -1.369 1.00 96.31 360 VAL A O 1
ATOM 2699 N N . GLY A 1 361 ? 4.947 2.949 -2.318 1.00 97.00 361 GLY A N 1
ATOM 2700 C CA . GLY A 1 361 ? 3.806 3.414 -3.100 1.00 97.00 361 GLY A CA 1
ATOM 2701 C C . GLY A 1 361 ? 2.706 2.366 -3.074 1.00 97.00 361 GLY A C 1
ATOM 2702 O O . GLY A 1 361 ? 2.999 1.174 -3.060 1.00 97.00 361 GLY A O 1
ATOM 2703 N N . MET A 1 362 ? 1.442 2.786 -3.081 1.00 98.44 362 MET A N 1
ATOM 2704 C CA . MET A 1 362 ? 0.341 1.830 -3.162 1.00 98.44 362 MET A CA 1
ATOM 2705 C C . MET A 1 362 ? -0.662 2.177 -4.254 1.00 98.44 362 MET A C 1
ATOM 2707 O O . MET A 1 362 ? -0.925 3.347 -4.547 1.00 98.44 362 MET A O 1
ATOM 2711 N N . LEU A 1 363 ? -1.225 1.125 -4.839 1.00 98.06 363 LEU A N 1
ATOM 2712 C CA . LEU A 1 363 ? -2.246 1.182 -5.872 1.00 98.06 363 LEU A CA 1
ATOM 2713 C C . LEU A 1 363 ? -3.504 0.480 -5.367 1.00 98.06 363 LEU A C 1
ATOM 2715 O O . LEU A 1 363 ? -3.491 -0.724 -5.113 1.00 98.06 363 LEU A O 1
ATOM 2719 N N . PHE A 1 364 ? -4.594 1.227 -5.253 1.00 98.50 364 PHE A N 1
ATOM 2720 C CA . PHE A 1 364 ? -5.896 0.682 -4.918 1.00 98.50 364 PHE A CA 1
ATOM 2721 C C . PHE A 1 364 ? -6.651 0.181 -6.137 1.00 98.50 364 PHE A C 1
ATOM 2723 O O . PHE A 1 364 ? -6.611 0.793 -7.203 1.00 98.50 364 PHE A O 1
ATOM 2730 N N . VAL A 1 365 ? -7.381 -0.911 -5.929 1.00 98.06 365 VAL A N 1
ATOM 2731 C CA . VAL A 1 365 ? -8.369 -1.478 -6.842 1.00 98.06 365 VAL A CA 1
ATOM 2732 C C . VAL A 1 365 ? -9.750 -1.329 -6.215 1.00 98.06 365 VAL A C 1
ATOM 2734 O O . VAL A 1 365 ? -9.954 -1.637 -5.039 1.00 98.06 365 VAL A O 1
ATOM 2737 N N . ARG A 1 366 ? -10.714 -0.879 -7.015 1.00 97.94 366 ARG A N 1
ATOM 2738 C CA . ARG A 1 366 ? -12.115 -0.759 -6.613 1.00 97.94 366 ARG A CA 1
ATOM 2739 C C . ARG A 1 366 ? -12.673 -2.095 -6.110 1.00 97.94 366 ARG A C 1
ATOM 2741 O O . ARG A 1 366 ? -12.535 -3.132 -6.761 1.00 97.94 366 ARG A O 1
ATOM 2748 N N . ASN A 1 367 ? -13.383 -2.056 -4.983 1.00 94.88 367 ASN A N 1
ATOM 2749 C CA . ASN A 1 367 ? -14.182 -3.171 -4.475 1.00 94.88 367 ASN A CA 1
ATOM 2750 C C . ASN A 1 367 ? -15.641 -2.754 -4.248 1.00 94.88 367 ASN A C 1
ATOM 2752 O O . ASN A 1 367 ? -15.947 -1.608 -3.918 1.00 94.88 367 ASN A O 1
ATOM 2756 N N . HIS A 1 368 ? -16.561 -3.699 -4.443 1.00 94.94 368 HIS A N 1
ATOM 2757 C CA . HIS A 1 368 ? -17.993 -3.411 -4.449 1.00 94.94 368 HIS A CA 1
ATOM 2758 C C . HIS A 1 368 ? -18.468 -2.841 -3.104 1.00 94.94 368 HIS A C 1
ATOM 2760 O O . HIS A 1 368 ? -18.315 -3.483 -2.059 1.00 94.94 368 HIS A O 1
ATOM 2766 N N . ARG A 1 369 ? -19.079 -1.650 -3.136 1.00 91.88 369 ARG A N 1
ATOM 2767 C CA . ARG A 1 369 ? -19.590 -0.900 -1.973 1.00 91.88 369 ARG A CA 1
ATOM 2768 C C . ARG A 1 369 ? -18.556 -0.617 -0.878 1.00 91.88 369 ARG A C 1
ATOM 2770 O O . ARG A 1 369 ? -18.952 -0.314 0.248 1.00 91.88 369 ARG A O 1
ATOM 2777 N N . GLY A 1 370 ? -17.264 -0.762 -1.171 1.00 91.06 370 GLY A N 1
ATOM 2778 C CA . GLY A 1 370 ? -16.207 -0.694 -0.163 1.00 91.06 370 GLY A CA 1
ATOM 2779 C C . GLY A 1 370 ? -16.271 -1.800 0.893 1.00 91.06 370 GLY A C 1
ATOM 2780 O O . GLY A 1 370 ? -15.678 -1.658 1.956 1.00 91.06 370 GLY A O 1
ATOM 2781 N N . ILE A 1 371 ? -16.998 -2.898 0.647 1.00 93.44 371 ILE A N 1
ATOM 2782 C CA . ILE A 1 371 ? -17.101 -4.004 1.608 1.00 93.44 371 ILE A CA 1
ATOM 2783 C C . ILE A 1 371 ? -15.755 -4.730 1.683 1.00 93.44 371 ILE A C 1
ATOM 2785 O O . ILE A 1 371 ? -15.288 -5.246 0.669 1.00 93.44 371 ILE A O 1
ATOM 2789 N N . SER A 1 372 ? -15.193 -4.798 2.888 1.00 94.00 372 SER A N 1
ATOM 2790 C CA . SER A 1 372 ? -13.967 -5.524 3.242 1.00 94.00 372 SER A CA 1
ATOM 2791 C C . SER A 1 372 ? -14.146 -6.245 4.584 1.00 94.00 372 SER A C 1
ATOM 2793 O O . SER A 1 372 ? -15.141 -6.002 5.278 1.00 94.00 372 SER A O 1
ATOM 2795 N N . HIS A 1 373 ? -13.224 -7.147 4.943 1.00 89.88 373 HIS A N 1
ATOM 2796 C CA . HIS A 1 373 ? -13.264 -7.956 6.177 1.00 89.88 373 HIS A CA 1
ATOM 2797 C C . HIS A 1 373 ? -14.596 -8.719 6.330 1.00 89.88 373 HIS A C 1
ATOM 2799 O O . HIS A 1 373 ? -15.129 -8.904 7.428 1.00 89.88 373 HIS A O 1
ATOM 2805 N N . HIS A 1 374 ? -15.185 -9.109 5.198 1.00 94.31 374 HIS A N 1
ATOM 2806 C CA . HIS A 1 374 ? -16.510 -9.707 5.138 1.00 94.31 374 HIS A CA 1
ATOM 2807 C C . HIS A 1 374 ? -16.625 -10.637 3.920 1.00 94.31 374 HIS A C 1
ATOM 2809 O O . HIS A 1 374 ? -16.149 -10.273 2.842 1.00 94.31 374 HIS A O 1
ATOM 2815 N N . PRO A 1 375 ? -17.357 -11.769 3.990 1.00 94.06 375 PRO A N 1
ATOM 2816 C CA . PRO A 1 375 ? -17.421 -12.738 2.884 1.00 94.06 375 PRO A CA 1
ATOM 2817 C C . PRO A 1 375 ? -18.052 -12.207 1.586 1.00 94.06 375 PRO A C 1
ATOM 2819 O O . PRO A 1 375 ? -17.956 -12.835 0.534 1.00 94.06 375 PRO A O 1
ATOM 2822 N N . ALA A 1 376 ? -18.744 -11.068 1.670 1.00 94.69 376 ALA A N 1
ATOM 2823 C CA . ALA A 1 376 ? -19.360 -10.386 0.530 1.00 94.69 376 ALA A CA 1
ATOM 2824 C C . ALA A 1 376 ? -18.404 -9.434 -0.212 1.00 94.69 376 ALA A C 1
ATOM 2826 O O . ALA A 1 376 ? -18.827 -8.800 -1.177 1.00 94.69 376 ALA A O 1
ATOM 2827 N N . GLU A 1 377 ? -17.150 -9.316 0.232 1.00 96.19 377 GLU A N 1
ATOM 2828 C CA . GLU A 1 377 ? -16.103 -8.612 -0.504 1.00 96.19 377 GLU A CA 1
ATOM 2829 C C . GLU A 1 377 ? -16.008 -9.148 -1.936 1.00 96.19 377 GLU A C 1
ATOM 2831 O O . GLU A 1 377 ? -15.982 -10.358 -2.191 1.00 96.19 377 GLU A O 1
ATOM 2836 N N . SER A 1 378 ? -15.976 -8.224 -2.890 1.00 94.56 378 SER A N 1
ATOM 2837 C CA . SER A 1 378 ? -15.967 -8.555 -4.304 1.00 94.56 378 SER A CA 1
ATOM 2838 C C . SER A 1 378 ? -15.176 -7.527 -5.091 1.00 94.56 378 SER A C 1
ATOM 2840 O O . SER A 1 378 ? -15.400 -6.326 -4.953 1.00 94.56 378 SER A O 1
ATOM 2842 N N . VAL A 1 379 ? -14.325 -8.025 -5.981 1.00 94.75 379 VAL A N 1
ATOM 2843 C CA . VAL A 1 379 ? -13.582 -7.243 -6.970 1.00 94.75 379 VAL A CA 1
ATOM 2844 C C . VAL A 1 379 ? -13.989 -7.714 -8.361 1.00 94.75 379 VAL A C 1
ATOM 2846 O O . VAL A 1 379 ? -14.101 -8.918 -8.615 1.00 94.75 379 VAL A O 1
ATOM 2849 N N . ALA A 1 380 ? -14.239 -6.775 -9.272 1.00 93.19 380 ALA A N 1
ATOM 2850 C CA . ALA A 1 380 ? -14.575 -7.110 -10.647 1.00 93.19 380 ALA A CA 1
ATOM 2851 C C . ALA A 1 380 ? -13.315 -7.497 -11.433 1.00 93.19 380 ALA A C 1
ATOM 2853 O O . ALA A 1 380 ? -12.293 -6.821 -11.375 1.00 93.19 380 ALA A O 1
ATOM 2854 N N . VAL A 1 381 ? -13.406 -8.545 -12.259 1.00 90.94 381 VAL A N 1
ATOM 2855 C CA . VAL A 1 381 ? -12.322 -8.942 -13.186 1.00 90.94 381 VAL A CA 1
ATOM 2856 C C . VAL A 1 381 ? -11.880 -7.758 -14.060 1.00 90.94 381 VAL A C 1
ATOM 2858 O O . VAL A 1 381 ? -10.694 -7.602 -14.341 1.00 90.94 381 VAL A O 1
ATOM 2861 N N . ALA A 1 382 ? -12.842 -6.921 -14.464 1.00 92.50 382 ALA A N 1
ATOM 2862 C CA . ALA A 1 382 ? -12.614 -5.740 -15.288 1.00 92.50 382 ALA A CA 1
ATOM 2863 C C . ALA A 1 382 ? -11.781 -4.654 -14.586 1.00 92.50 382 ALA A C 1
ATOM 2865 O O . ALA A 1 382 ? -11.172 -3.855 -15.286 1.00 92.50 382 ALA A O 1
ATOM 2866 N N . ASP A 1 383 ? -11.709 -4.660 -13.249 1.00 94.31 383 ASP A N 1
ATOM 2867 C CA . ASP A 1 383 ? -10.907 -3.712 -12.467 1.00 94.31 383 ASP A CA 1
ATOM 2868 C C . ASP A 1 383 ? -9.486 -4.252 -12.210 1.00 94.31 383 ASP A C 1
ATOM 2870 O O . ASP A 1 383 ? -8.526 -3.489 -12.142 1.00 94.31 383 ASP A O 1
ATOM 2874 N N . VAL A 1 384 ? -9.306 -5.579 -12.162 1.00 93.06 384 VAL A N 1
ATOM 2875 C CA . VAL A 1 384 ? -7.981 -6.206 -11.970 1.00 93.06 384 VAL A CA 1
ATOM 2876 C C . VAL A 1 384 ? -7.110 -6.110 -13.226 1.00 93.06 384 VAL A C 1
ATOM 2878 O O . VAL A 1 384 ? -5.901 -5.906 -13.133 1.00 93.06 384 VAL A O 1
ATOM 2881 N N . ALA A 1 385 ? -7.700 -6.245 -14.416 1.00 89.31 385 ALA A N 1
ATOM 2882 C CA . ALA A 1 385 ? -6.960 -6.147 -15.676 1.00 89.31 385 ALA A CA 1
ATOM 2883 C C . ALA A 1 385 ? -6.215 -4.802 -15.860 1.00 89.31 385 ALA A C 1
ATOM 2885 O O . ALA A 1 385 ? -5.010 -4.844 -16.126 1.00 89.31 385 ALA A O 1
ATOM 2886 N N . PRO A 1 386 ? -6.853 -3.622 -15.702 1.00 91.50 386 PRO A N 1
ATOM 2887 C CA . PRO A 1 386 ? -6.143 -2.348 -15.752 1.00 91.50 386 PRO A CA 1
ATOM 2888 C C . PRO A 1 386 ? -5.152 -2.200 -14.592 1.00 91.50 386 PRO A C 1
ATOM 2890 O O . PRO A 1 386 ? -4.103 -1.597 -14.797 1.00 91.50 386 PRO A O 1
ATOM 2893 N N . ALA A 1 387 ? -5.411 -2.794 -13.419 1.00 94.00 387 ALA A N 1
ATOM 2894 C CA . ALA A 1 387 ? -4.464 -2.774 -12.301 1.00 94.00 387 ALA A CA 1
ATOM 2895 C C . ALA A 1 387 ? -3.119 -3.410 -12.685 1.00 94.00 387 ALA A C 1
ATOM 2897 O O . ALA A 1 387 ? -2.072 -2.792 -12.510 1.00 94.00 387 ALA A O 1
ATOM 2898 N N . LEU A 1 388 ? -3.149 -4.605 -13.289 1.00 90.88 388 LEU A N 1
ATOM 2899 C CA . LEU A 1 388 ? -1.950 -5.297 -13.778 1.00 90.88 388 LEU A CA 1
ATOM 2900 C C . LEU A 1 388 ? -1.225 -4.500 -14.869 1.00 90.88 388 LEU A C 1
ATOM 2902 O O . LEU A 1 388 ? 0.003 -4.427 -14.876 1.00 90.88 388 LEU A O 1
ATOM 2906 N N . GLN A 1 389 ? -1.977 -3.880 -15.784 1.00 88.25 389 GLN A N 1
ATOM 2907 C CA . GLN A 1 389 ? -1.396 -3.032 -16.826 1.00 88.25 389 GLN A CA 1
ATOM 2908 C C . GLN A 1 389 ? -0.701 -1.807 -16.226 1.00 88.25 389 GLN A C 1
ATOM 2910 O O . GLN A 1 389 ? 0.438 -1.524 -16.593 1.00 88.25 389 GLN A O 1
ATOM 2915 N N . ALA A 1 390 ? -1.339 -1.114 -15.278 1.00 89.75 390 ALA A N 1
ATOM 2916 C CA . ALA A 1 390 ? -0.741 0.025 -14.589 1.00 89.75 390 ALA A CA 1
ATOM 2917 C C . ALA A 1 390 ? 0.518 -0.392 -13.814 1.00 89.75 390 ALA A C 1
ATOM 2919 O O . ALA A 1 390 ? 1.543 0.280 -13.898 1.00 89.75 390 ALA A O 1
ATOM 2920 N N . TYR A 1 391 ? 0.482 -1.537 -13.129 1.00 84.88 391 TYR A N 1
ATOM 2921 C CA . TYR A 1 391 ? 1.642 -2.075 -12.419 1.00 84.88 391 TYR A CA 1
ATOM 2922 C C . TYR A 1 391 ? 2.830 -2.303 -13.364 1.00 84.88 391 TYR A C 1
ATOM 2924 O O . TYR A 1 391 ? 3.919 -1.787 -13.122 1.00 84.88 391 TYR A O 1
ATOM 2932 N N . LEU A 1 392 ? 2.616 -2.972 -14.502 1.00 85.25 392 LEU A N 1
ATOM 2933 C CA . LEU A 1 392 ? 3.654 -3.166 -15.524 1.00 85.25 392 LEU A CA 1
ATOM 2934 C C . LEU A 1 392 ? 4.190 -1.839 -16.090 1.00 85.25 392 LEU A C 1
ATOM 2936 O O . LEU A 1 392 ? 5.395 -1.709 -16.315 1.00 85.25 392 LEU A O 1
ATOM 2940 N N . GLN A 1 393 ? 3.320 -0.848 -16.312 1.00 82.62 393 GLN A N 1
ATOM 2941 C CA . GLN A 1 393 ? 3.732 0.472 -16.802 1.00 82.62 393 GLN A CA 1
ATOM 2942 C C . GLN A 1 393 ? 4.615 1.205 -15.788 1.00 82.62 393 GLN A C 1
ATOM 2944 O O . GLN A 1 393 ? 5.677 1.708 -16.169 1.00 82.62 393 GLN A O 1
ATOM 2949 N N . ALA A 1 394 ? 4.223 1.210 -14.509 1.00 77.88 394 ALA A N 1
ATOM 2950 C CA . ALA A 1 394 ? 4.976 1.842 -13.428 1.00 77.88 394 ALA A CA 1
ATOM 2951 C C . ALA A 1 394 ? 6.398 1.263 -13.307 1.00 77.88 394 ALA A C 1
ATOM 2953 O O . ALA A 1 394 ? 7.362 2.018 -13.192 1.00 77.88 394 ALA A O 1
ATOM 2954 N N . LEU A 1 395 ? 6.547 -0.058 -13.449 1.00 70.19 395 LEU A N 1
ATOM 2955 C CA . LEU A 1 395 ? 7.840 -0.755 -13.390 1.00 70.19 395 LEU A CA 1
ATOM 2956 C C . LEU A 1 395 ? 8.795 -0.411 -14.545 1.00 70.19 395 LEU A C 1
ATOM 2958 O O . LEU A 1 395 ? 10.010 -0.515 -14.401 1.00 70.19 395 LEU A O 1
ATOM 2962 N N . SER A 1 396 ? 8.268 0.017 -15.694 1.00 65.62 396 SER A N 1
ATOM 2963 C CA . SER A 1 396 ? 9.065 0.319 -16.894 1.00 65.62 396 SER A CA 1
ATOM 2964 C C . SER A 1 396 ? 9.570 1.770 -16.972 1.00 65.62 396 SER A C 1
ATOM 2966 O O . SER A 1 396 ? 10.219 2.158 -17.948 1.00 65.62 396 SER A O 1
ATOM 2968 N N . ALA A 1 397 ? 9.229 2.626 -16.002 1.00 59.19 397 ALA A N 1
ATOM 2969 C CA . ALA A 1 397 ? 9.561 4.051 -16.053 1.00 59.19 397 ALA A CA 1
ATOM 2970 C C . ALA A 1 397 ? 11.051 4.339 -15.879 1.00 59.19 397 ALA A C 1
ATOM 2972 O O . ALA A 1 397 ? 11.618 5.125 -16.644 1.00 59.19 397 ALA A O 1
ATOM 2973 N N . ASP A 1 398 ? 11.704 3.639 -14.957 1.00 54.81 398 ASP A N 1
ATOM 2974 C CA . ASP A 1 398 ? 13.141 3.781 -14.741 1.00 54.81 398 ASP A CA 1
ATOM 2975 C C . ASP A 1 398 ? 13.968 3.164 -15.868 1.00 54.81 398 ASP A C 1
ATOM 2977 O O . ASP A 1 398 ? 15.020 3.701 -16.206 1.00 54.81 398 ASP A O 1
ATOM 2981 N N . GLU A 1 399 ? 13.467 2.113 -16.526 1.00 53.66 399 GLU A N 1
ATOM 2982 C CA . GLU A 1 399 ? 14.066 1.587 -17.757 1.00 53.66 399 GLU A CA 1
ATOM 2983 C C . GLU A 1 399 ? 14.069 2.633 -18.863 1.00 53.66 399 GLU A C 1
ATOM 2985 O O . GLU A 1 399 ? 15.102 2.868 -19.486 1.00 53.66 399 GLU A O 1
ATOM 2990 N N . ALA A 1 400 ? 12.936 3.302 -19.094 1.00 57.34 400 ALA A N 1
ATOM 2991 C CA . ALA A 1 400 ? 12.878 4.357 -20.096 1.00 57.34 400 ALA A CA 1
ATOM 2992 C C . ALA A 1 400 ? 13.764 5.540 -19.714 1.00 57.34 400 ALA A C 1
ATOM 2994 O O . ALA A 1 400 ? 14.461 6.069 -20.577 1.00 57.34 400 ALA A O 1
ATOM 2995 N N . LYS A 1 401 ? 13.806 5.915 -18.429 1.00 62.62 401 LYS A N 1
ATOM 2996 C CA . LYS A 1 401 ? 14.688 6.980 -17.941 1.00 62.62 401 LYS A CA 1
ATOM 2997 C C . LYS A 1 401 ? 16.163 6.615 -18.113 1.00 62.62 401 LYS A C 1
ATOM 2999 O O . LYS A 1 401 ? 16.945 7.452 -18.556 1.00 62.62 401 LYS A O 1
ATOM 3004 N N . ALA A 1 402 ? 16.552 5.378 -17.806 1.00 55.75 402 ALA A N 1
ATOM 3005 C CA . ALA A 1 402 ? 17.902 4.862 -18.019 1.00 55.75 402 ALA A CA 1
ATOM 3006 C C . ALA A 1 402 ? 18.256 4.795 -19.514 1.00 55.75 402 ALA A C 1
ATOM 3008 O O . ALA A 1 402 ? 19.346 5.216 -19.904 1.00 55.75 402 ALA A O 1
ATOM 3009 N N . ALA A 1 403 ? 17.315 4.361 -20.356 1.00 54.16 403 ALA A N 1
ATOM 3010 C CA . ALA A 1 403 ? 17.479 4.279 -21.803 1.00 54.16 403 ALA A CA 1
ATOM 3011 C C . ALA A 1 403 ? 17.676 5.648 -22.469 1.00 54.16 403 ALA A C 1
ATOM 3013 O O . ALA A 1 403 ? 18.345 5.710 -23.490 1.00 54.16 403 ALA A O 1
ATOM 3014 N N . ILE A 1 404 ? 17.153 6.740 -21.901 1.00 55.25 404 ILE A N 1
ATOM 3015 C CA . ILE A 1 404 ? 17.354 8.099 -22.441 1.00 55.25 404 ILE A CA 1
ATOM 3016 C C . ILE A 1 404 ? 18.389 8.925 -21.668 1.00 55.25 404 ILE A C 1
ATOM 3018 O O . ILE A 1 404 ? 18.701 10.047 -22.071 1.00 55.25 404 ILE A O 1
ATOM 3022 N N . ARG A 1 405 ? 18.933 8.404 -20.558 1.00 59.09 405 ARG A N 1
ATOM 3023 C CA . ARG A 1 405 ? 19.848 9.147 -19.671 1.00 59.09 405 ARG A CA 1
ATOM 3024 C C . ARG A 1 405 ? 21.073 9.681 -20.412 1.00 59.09 405 ARG A C 1
ATOM 3026 O O . ARG A 1 405 ? 21.514 10.791 -20.138 1.00 59.09 405 ARG A O 1
ATOM 3033 N N . HIS A 1 406 ? 21.593 8.885 -21.343 1.00 50.97 406 HIS A N 1
ATOM 3034 C CA . HIS A 1 406 ? 22.757 9.210 -22.164 1.00 50.97 406 HIS A CA 1
ATOM 3035 C C . HIS A 1 406 ? 22.421 10.099 -23.373 1.00 50.97 406 HIS A C 1
ATOM 3037 O O . HIS A 1 406 ? 23.329 10.603 -24.022 1.00 50.97 406 HIS A O 1
ATOM 3043 N N . CYS A 1 407 ? 21.135 10.293 -23.695 1.00 53.41 407 CYS A N 1
ATOM 3044 C CA . CYS A 1 407 ? 20.708 11.171 -24.786 1.00 53.41 407 CYS A CA 1
ATOM 3045 C C . CYS A 1 407 ? 20.732 12.643 -24.359 1.00 53.41 407 CYS A C 1
ATOM 3047 O O . CYS A 1 407 ? 21.180 13.499 -25.113 1.00 53.41 407 CYS A O 1
ATOM 3049 N N . VAL A 1 408 ? 20.252 12.937 -23.146 1.00 64.50 408 VAL A N 1
ATOM 3050 C CA . VAL A 1 408 ? 20.263 14.281 -22.555 1.00 64.50 408 VAL A CA 1
ATOM 3051 C C . VAL A 1 408 ? 20.456 14.140 -21.050 1.00 64.50 408 VAL A C 1
ATOM 3053 O O . VAL A 1 408 ? 19.578 13.616 -20.365 1.00 64.50 408 VAL A O 1
ATOM 3056 N N . ALA A 1 409 ? 21.558 14.657 -20.505 1.00 62.41 409 ALA A N 1
ATOM 3057 C CA . ALA A 1 409 ? 21.907 14.571 -19.082 1.00 62.41 409 ALA A CA 1
ATOM 3058 C C . ALA A 1 409 ? 21.133 15.565 -18.181 1.00 62.41 409 ALA A C 1
ATOM 3060 O O . ALA A 1 409 ? 21.670 16.078 -17.204 1.00 62.41 409 ALA A O 1
ATOM 3061 N N . ILE A 1 410 ? 19.866 15.853 -18.504 1.00 73.50 410 ILE A N 1
ATOM 3062 C CA . ILE A 1 410 ? 19.020 16.819 -17.787 1.00 73.50 410 ILE A CA 1
ATOM 3063 C C . ILE A 1 410 ? 17.883 16.052 -17.095 1.00 73.50 410 ILE A C 1
ATOM 3065 O O . ILE A 1 410 ? 16.923 15.652 -17.763 1.00 73.50 410 ILE A O 1
ATOM 3069 N N . PRO A 1 411 ? 17.945 15.844 -15.764 1.00 63.97 411 PRO A N 1
ATOM 3070 C CA . PRO A 1 411 ? 16.991 14.999 -15.041 1.00 63.97 411 PRO A CA 1
ATOM 3071 C C . PRO A 1 411 ? 15.521 15.400 -15.218 1.00 63.97 411 PRO A C 1
ATOM 3073 O O . PRO A 1 411 ? 14.663 14.529 -15.353 1.00 63.97 411 PRO A O 1
ATOM 3076 N N . HIS A 1 412 ? 15.236 16.706 -15.267 1.00 68.62 412 HIS A N 1
ATOM 3077 C CA . HIS A 1 412 ? 13.879 17.229 -15.444 1.00 68.62 412 HIS A CA 1
ATOM 3078 C C . HIS A 1 412 ? 13.312 16.933 -16.843 1.00 68.62 412 HIS A C 1
ATOM 3080 O O . HIS A 1 412 ? 12.156 16.533 -16.983 1.00 68.62 412 HIS A O 1
ATOM 3086 N N . TRP A 1 413 ? 14.137 17.057 -17.888 1.00 77.50 413 TRP A N 1
ATOM 3087 C CA . TRP A 1 413 ? 13.745 16.703 -19.253 1.00 77.50 413 TRP A CA 1
ATOM 3088 C C . TRP A 1 413 ? 13.511 15.195 -19.388 1.00 77.50 413 TRP A C 1
ATOM 3090 O O . TRP A 1 413 ? 12.505 14.783 -19.959 1.00 77.50 413 TRP A O 1
ATOM 3100 N N . GLN A 1 414 ? 14.387 14.373 -18.795 1.00 70.69 414 GLN A N 1
ATOM 3101 C CA . GLN A 1 414 ? 14.240 12.913 -18.799 1.00 70.69 414 GLN A CA 1
ATOM 3102 C C . GLN A 1 414 ? 12.926 12.493 -18.131 1.00 70.69 414 GLN A C 1
ATOM 3104 O O . GLN A 1 414 ? 12.185 11.677 -18.670 1.00 70.69 414 GLN A O 1
ATOM 3109 N N . GLN A 1 415 ? 12.617 13.077 -16.970 1.00 69.75 415 GLN A N 1
ATOM 3110 C CA . GLN A 1 415 ? 11.366 12.828 -16.257 1.00 69.75 415 GLN A CA 1
ATOM 3111 C C . GLN A 1 415 ? 10.151 13.246 -17.091 1.00 69.75 415 GLN A C 1
ATOM 3113 O O . GLN A 1 415 ? 9.217 12.462 -17.227 1.00 69.75 415 GLN A O 1
ATOM 3118 N N . SER A 1 416 ? 10.194 14.431 -17.703 1.00 72.38 416 SER A N 1
ATOM 3119 C CA . SER A 1 416 ? 9.099 14.952 -18.531 1.00 72.38 416 SER A CA 1
ATOM 3120 C C . SER A 1 416 ? 8.857 14.107 -19.787 1.00 72.38 416 SER A C 1
ATOM 3122 O O . SER A 1 416 ? 7.711 13.888 -20.168 1.00 72.38 416 SER A O 1
ATOM 3124 N N . LEU A 1 417 ? 9.915 13.585 -20.416 1.00 73.12 417 LEU A N 1
ATOM 3125 C CA . LEU A 1 417 ? 9.792 12.734 -21.601 1.00 73.12 417 LEU A CA 1
ATOM 3126 C C . LEU A 1 417 ? 9.273 11.332 -21.253 1.00 73.12 417 LEU A C 1
ATOM 3128 O O . LEU A 1 417 ? 8.424 10.791 -21.957 1.00 73.12 417 LEU A O 1
ATOM 3132 N N . VAL A 1 418 ? 9.746 10.752 -20.145 1.00 70.44 418 VAL A N 1
ATOM 3133 C CA . VAL A 1 418 ? 9.262 9.461 -19.625 1.00 70.44 418 VAL A CA 1
ATOM 3134 C C . VAL A 1 418 ? 7.798 9.555 -19.192 1.00 70.44 418 VAL A C 1
ATOM 3136 O O . VAL A 1 418 ? 7.055 8.599 -19.408 1.00 70.44 418 VAL A O 1
ATOM 3139 N N . ALA A 1 419 ? 7.385 10.698 -18.638 1.00 59.66 419 ALA A N 1
ATOM 3140 C CA . ALA A 1 419 ? 6.007 10.991 -18.244 1.00 59.66 419 ALA A CA 1
ATOM 3141 C C . ALA A 1 419 ? 5.071 11.298 -19.426 1.00 59.66 419 ALA A C 1
ATOM 3143 O O . ALA A 1 419 ? 3.866 11.382 -19.237 1.00 59.66 419 ALA A O 1
ATOM 3144 N N . ALA A 1 420 ? 5.595 11.474 -20.640 1.00 63.44 420 ALA A N 1
ATOM 3145 C CA . ALA A 1 420 ? 4.782 11.678 -21.839 1.00 63.44 420 ALA A CA 1
ATOM 3146 C C . ALA A 1 420 ? 4.542 10.378 -22.635 1.00 63.44 420 ALA A C 1
ATOM 3148 O O . ALA A 1 420 ? 4.013 10.420 -23.744 1.00 63.44 420 ALA A O 1
ATOM 3149 N N . ARG A 1 421 ? 4.941 9.225 -22.080 1.00 67.50 421 ARG A N 1
ATOM 3150 C CA . ARG A 1 421 ? 4.644 7.894 -22.628 1.00 67.50 421 ARG A CA 1
ATOM 3151 C C . ARG A 1 421 ? 3.155 7.540 -22.431 1.00 67.50 421 ARG A C 1
ATOM 3153 O O . ARG A 1 421 ? 2.498 8.149 -21.597 1.00 67.50 421 ARG A O 1
ATOM 3160 N N . PRO A 1 422 ? 2.625 6.531 -23.143 1.00 48.16 422 PRO A N 1
ATOM 3161 C CA . PRO A 1 422 ? 3.242 5.800 -24.250 1.00 48.16 422 PRO A CA 1
ATOM 3162 C C . PRO A 1 422 ? 3.324 6.649 -25.529 1.00 48.16 422 PRO A C 1
ATOM 3164 O O . PRO A 1 422 ? 2.541 7.568 -25.732 1.00 48.16 422 PRO A O 1
ATOM 3167 N N . PHE A 1 423 ? 4.273 6.321 -26.409 1.00 52.97 423 PHE A N 1
ATOM 3168 C CA . PHE A 1 423 ? 4.358 6.914 -27.746 1.00 52.97 423 PHE A CA 1
ATOM 3169 C C . PHE A 1 423 ? 3.987 5.864 -28.787 1.00 52.97 423 PHE A C 1
ATOM 3171 O O . PHE A 1 423 ? 4.641 4.825 -28.872 1.00 52.97 423 PHE A O 1
ATOM 3178 N N . ASP A 1 424 ? 2.986 6.160 -29.614 1.00 41.56 424 ASP A N 1
ATOM 3179 C CA . ASP A 1 424 ? 2.529 5.246 -30.669 1.00 41.56 424 ASP A CA 1
ATOM 3180 C C . ASP A 1 424 ? 3.549 5.100 -31.813 1.00 41.56 424 ASP A C 1
ATOM 3182 O O . ASP A 1 424 ? 3.517 4.135 -32.576 1.00 41.56 424 ASP A O 1
ATOM 3186 N N . THR A 1 425 ? 4.474 6.059 -31.948 1.00 46.16 425 THR A N 1
ATOM 3187 C CA . THR A 1 425 ? 5.542 6.056 -32.955 1.00 46.16 425 THR A CA 1
ATOM 3188 C C . THR A 1 425 ? 6.823 6.707 -32.422 1.00 46.16 425 THR A C 1
ATOM 3190 O O . THR A 1 425 ? 6.788 7.581 -31.554 1.00 46.16 425 THR A O 1
ATOM 3193 N N . LEU A 1 426 ? 7.975 6.338 -32.997 1.00 43.12 426 LEU A N 1
ATOM 3194 C CA . LEU A 1 426 ? 9.257 7.003 -32.718 1.00 43.12 426 LEU A CA 1
ATOM 3195 C C . LEU A 1 426 ? 9.235 8.494 -33.113 1.00 43.12 426 LEU A C 1
ATOM 3197 O O . LEU A 1 426 ? 9.940 9.303 -32.519 1.00 43.12 426 LEU A O 1
ATOM 3201 N N . GLU A 1 427 ? 8.422 8.864 -34.104 1.00 48.69 427 GLU A N 1
ATOM 3202 C CA . GLU A 1 427 ? 8.228 10.255 -34.523 1.00 48.69 427 GLU A CA 1
ATOM 3203 C C . GLU A 1 427 ? 7.533 11.081 -33.432 1.00 48.69 427 GLU A C 1
ATOM 3205 O O . GLU A 1 427 ? 8.010 12.163 -33.103 1.00 48.69 427 GLU A O 1
ATOM 3210 N N . ALA A 1 428 ? 6.487 10.537 -32.798 1.00 45.88 428 ALA A N 1
ATOM 3211 C CA . ALA A 1 428 ? 5.808 11.179 -31.671 1.00 45.88 428 ALA A CA 1
ATOM 3212 C C . ALA A 1 428 ? 6.723 11.324 -30.441 1.00 45.88 428 ALA A C 1
ATOM 3214 O O . ALA A 1 428 ? 6.741 12.383 -29.816 1.00 45.88 428 ALA A O 1
ATOM 3215 N N . LEU A 1 429 ? 7.537 10.302 -30.137 1.00 58.12 429 LEU A N 1
ATOM 3216 C CA . LEU A 1 429 ? 8.563 10.380 -29.087 1.00 58.12 429 LEU A CA 1
ATOM 3217 C C . LEU A 1 429 ? 9.538 11.535 -29.351 1.00 58.12 429 LEU A C 1
ATOM 3219 O O . LEU A 1 429 ? 9.797 12.338 -28.456 1.00 58.12 429 LEU A O 1
ATOM 3223 N N . ARG A 1 430 ? 10.067 11.634 -30.578 1.00 53.25 430 ARG A N 1
ATOM 3224 C CA . ARG A 1 430 ? 11.033 12.677 -30.960 1.00 53.25 430 ARG A CA 1
ATOM 3225 C C . ARG A 1 430 ? 10.410 14.072 -30.952 1.00 53.25 430 ARG A C 1
ATOM 3227 O O . ARG A 1 430 ? 11.003 14.981 -30.390 1.00 53.25 430 ARG A O 1
ATOM 3234 N N . ALA A 1 431 ? 9.197 14.231 -31.477 1.00 62.62 431 ALA A N 1
ATOM 3235 C CA . ALA A 1 431 ? 8.501 15.516 -31.470 1.00 62.62 431 ALA A CA 1
ATOM 3236 C C . ALA A 1 431 ? 8.266 16.040 -30.041 1.00 62.62 431 ALA A C 1
ATOM 3238 O O . ALA A 1 431 ? 8.481 17.221 -29.764 1.00 62.62 431 ALA A O 1
ATOM 3239 N N . THR A 1 432 ? 7.882 15.158 -29.114 1.00 60.94 432 THR A N 1
ATOM 3240 C CA . THR A 1 432 ? 7.718 15.507 -27.697 1.00 60.94 432 THR A CA 1
ATOM 3241 C C . THR A 1 432 ? 9.059 15.803 -27.021 1.00 60.94 432 THR A C 1
ATOM 3243 O O . THR A 1 432 ? 9.171 16.789 -26.293 1.00 60.94 432 THR A O 1
ATOM 3246 N N . ALA A 1 433 ? 10.094 15.006 -27.298 1.00 63.41 433 ALA A N 1
ATOM 3247 C CA . ALA A 1 433 ? 11.461 15.241 -26.830 1.00 63.41 433 ALA A CA 1
ATOM 3248 C C . ALA A 1 433 ? 11.984 16.629 -27.250 1.00 63.41 433 ALA A C 1
ATOM 3250 O O . ALA A 1 433 ? 12.506 17.376 -26.414 1.00 63.41 433 ALA A O 1
ATOM 3251 N N . ASP A 1 434 ? 11.754 17.008 -28.509 1.00 60.25 434 ASP A N 1
ATOM 3252 C CA . ASP A 1 434 ? 12.136 18.302 -29.078 1.00 60.25 434 ASP A CA 1
ATOM 3253 C C . ASP A 1 434 ? 11.328 19.453 -28.467 1.00 60.25 434 ASP A C 1
ATOM 3255 O O . ASP A 1 434 ? 11.882 20.502 -28.131 1.00 60.25 434 ASP A O 1
ATOM 3259 N N . ALA A 1 435 ? 10.018 19.272 -28.279 1.00 67.06 435 ALA A N 1
ATOM 3260 C CA . ALA A 1 435 ? 9.160 20.270 -27.645 1.00 67.06 435 ALA A CA 1
ATOM 3261 C C . ALA A 1 435 ? 9.591 20.561 -26.198 1.00 67.06 435 ALA A C 1
ATOM 3263 O O . ALA A 1 435 ? 9.608 21.721 -25.786 1.00 67.06 435 ALA A O 1
ATOM 3264 N N . LEU A 1 436 ? 9.987 19.529 -25.449 1.00 68.94 436 LEU A N 1
ATOM 3265 C CA . LEU A 1 436 ? 10.522 19.663 -24.094 1.00 68.94 436 LEU A CA 1
ATOM 3266 C C . LEU A 1 436 ? 11.910 20.321 -24.087 1.00 68.94 436 LEU A C 1
ATOM 3268 O O . LEU A 1 436 ? 12.194 21.141 -23.217 1.00 68.94 436 LEU A O 1
ATOM 3272 N N . ALA A 1 437 ? 12.765 20.024 -25.071 1.00 65.88 437 ALA A N 1
ATOM 3273 C CA . ALA A 1 437 ? 14.084 20.651 -25.195 1.00 65.88 437 ALA A CA 1
ATOM 3274 C C . ALA A 1 437 ? 14.009 22.146 -25.563 1.00 65.88 437 ALA A C 1
ATOM 3276 O O . ALA A 1 437 ? 14.853 22.953 -25.164 1.00 65.88 437 ALA A O 1
ATOM 3277 N N . ARG A 1 438 ? 12.958 22.561 -26.282 1.00 66.88 438 ARG A N 1
ATOM 3278 C CA . ARG A 1 438 ? 12.690 23.976 -26.598 1.00 66.88 438 ARG A CA 1
ATOM 3279 C C . ARG A 1 438 ? 12.305 24.810 -25.372 1.00 66.88 438 ARG A C 1
ATOM 3281 O O . ARG A 1 438 ? 12.387 26.032 -25.442 1.00 66.88 438 ARG A O 1
ATOM 3288 N N . GLN A 1 439 ? 11.917 24.172 -24.267 1.00 72.12 439 GLN A N 1
ATOM 3289 C CA . GLN A 1 439 ? 11.530 24.851 -23.027 1.00 72.12 439 GLN A CA 1
ATOM 3290 C C . GLN A 1 439 ? 12.712 25.124 -22.087 1.00 72.12 439 GLN A C 1
ATOM 3292 O O . GLN A 1 439 ? 12.535 25.865 -21.122 1.00 72.12 439 GLN A O 1
ATOM 3297 N N . TRP A 1 440 ? 13.901 24.566 -22.361 1.00 74.00 440 TRP A N 1
ATOM 3298 C CA . TRP A 1 440 ? 15.080 24.716 -21.502 1.00 74.00 440 TRP A CA 1
ATOM 3299 C C . TRP A 1 440 ? 15.440 26.174 -21.250 1.00 74.00 440 TRP A C 1
ATOM 3301 O O . TRP A 1 440 ? 15.482 26.993 -22.170 1.00 74.00 440 TRP A O 1
ATOM 3311 N N . GLN A 1 441 ? 15.729 26.464 -19.987 1.00 70.50 441 GLN A N 1
ATOM 3312 C CA . GLN A 1 441 ? 16.189 27.757 -19.521 1.00 70.50 441 GLN A CA 1
ATOM 3313 C C . GLN A 1 441 ? 17.602 27.605 -18.944 1.00 70.50 441 GLN A C 1
ATOM 3315 O O . GLN A 1 441 ? 18.306 26.617 -19.167 1.00 70.50 441 GLN A O 1
ATOM 3320 N N . GLN A 1 442 ? 18.056 28.631 -18.234 1.00 66.56 442 GLN A N 1
ATOM 3321 C CA . GLN A 1 442 ? 19.400 28.692 -17.675 1.00 66.56 442 GLN A CA 1
ATOM 3322 C C . GLN A 1 442 ? 19.791 27.477 -16.795 1.00 66.56 442 GLN A C 1
ATOM 3324 O O . GLN A 1 442 ? 20.900 26.978 -16.986 1.00 66.56 442 GLN A O 1
ATOM 3329 N N . PRO A 1 443 ? 18.934 26.945 -15.898 1.00 67.19 443 PRO A N 1
ATOM 3330 C CA . PRO A 1 443 ? 19.301 25.801 -15.055 1.00 67.19 443 PRO A CA 1
ATOM 3331 C C . PRO A 1 443 ? 19.567 24.519 -15.855 1.00 67.19 443 PRO A C 1
ATOM 3333 O O . PRO A 1 443 ? 20.478 23.756 -15.536 1.00 67.19 443 PRO A O 1
ATOM 3336 N N . GLU A 1 444 ? 18.800 24.287 -16.922 1.00 66.75 444 GLU A N 1
ATOM 3337 C CA . GLU A 1 444 ? 18.966 23.133 -17.806 1.00 66.75 444 GLU A CA 1
ATOM 3338 C C . GLU A 1 444 ? 20.236 23.251 -18.658 1.00 66.75 444 GLU A C 1
ATOM 3340 O O . GLU A 1 444 ? 20.937 22.256 -18.850 1.00 66.75 444 GLU A O 1
ATOM 3345 N N . LEU A 1 445 ? 20.571 24.466 -19.110 1.00 64.44 445 LEU A N 1
ATOM 3346 C CA . LEU A 1 445 ? 21.831 24.752 -19.802 1.00 64.44 445 LEU A CA 1
ATOM 3347 C C . LEU A 1 445 ? 23.037 24.491 -18.890 1.00 64.44 445 LEU A C 1
ATOM 3349 O O . LEU A 1 445 ? 23.994 23.848 -19.308 1.00 64.44 445 LEU A O 1
ATOM 3353 N N . GLU A 1 446 ? 22.997 24.961 -17.645 1.00 67.56 446 GLU A N 1
ATOM 3354 C CA . GLU A 1 446 ? 24.072 24.746 -16.669 1.00 67.56 446 GLU A CA 1
ATOM 3355 C C . GLU A 1 446 ? 24.243 23.256 -16.335 1.00 67.56 446 GLU A C 1
ATOM 3357 O O . GLU A 1 446 ? 25.369 22.753 -16.321 1.00 67.56 446 GLU A O 1
ATOM 3362 N N . ALA A 1 447 ? 23.136 22.526 -16.159 1.00 63.88 447 ALA A N 1
ATOM 3363 C CA . ALA A 1 447 ? 23.154 21.081 -15.948 1.00 63.88 447 ALA A CA 1
ATOM 3364 C C . ALA A 1 447 ? 23.756 20.333 -17.149 1.00 63.88 447 ALA A C 1
ATOM 3366 O O . ALA A 1 447 ? 24.649 19.505 -16.964 1.00 63.88 447 ALA A O 1
ATOM 3367 N N . ALA A 1 448 ? 23.336 20.663 -18.375 1.00 61.53 448 ALA A N 1
ATOM 3368 C CA . ALA A 1 448 ? 23.873 20.060 -19.593 1.00 61.53 448 ALA A CA 1
ATOM 3369 C C . ALA A 1 448 ? 25.375 20.341 -19.759 1.00 61.53 448 ALA A C 1
ATOM 3371 O O . ALA A 1 448 ? 26.159 19.424 -19.990 1.00 61.53 448 ALA A O 1
ATOM 3372 N N . LEU A 1 449 ? 25.798 21.596 -19.579 1.00 62.16 449 LEU A N 1
ATOM 3373 C CA . LEU A 1 449 ? 27.189 22.026 -19.739 1.00 62.16 449 LEU A CA 1
ATOM 3374 C C . LEU A 1 449 ? 28.131 21.450 -18.676 1.00 62.16 449 LEU A C 1
ATOM 3376 O O . LEU A 1 449 ? 29.294 21.200 -18.982 1.00 62.16 449 LEU A O 1
ATOM 3380 N N . SER A 1 450 ? 27.643 21.193 -17.459 1.00 60.25 450 SER A N 1
ATOM 3381 C CA . SER A 1 450 ? 28.440 20.557 -16.399 1.00 60.25 450 SER A CA 1
ATOM 3382 C C . SER A 1 450 ? 28.894 19.132 -16.750 1.00 60.25 450 SER A C 1
ATOM 3384 O O . SER A 1 450 ? 29.884 18.649 -16.202 1.00 60.25 450 SER A O 1
ATOM 3386 N N . ALA A 1 451 ? 28.199 18.483 -17.691 1.00 51.88 451 ALA A N 1
ATOM 3387 C CA . ALA A 1 451 ? 28.484 17.134 -18.164 1.00 51.88 451 ALA A CA 1
ATOM 3388 C C . ALA A 1 451 ? 29.340 17.094 -19.451 1.00 51.88 451 ALA A C 1
ATOM 3390 O O . ALA A 1 451 ? 29.727 16.008 -19.882 1.00 51.88 451 ALA A O 1
ATOM 3391 N N . HIS A 1 452 ? 29.659 18.240 -20.071 1.00 55.62 452 HIS A N 1
ATOM 3392 C CA . HIS A 1 452 ? 30.420 18.287 -21.326 1.00 55.62 452 HIS A CA 1
ATOM 3393 C C . HIS A 1 452 ? 31.937 18.470 -21.104 1.00 55.62 452 HIS A C 1
ATOM 3395 O O . HIS A 1 452 ? 32.354 19.337 -20.331 1.00 55.62 452 HIS A O 1
ATOM 3401 N N . PRO A 1 453 ? 32.799 17.706 -21.807 1.00 56.69 453 PRO A N 1
ATOM 3402 C CA . PRO A 1 453 ? 34.249 17.865 -21.722 1.00 56.69 453 PRO A CA 1
ATOM 3403 C C . PRO A 1 453 ? 34.728 19.161 -22.398 1.00 56.69 453 PRO A C 1
ATOM 3405 O O . PRO A 1 453 ? 34.187 19.588 -23.419 1.00 56.69 453 PRO A O 1
ATOM 3408 N N . ARG A 1 454 ? 35.797 19.767 -21.863 1.00 62.78 454 ARG A N 1
ATOM 3409 C CA . ARG A 1 454 ? 36.400 20.987 -22.427 1.00 62.78 454 ARG A CA 1
ATOM 3410 C C . ARG A 1 454 ? 37.050 20.726 -23.789 1.00 62.78 454 ARG A C 1
ATOM 3412 O O . ARG A 1 454 ? 37.679 19.691 -24.004 1.00 62.78 454 ARG A O 1
ATOM 3419 N N . ILE A 1 455 ? 36.964 21.702 -24.692 1.00 55.28 455 ILE A N 1
ATOM 3420 C CA . ILE A 1 455 ? 37.627 21.647 -26.003 1.00 55.28 455 ILE A CA 1
ATOM 3421 C C . ILE A 1 455 ? 39.133 21.888 -25.829 1.00 55.28 455 ILE A C 1
ATOM 3423 O O . ILE A 1 455 ? 39.544 22.961 -25.389 1.00 55.28 455 ILE A O 1
ATOM 3427 N N . GLY A 1 456 ? 39.954 20.895 -26.192 1.00 52.62 456 GLY A N 1
ATOM 3428 C CA . GLY A 1 456 ? 41.422 20.974 -26.134 1.00 52.62 456 GLY A CA 1
ATOM 3429 C C . GLY A 1 456 ? 42.081 20.369 -24.884 1.00 52.62 456 GLY A C 1
ATOM 3430 O O . GLY A 1 456 ? 43.309 20.329 -24.814 1.00 52.62 456 GLY A O 1
ATOM 3431 N N . GLU A 1 457 ? 41.313 19.844 -23.922 1.00 54.53 457 GLU A N 1
ATOM 3432 C CA . GLU A 1 457 ? 41.843 19.002 -22.837 1.00 54.53 457 GLU A CA 1
ATOM 3433 C C . GLU A 1 457 ? 41.793 17.513 -23.237 1.00 54.53 457 GLU A C 1
ATOM 3435 O O . GLU A 1 457 ? 40.894 17.069 -23.952 1.00 54.53 457 GLU A O 1
ATOM 3440 N N . ARG A 1 458 ? 42.764 16.699 -22.794 1.00 48.31 458 ARG A N 1
ATOM 3441 C CA . ARG A 1 458 ? 42.722 15.244 -23.032 1.00 48.31 458 ARG A CA 1
ATOM 3442 C C . ARG A 1 458 ? 41.578 14.627 -22.225 1.00 48.31 458 ARG A C 1
ATOM 3444 O O . ARG A 1 458 ? 41.623 14.647 -20.999 1.00 48.31 458 ARG A O 1
ATOM 3451 N N . ALA A 1 459 ? 40.612 14.011 -22.906 1.00 47.81 459 ALA A N 1
ATOM 3452 C CA . ALA A 1 459 ? 39.615 13.159 -22.263 1.00 47.81 459 ALA A CA 1
ATOM 3453 C C . ALA A 1 459 ? 40.317 11.973 -21.569 1.00 47.81 459 ALA A C 1
ATOM 3455 O O . ALA A 1 459 ? 40.833 11.069 -22.235 1.00 47.81 459 ALA A O 1
ATOM 3456 N N . ASN A 1 460 ? 40.373 11.988 -20.236 1.00 39.66 460 ASN A N 1
ATOM 3457 C CA . ASN A 1 460 ? 40.923 10.893 -19.440 1.00 39.66 460 ASN A CA 1
ATOM 3458 C C . ASN A 1 460 ? 39.834 9.832 -19.225 1.00 39.66 460 ASN A C 1
ATOM 3460 O O . ASN A 1 460 ? 38.876 10.084 -18.505 1.00 39.66 460 ASN A O 1
ATOM 3464 N N . GLY A 1 461 ? 39.980 8.656 -19.844 1.00 46.09 461 GLY A N 1
ATOM 3465 C CA . GLY A 1 461 ? 39.054 7.530 -19.667 1.00 46.09 461 GLY A CA 1
ATOM 3466 C C . GLY A 1 461 ? 39.010 6.567 -20.860 1.00 46.09 461 GLY A C 1
ATOM 3467 O O . GLY A 1 461 ? 39.307 6.948 -22.001 1.00 46.09 461 GLY A O 1
ATOM 3468 N N . ALA A 1 462 ? 38.650 5.309 -20.588 1.00 38.50 462 ALA A N 1
ATOM 3469 C CA . ALA A 1 462 ? 38.500 4.239 -21.584 1.00 38.50 462 ALA A CA 1
ATOM 3470 C C . ALA A 1 462 ? 37.052 4.071 -22.097 1.00 38.50 462 ALA A C 1
ATOM 3472 O O . ALA A 1 462 ? 36.813 3.244 -22.974 1.00 38.50 462 ALA A O 1
ATOM 3473 N N . ASP A 1 463 ? 36.108 4.866 -21.589 1.00 42.12 463 ASP A N 1
ATOM 3474 C CA . ASP A 1 463 ? 34.675 4.709 -21.855 1.00 42.12 463 ASP A CA 1
ATOM 3475 C C . ASP A 1 463 ? 34.262 5.231 -23.248 1.00 42.12 463 ASP A C 1
ATOM 3477 O O . ASP A 1 463 ? 34.970 6.029 -23.876 1.00 42.12 463 ASP A O 1
ATOM 3481 N N . LYS A 1 464 ? 33.101 4.778 -23.753 1.00 42.72 464 LYS A N 1
ATOM 3482 C CA . LYS A 1 464 ? 32.568 5.117 -25.096 1.00 42.72 464 LYS A CA 1
ATOM 3483 C C . LYS A 1 464 ? 32.482 6.630 -25.348 1.00 42.72 464 LYS A C 1
ATOM 3485 O O . LYS A 1 464 ? 32.808 7.082 -26.443 1.00 42.72 464 LYS A O 1
ATOM 3490 N N . GLU A 1 465 ? 32.106 7.403 -24.335 1.00 42.16 465 GLU A N 1
ATOM 3491 C CA . GLU A 1 465 ? 31.993 8.869 -24.386 1.00 42.16 465 GLU A CA 1
ATOM 3492 C C . GLU A 1 465 ? 33.358 9.545 -24.591 1.00 42.16 465 GLU A C 1
ATOM 3494 O O . GLU A 1 465 ? 33.496 10.462 -25.403 1.00 42.16 465 GLU A O 1
ATOM 3499 N N . ALA A 1 466 ? 34.412 9.023 -23.953 1.00 45.41 466 ALA A N 1
ATOM 3500 C CA . ALA A 1 466 ? 35.777 9.501 -24.153 1.00 45.41 466 ALA A CA 1
ATOM 3501 C C . ALA A 1 466 ? 36.300 9.177 -25.567 1.00 45.41 466 ALA A C 1
ATOM 3503 O O . ALA A 1 466 ? 37.130 9.911 -26.102 1.00 45.41 466 ALA A O 1
ATOM 3504 N N . ALA A 1 467 ? 35.825 8.096 -26.197 1.00 45.72 467 ALA A N 1
ATOM 3505 C CA . ALA A 1 467 ? 36.174 7.746 -27.577 1.00 45.72 467 ALA A CA 1
ATOM 3506 C C . ALA A 1 467 ? 35.481 8.643 -28.618 1.00 45.72 467 ALA A C 1
ATOM 3508 O O . ALA A 1 467 ? 36.147 9.083 -29.557 1.00 45.72 467 ALA A O 1
ATOM 3509 N N . LEU A 1 468 ? 34.196 8.957 -28.421 1.00 44.09 468 LEU A N 1
ATOM 3510 C CA . LEU A 1 468 ? 33.432 9.901 -29.251 1.00 44.09 468 LEU A CA 1
ATOM 3511 C C . LEU A 1 468 ? 34.023 11.316 -29.174 1.00 44.09 468 LEU A C 1
ATOM 3513 O O . LEU A 1 468 ? 34.361 11.898 -30.204 1.00 44.09 468 LEU A O 1
ATOM 3517 N N . SER A 1 469 ? 34.301 11.800 -27.960 1.00 47.81 469 SER A N 1
ATOM 3518 C CA . SER A 1 469 ? 34.938 13.104 -27.732 1.00 47.81 469 SER A CA 1
ATOM 3519 C C . SER A 1 469 ? 36.322 13.223 -28.400 1.00 47.81 469 SER A C 1
ATOM 3521 O O . SER A 1 469 ? 36.656 14.263 -28.974 1.00 47.81 469 SER A O 1
ATOM 3523 N N . ARG A 1 470 ? 37.128 12.144 -28.414 1.00 53.59 470 ARG A N 1
ATOM 3524 C CA . ARG A 1 470 ? 38.417 12.111 -29.138 1.00 53.59 470 ARG A CA 1
ATOM 3525 C C . ARG A 1 470 ? 38.251 12.239 -30.656 1.00 53.59 470 ARG A C 1
ATOM 3527 O O . ARG A 1 470 ? 39.093 12.873 -31.287 1.00 53.59 470 ARG A O 1
ATOM 3534 N N . GLY A 1 471 ? 37.202 11.648 -31.229 1.00 50.84 471 GLY A N 1
ATOM 3535 C CA . GLY A 1 471 ? 36.884 11.769 -32.655 1.00 50.84 471 GLY A CA 1
ATOM 3536 C C . GLY A 1 471 ? 36.418 13.177 -33.033 1.00 50.84 471 GLY A C 1
ATOM 3537 O O . GLY A 1 471 ? 36.918 13.756 -33.999 1.00 50.84 471 GLY A O 1
ATOM 3538 N N . GLU A 1 472 ? 35.525 13.757 -32.229 1.00 47.88 472 GLU A N 1
ATOM 3539 C CA . GLU A 1 472 ? 34.921 15.079 -32.456 1.00 47.88 472 GLU A CA 1
ATOM 3540 C C . GLU A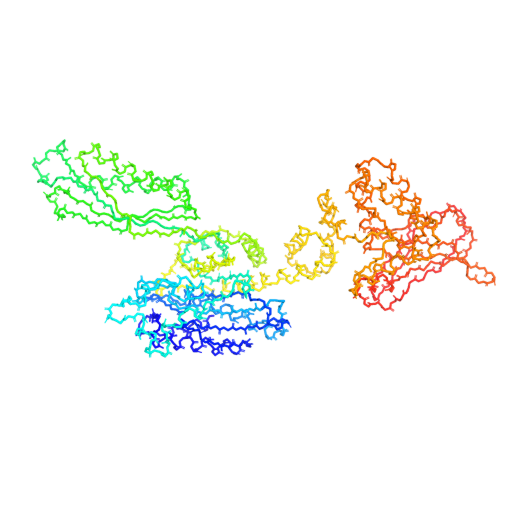 1 472 ? 35.919 16.241 -32.345 1.00 47.88 472 GLU A C 1
ATOM 3542 O O . GLU A 1 472 ? 35.771 17.249 -33.032 1.00 47.88 472 GLU A O 1
ATOM 3547 N N . GLN A 1 473 ? 36.964 16.094 -31.524 1.00 54.62 473 GLN A N 1
ATOM 3548 C CA . GLN A 1 473 ? 38.008 17.110 -31.326 1.00 54.62 473 GLN A CA 1
ATOM 3549 C C . GLN A 1 473 ? 39.325 16.793 -32.054 1.00 54.62 473 GLN A C 1
ATOM 3551 O O . GLN A 1 473 ? 40.365 17.392 -31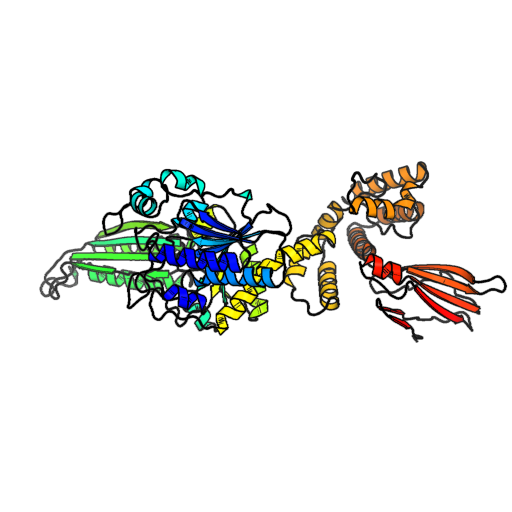.766 1.00 54.62 473 GLN A O 1
ATOM 3556 N N . SER A 1 474 ? 39.312 15.854 -33.001 1.00 54.16 474 SER A N 1
ATOM 3557 C CA . SER A 1 474 ? 40.510 15.395 -33.722 1.00 54.16 474 SER A CA 1
ATOM 3558 C C . SER A 1 474 ? 41.273 16.528 -34.428 1.00 54.16 474 SER A C 1
ATOM 3560 O O . SER A 1 474 ? 42.504 16.549 -34.389 1.00 54.16 474 SER A O 1
ATOM 3562 N N . ALA A 1 475 ? 40.564 17.522 -34.972 1.00 57.81 475 ALA A N 1
ATOM 3563 C CA . ALA A 1 475 ? 41.160 18.721 -35.569 1.00 57.81 475 ALA A CA 1
ATOM 3564 C C . ALA A 1 475 ? 41.972 19.555 -34.559 1.00 57.81 475 ALA A C 1
ATOM 3566 O O . ALA A 1 475 ? 43.016 20.102 -34.904 1.00 57.81 475 ALA A O 1
ATOM 3567 N N . MET A 1 476 ? 41.543 19.613 -33.293 1.00 60.22 476 MET A N 1
ATOM 3568 C CA . MET A 1 476 ? 42.263 20.340 -32.243 1.00 60.22 476 MET A CA 1
ATOM 3569 C C . MET A 1 476 ? 43.494 19.576 -31.738 1.00 60.22 476 MET A C 1
ATOM 3571 O O . MET A 1 476 ? 44.508 20.166 -31.364 1.00 60.22 476 MET A O 1
ATOM 3575 N N . GLN A 1 477 ? 43.440 18.245 -31.756 1.00 58.72 477 GLN A N 1
ATOM 3576 C CA . GLN A 1 477 ? 44.570 17.401 -31.356 1.00 58.72 477 GLN A CA 1
ATOM 3577 C C . GLN A 1 477 ? 45.740 17.464 -32.352 1.00 58.72 477 GLN A C 1
ATOM 3579 O O . GLN A 1 477 ? 46.873 17.183 -31.967 1.00 58.72 477 GLN A O 1
ATOM 3584 N N . GLN A 1 478 ? 45.471 17.846 -33.606 1.00 56.25 478 GLN A N 1
ATOM 3585 C CA . GLN A 1 478 ? 46.460 17.995 -34.683 1.00 56.25 478 GLN A CA 1
ATOM 3586 C C . GLN A 1 478 ? 46.951 19.441 -34.880 1.00 56.25 478 GLN A C 1
ATOM 3588 O O . GLN A 1 478 ? 47.833 19.675 -35.706 1.00 56.25 478 GLN A O 1
ATOM 3593 N N . ALA A 1 479 ? 46.390 20.401 -34.140 1.00 59.94 479 ALA A N 1
ATOM 3594 C CA . ALA A 1 479 ? 46.745 21.813 -34.216 1.00 59.94 479 ALA A CA 1
ATOM 3595 C C . ALA A 1 479 ? 48.175 22.097 -33.723 1.00 59.94 479 ALA A C 1
ATOM 3597 O O . ALA A 1 479 ? 48.711 21.378 -32.875 1.00 59.94 479 ALA A O 1
ATOM 3598 N N . ASP A 1 480 ? 48.780 23.179 -34.226 1.00 66.44 480 ASP A N 1
ATOM 3599 C CA . ASP A 1 480 ? 50.073 23.642 -33.727 1.00 66.44 480 ASP A CA 1
ATOM 3600 C C . ASP A 1 480 ? 49.984 24.126 -32.263 1.00 66.44 480 ASP A C 1
ATOM 3602 O O . ASP A 1 480 ? 48.909 24.398 -31.714 1.00 66.44 480 ASP A O 1
ATOM 3606 N N . SER A 1 481 ? 51.136 24.216 -31.594 1.00 71.06 481 SER A N 1
ATOM 3607 C CA . SER A 1 481 ? 51.185 24.577 -30.173 1.00 71.06 481 SER A CA 1
ATOM 3608 C C . SER A 1 481 ? 50.676 25.995 -29.885 1.00 71.06 481 SER A C 1
ATOM 3610 O O . SER A 1 481 ? 50.269 26.270 -28.756 1.00 71.06 481 SER A O 1
ATOM 3612 N N . ALA A 1 482 ? 50.673 26.887 -30.880 1.00 76.56 482 ALA A N 1
ATOM 3613 C CA . ALA A 1 482 ? 50.202 28.259 -30.736 1.00 76.56 482 ALA A CA 1
ATOM 3614 C C . ALA A 1 482 ? 48.666 28.329 -30.752 1.00 76.56 482 ALA A C 1
ATOM 3616 O O . ALA A 1 482 ? 48.075 29.011 -29.913 1.00 76.56 482 ALA A O 1
ATOM 3617 N N . LEU A 1 483 ? 48.010 27.580 -31.641 1.00 78.12 483 LEU A N 1
ATOM 3618 C CA . LEU A 1 483 ? 46.554 27.504 -31.740 1.00 78.12 483 LEU A CA 1
ATOM 3619 C C . LEU A 1 483 ? 45.936 26.831 -30.507 1.00 78.12 483 LEU A C 1
ATOM 3621 O O . LEU A 1 483 ? 44.927 27.306 -29.984 1.00 78.12 483 LEU A O 1
ATOM 3625 N N . GLN A 1 484 ? 46.580 25.784 -29.980 1.00 74.88 484 GLN A N 1
ATOM 3626 C CA . GLN A 1 484 ? 46.157 25.140 -28.730 1.00 74.88 484 GLN A CA 1
ATOM 3627 C C . GLN A 1 484 ? 46.236 26.098 -27.532 1.00 74.88 484 GLN A C 1
ATOM 3629 O O . GLN A 1 484 ? 45.294 26.177 -26.742 1.00 74.88 484 GLN A O 1
ATOM 3634 N N . GLN A 1 485 ? 47.322 26.875 -27.420 1.00 77.69 485 GLN A N 1
ATOM 3635 C CA . GLN A 1 485 ? 47.462 27.892 -26.371 1.00 77.69 485 GLN A CA 1
ATOM 3636 C C . GLN A 1 485 ? 46.421 29.008 -26.510 1.00 77.69 485 GLN A C 1
ATOM 3638 O O . GLN A 1 485 ? 45.839 29.426 -25.509 1.00 77.69 485 GLN A O 1
ATOM 3643 N N . ALA A 1 486 ? 46.150 29.467 -27.734 1.00 82.81 486 ALA A N 1
ATOM 3644 C CA . ALA A 1 486 ? 45.155 30.503 -27.991 1.00 82.81 486 ALA A CA 1
ATOM 3645 C C . ALA A 1 486 ? 43.728 30.037 -27.652 1.00 82.81 486 ALA A C 1
ATOM 3647 O O . ALA A 1 486 ? 42.969 30.794 -27.045 1.00 82.81 486 ALA A O 1
ATOM 3648 N N . MET A 1 487 ? 43.376 28.784 -27.960 1.00 82.50 487 MET A N 1
ATOM 3649 C CA . MET A 1 487 ? 42.092 28.215 -27.545 1.00 82.50 487 MET A CA 1
ATOM 3650 C C . MET A 1 487 ? 42.001 28.056 -26.028 1.00 82.50 487 MET A C 1
ATOM 3652 O O . MET A 1 487 ? 40.979 28.401 -25.443 1.00 82.50 487 MET A O 1
ATOM 3656 N N . GLN A 1 488 ? 43.060 27.579 -25.368 1.00 80.44 488 GLN A N 1
ATOM 3657 C CA . GLN A 1 488 ? 43.065 27.428 -23.912 1.00 80.44 488 GLN A CA 1
ATOM 3658 C C . GLN A 1 488 ? 42.855 28.776 -23.203 1.00 80.44 488 GLN A C 1
ATOM 3660 O O . GLN A 1 488 ? 42.054 28.870 -22.272 1.00 80.44 488 GLN A O 1
ATOM 3665 N N . GLN A 1 489 ? 43.532 29.827 -23.674 1.00 84.06 489 GLN A N 1
ATOM 3666 C CA . GLN A 1 489 ? 43.356 31.189 -23.165 1.00 84.06 489 GLN A CA 1
ATOM 3667 C C . GLN A 1 489 ? 41.947 31.723 -23.441 1.00 84.06 489 GLN A C 1
ATOM 3669 O O . GLN A 1 489 ? 41.331 32.313 -22.554 1.00 84.06 489 GLN A O 1
ATOM 3674 N N . GLY A 1 490 ? 41.415 31.491 -24.644 1.00 86.69 490 GLY A N 1
ATOM 3675 C CA . GLY A 1 490 ? 40.053 31.881 -24.992 1.00 86.69 490 GLY A CA 1
ATOM 3676 C C . GLY A 1 490 ? 39.004 31.177 -24.127 1.00 86.69 490 GLY A C 1
ATOM 3677 O O . GLY A 1 490 ? 38.094 31.833 -23.630 1.00 86.69 490 GLY A O 1
ATOM 3678 N N . ASN A 1 491 ? 39.158 29.873 -23.881 1.00 82.62 491 ASN A N 1
ATOM 3679 C CA . ASN A 1 491 ? 38.252 29.091 -23.039 1.00 82.62 491 ASN A CA 1
ATOM 3680 C C . ASN A 1 491 ? 38.276 29.595 -21.591 1.00 82.62 491 ASN A C 1
ATOM 3682 O O . ASN A 1 491 ? 37.219 29.800 -21.003 1.00 82.62 491 ASN A O 1
ATOM 3686 N N . GLN A 1 492 ? 39.459 29.892 -21.036 1.00 83.50 492 GLN A N 1
ATOM 3687 C CA . GLN A 1 492 ? 39.573 30.511 -19.709 1.00 83.50 492 GLN A CA 1
ATOM 3688 C C . GLN A 1 492 ? 38.909 31.889 -19.644 1.00 83.50 492 GLN A C 1
ATOM 3690 O O . GLN A 1 492 ? 38.212 32.194 -18.674 1.00 83.50 492 GLN A O 1
ATOM 3695 N N . ALA A 1 493 ? 39.108 32.728 -20.663 1.00 85.44 493 ALA A N 1
ATOM 3696 C CA . ALA A 1 493 ? 38.468 34.038 -20.734 1.00 85.44 493 ALA A CA 1
ATOM 3697 C C . ALA A 1 493 ? 36.938 33.912 -20.822 1.00 85.44 493 ALA A C 1
ATOM 3699 O O . ALA A 1 493 ? 36.216 34.690 -20.198 1.00 85.44 493 ALA A O 1
ATOM 3700 N N . TYR A 1 494 ? 36.451 32.912 -21.556 1.00 87.69 494 TYR A N 1
ATOM 3701 C CA . TYR A 1 494 ? 35.030 32.648 -21.746 1.00 87.69 494 TYR A CA 1
ATOM 3702 C C . TYR A 1 494 ? 34.373 32.132 -20.464 1.00 87.69 494 TYR A C 1
ATOM 3704 O O . TYR A 1 494 ? 33.355 32.678 -20.042 1.00 87.69 494 TYR A O 1
ATOM 3712 N N . GLU A 1 495 ? 35.002 31.175 -19.778 1.00 84.06 495 GLU A N 1
ATOM 3713 C CA . GLU A 1 495 ? 34.550 30.689 -18.469 1.00 84.06 495 GLU A CA 1
ATOM 3714 C C . GLU A 1 495 ? 34.557 31.808 -17.419 1.00 84.06 495 GLU A C 1
ATOM 3716 O O . GLU A 1 495 ? 33.599 31.953 -16.666 1.00 84.06 495 GLU A O 1
ATOM 3721 N N . THR A 1 496 ? 35.592 32.655 -17.406 1.00 84.56 496 THR A N 1
ATOM 3722 C CA . THR A 1 496 ? 35.677 33.795 -16.475 1.00 84.56 496 THR A CA 1
ATOM 3723 C C . THR A 1 496 ? 34.558 34.808 -16.713 1.00 84.56 496 THR A C 1
ATOM 3725 O O . THR A 1 496 ? 34.061 35.411 -15.763 1.00 84.56 496 THR A O 1
ATOM 3728 N N . ARG A 1 497 ? 34.166 35.020 -17.975 1.00 86.94 497 ARG A N 1
ATOM 3729 C CA . ARG A 1 497 ? 33.158 36.019 -18.335 1.00 86.94 497 ARG A CA 1
ATOM 3730 C C . ARG A 1 497 ? 31.731 35.516 -18.158 1.00 86.94 497 ARG A C 1
ATOM 3732 O O . ARG A 1 497 ? 30.916 36.235 -17.594 1.00 86.94 497 ARG A O 1
ATOM 3739 N N . PHE A 1 498 ? 31.437 34.313 -18.639 1.00 84.31 498 PHE A N 1
ATOM 3740 C CA . PHE A 1 498 ? 30.072 33.788 -18.705 1.00 84.31 498 PHE A CA 1
ATOM 3741 C C . PHE A 1 498 ? 29.772 32.711 -17.655 1.00 84.31 498 PHE A C 1
ATOM 3743 O O . PHE A 1 498 ? 28.639 32.238 -17.581 1.00 84.31 498 PHE A O 1
ATOM 3750 N N . GLY A 1 499 ? 30.763 32.306 -16.852 1.00 79.12 499 GLY A N 1
ATOM 3751 C CA . GLY A 1 499 ? 30.602 31.313 -15.785 1.00 79.12 499 GLY A CA 1
ATOM 3752 C C . GLY A 1 499 ? 30.331 29.890 -16.280 1.00 79.12 499 GLY A C 1
ATOM 3753 O O . GLY A 1 499 ? 29.846 29.066 -15.511 1.00 79.12 499 GLY A O 1
ATOM 3754 N N . ARG A 1 500 ? 30.590 29.597 -17.561 1.00 76.75 500 ARG A N 1
ATOM 3755 C CA . ARG A 1 500 ? 30.272 28.315 -18.210 1.00 76.75 500 ARG A CA 1
ATOM 3756 C C . ARG A 1 500 ? 31.280 27.964 -19.300 1.00 76.75 500 ARG A C 1
ATOM 3758 O O . ARG A 1 500 ? 31.924 28.857 -19.847 1.00 76.75 500 ARG A O 1
ATOM 3765 N N . VAL A 1 501 ? 31.389 26.678 -19.629 1.00 80.12 501 VAL A N 1
ATOM 3766 C CA . VAL A 1 501 ? 32.293 26.195 -20.684 1.00 80.12 501 VAL A CA 1
ATOM 3767 C C . VAL A 1 501 ? 31.860 26.702 -22.061 1.00 80.12 501 VAL A C 1
ATOM 3769 O O . VAL A 1 501 ? 30.668 26.854 -22.343 1.00 80.12 501 VAL A O 1
ATOM 3772 N N . PHE A 1 502 ? 32.834 26.963 -22.931 1.00 81.62 502 PHE A N 1
ATOM 3773 C CA . PHE A 1 502 ? 32.568 27.290 -24.327 1.00 81.62 502 PHE A CA 1
ATOM 3774 C C . PHE A 1 502 ? 32.095 26.045 -25.080 1.00 81.62 502 PHE A C 1
ATOM 3776 O O . PHE A 1 502 ? 32.817 25.051 -25.165 1.00 81.62 502 PHE A O 1
ATOM 3783 N N . LEU A 1 503 ? 30.884 26.117 -25.632 1.00 76.44 503 LEU A N 1
ATOM 3784 C CA . LEU A 1 503 ? 30.260 25.031 -26.380 1.00 76.44 503 LEU A CA 1
ATOM 3785 C C . LEU A 1 503 ? 30.046 25.444 -27.832 1.00 76.44 503 LEU A C 1
ATOM 3787 O O . LEU A 1 503 ? 29.428 26.470 -28.100 1.00 76.44 503 LEU A O 1
ATOM 3791 N N . ILE A 1 504 ? 30.513 24.621 -28.763 1.00 78.19 504 ILE A N 1
ATOM 3792 C CA . ILE A 1 504 ? 30.404 24.843 -30.205 1.00 78.19 504 ILE A CA 1
ATOM 3793 C C . ILE A 1 504 ? 30.341 23.493 -30.912 1.00 78.19 504 ILE A C 1
ATOM 3795 O O . ILE A 1 504 ? 31.004 22.538 -30.496 1.00 78.19 504 ILE A O 1
ATOM 3799 N N . ARG A 1 505 ? 29.595 23.405 -32.014 1.00 71.62 505 ARG A N 1
ATOM 3800 C CA . ARG A 1 505 ? 29.625 22.220 -32.871 1.00 71.62 505 ARG A CA 1
ATOM 3801 C C . ARG A 1 505 ? 30.979 22.105 -33.578 1.00 71.62 505 ARG A C 1
ATOM 3803 O O . ARG A 1 505 ? 31.219 22.757 -34.594 1.00 71.62 505 ARG A O 1
ATOM 3810 N N . ALA A 1 506 ? 31.863 21.262 -33.047 1.00 62.62 506 ALA A N 1
ATOM 3811 C CA . ALA A 1 506 ? 33.220 21.081 -33.570 1.00 62.62 506 ALA A CA 1
ATOM 3812 C C . ALA A 1 506 ? 33.261 20.355 -34.931 1.00 62.62 506 ALA A C 1
ATOM 3814 O O . ALA A 1 506 ? 34.141 20.616 -35.752 1.00 62.62 506 ALA A O 1
ATOM 3815 N N . LYS A 1 507 ? 32.290 19.469 -35.207 1.00 54.69 507 LYS A N 1
ATOM 3816 C CA . LYS A 1 507 ? 32.216 18.702 -36.461 1.00 54.69 507 LYS A CA 1
ATOM 3817 C C . LYS A 1 507 ? 32.119 19.649 -37.666 1.00 54.69 507 LYS A C 1
ATOM 3819 O O . LYS A 1 507 ? 31.168 20.425 -37.769 1.00 54.69 507 LYS A O 1
ATOM 3824 N N . GLY A 1 508 ? 33.100 19.577 -38.569 1.00 57.69 508 GLY A N 1
ATOM 3825 C CA . GLY A 1 508 ? 33.188 20.410 -39.776 1.00 57.69 508 GLY A CA 1
ATOM 3826 C C . GLY A 1 508 ? 33.860 21.780 -39.596 1.00 57.69 508 GLY A C 1
ATOM 3827 O O . GLY A 1 508 ? 33.889 22.545 -40.555 1.00 57.69 508 GLY A O 1
ATOM 3828 N N . ARG A 1 509 ? 34.407 22.100 -38.411 1.00 67.19 509 ARG A N 1
ATOM 3829 C CA . ARG A 1 509 ? 35.143 23.353 -38.158 1.00 67.19 509 ARG A CA 1
ATOM 3830 C C . ARG A 1 509 ? 36.636 23.086 -37.929 1.00 67.19 509 ARG A C 1
ATOM 3832 O O . ARG A 1 509 ? 37.004 22.153 -37.217 1.00 67.19 509 ARG A O 1
ATOM 3839 N N . SER A 1 510 ? 37.502 23.921 -38.503 1.00 77.19 510 SER A N 1
ATOM 3840 C CA . SER A 1 510 ? 38.938 23.927 -38.192 1.00 77.19 510 SER A CA 1
ATOM 3841 C C . SER A 1 510 ? 39.201 24.522 -36.802 1.00 77.19 510 SER A C 1
ATOM 3843 O O . SER A 1 510 ? 38.348 25.207 -36.228 1.00 77.19 510 SER A O 1
ATOM 3845 N N . GLY A 1 511 ? 40.399 24.294 -36.254 1.00 73.12 511 GLY A N 1
ATOM 3846 C CA . GLY A 1 511 ? 40.804 24.892 -34.977 1.00 73.12 511 GLY A CA 1
ATOM 3847 C C . GLY A 1 511 ? 40.746 26.425 -34.994 1.00 73.12 511 GLY A C 1
ATOM 3848 O O . GLY A 1 511 ? 40.301 27.042 -34.028 1.00 73.12 511 GLY A O 1
ATOM 3849 N N . GLU A 1 512 ? 41.117 27.040 -36.116 1.00 80.56 512 GLU A N 1
ATOM 3850 C CA . GLU A 1 512 ? 41.086 28.488 -36.334 1.00 80.56 512 GLU A CA 1
ATOM 3851 C C . GLU A 1 512 ? 39.654 29.020 -36.415 1.00 80.56 512 GLU A C 1
ATOM 3853 O O . GLU A 1 512 ? 39.361 30.075 -35.857 1.00 80.56 512 GLU A O 1
ATOM 3858 N N . GLN A 1 513 ? 38.743 28.282 -37.058 1.00 79.62 513 GLN A N 1
ATOM 3859 C CA . GLN A 1 513 ? 37.325 28.646 -37.127 1.00 79.62 513 GLN A CA 1
ATOM 3860 C C . GLN A 1 513 ? 36.656 28.565 -35.752 1.00 79.62 513 GLN A C 1
ATOM 3862 O O . GLN A 1 513 ? 35.882 29.449 -35.387 1.00 79.62 513 GLN A O 1
ATOM 3867 N N . MET A 1 514 ? 36.983 27.539 -34.961 1.00 80.88 514 MET A N 1
ATOM 3868 C CA . MET A 1 514 ? 36.506 27.438 -33.581 1.00 80.88 514 MET A CA 1
ATOM 3869 C C . MET A 1 514 ? 37.051 28.581 -32.714 1.00 80.88 514 MET A C 1
ATOM 3871 O O . MET A 1 514 ? 36.311 29.133 -31.902 1.00 80.88 514 MET A O 1
ATOM 3875 N N . LEU A 1 515 ? 38.318 28.969 -32.905 1.00 83.81 515 LEU A N 1
ATOM 3876 C CA . LEU A 1 515 ? 38.937 30.059 -32.149 1.00 83.81 515 LEU A CA 1
ATOM 3877 C C . LEU A 1 515 ? 38.339 31.418 -32.532 1.00 83.81 515 LEU A C 1
ATOM 3879 O O . LEU A 1 515 ? 38.089 32.244 -31.657 1.00 83.81 515 LEU A O 1
ATOM 3883 N N . ALA A 1 516 ? 38.083 31.646 -33.820 1.00 86.31 516 ALA A N 1
ATOM 3884 C CA . ALA A 1 516 ? 37.422 32.856 -34.297 1.00 86.31 516 ALA A CA 1
ATOM 3885 C C . ALA A 1 516 ? 36.011 32.989 -33.705 1.00 86.31 516 ALA A C 1
ATOM 3887 O O . ALA A 1 516 ? 35.628 34.069 -33.257 1.00 86.31 516 ALA A O 1
ATOM 3888 N N . GLU A 1 517 ? 35.266 31.884 -33.628 1.00 86.81 517 GLU A N 1
ATOM 3889 C CA . GLU A 1 517 ? 33.926 31.880 -33.043 1.00 86.81 517 GLU A CA 1
ATOM 3890 C C . GLU A 1 517 ? 33.955 32.122 -31.530 1.00 86.81 517 GLU A C 1
ATOM 3892 O O . GLU A 1 517 ? 33.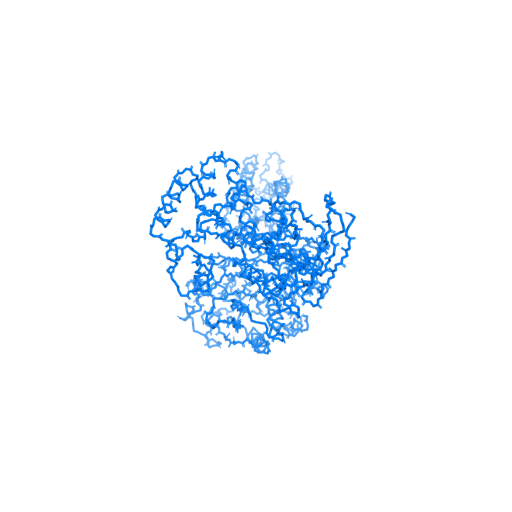173 32.917 -31.015 1.00 86.81 517 GLU A O 1
ATOM 3897 N N . LEU A 1 518 ? 34.910 31.517 -30.822 1.00 87.88 518 LEU A N 1
ATOM 3898 C CA . LEU A 1 518 ? 35.163 31.785 -29.406 1.00 87.88 518 LEU A CA 1
ATOM 3899 C C . LEU A 1 518 ? 35.453 33.270 -29.153 1.00 87.88 518 LEU A C 1
ATOM 3901 O O . LEU A 1 518 ? 34.876 33.884 -28.256 1.00 87.88 518 LEU A O 1
ATOM 3905 N N . GLN A 1 519 ? 36.317 33.873 -29.970 1.00 89.75 519 GLN A N 1
ATOM 3906 C CA . GLN A 1 519 ? 36.668 35.290 -29.869 1.00 89.75 519 GLN A CA 1
ATOM 3907 C C . GLN A 1 519 ? 35.493 36.215 -30.198 1.00 89.75 519 GLN A C 1
ATOM 3909 O O . GLN A 1 519 ? 35.344 37.259 -29.559 1.00 89.75 519 GLN A O 1
ATOM 3914 N N . ARG A 1 520 ? 34.646 35.840 -31.162 1.00 93.44 520 ARG A N 1
ATOM 3915 C CA . ARG A 1 520 ? 33.424 36.576 -31.496 1.00 93.44 520 ARG A CA 1
ATOM 3916 C C . ARG A 1 520 ? 32.420 36.514 -30.343 1.00 93.44 520 ARG A C 1
ATOM 3918 O O . ARG A 1 520 ? 31.919 37.551 -29.916 1.00 93.44 520 ARG A O 1
ATOM 3925 N N . ARG A 1 521 ? 32.179 35.320 -29.799 1.00 91.25 521 ARG A N 1
ATOM 3926 C CA . ARG A 1 521 ? 31.219 35.067 -28.712 1.00 91.25 521 ARG A CA 1
ATOM 3927 C C . ARG A 1 521 ? 31.620 35.690 -27.383 1.00 91.25 521 ARG A C 1
ATOM 3929 O O . ARG A 1 521 ? 30.768 36.158 -26.640 1.00 91.25 521 ARG A O 1
ATOM 3936 N N . LEU A 1 522 ? 32.916 35.871 -27.132 1.00 90.81 522 LEU A N 1
ATOM 3937 C CA . LEU A 1 522 ? 33.405 36.686 -26.011 1.00 90.81 522 LEU A CA 1
ATOM 3938 C C . LEU A 1 522 ? 32.890 38.139 -26.013 1.00 90.81 522 LEU A C 1
ATOM 3940 O O . LEU A 1 522 ? 32.915 38.795 -24.968 1.00 90.81 522 LEU A O 1
ATOM 3944 N N . GLN A 1 523 ? 32.428 38.646 -27.160 1.00 91.69 523 GLN A N 1
ATOM 3945 C CA . GLN A 1 523 ? 31.857 39.988 -27.298 1.00 91.69 523 GLN A CA 1
ATOM 3946 C C . GLN A 1 523 ? 30.330 40.020 -27.127 1.00 91.69 523 GLN A C 1
ATOM 3948 O O . GLN A 1 523 ? 29.759 41.111 -27.069 1.00 91.69 523 GLN A O 1
ATOM 3953 N N . ASN A 1 524 ? 29.666 38.864 -27.023 1.00 91.69 524 ASN A N 1
ATOM 3954 C CA . ASN A 1 524 ? 28.222 38.791 -26.834 1.00 91.69 524 ASN A CA 1
ATOM 3955 C C . ASN A 1 524 ? 27.807 39.365 -25.462 1.00 91.69 524 ASN A C 1
ATOM 3957 O O . ASN A 1 524 ? 28.553 39.336 -24.477 1.00 91.69 524 ASN A O 1
ATOM 3961 N N . SER A 1 525 ? 26.581 39.892 -25.390 1.00 89.62 525 SER A N 1
ATOM 3962 C CA . SER A 1 525 ? 25.905 40.148 -24.110 1.00 89.62 525 SER A CA 1
ATOM 3963 C C . SER A 1 525 ? 25.445 38.832 -23.483 1.00 89.62 525 SER A C 1
ATOM 3965 O O . SER A 1 525 ? 25.051 37.938 -24.231 1.00 89.62 525 SER A O 1
ATOM 3967 N N . ASP A 1 526 ? 25.366 38.749 -22.154 1.00 82.81 526 ASP A N 1
ATOM 3968 C CA . ASP A 1 526 ? 24.993 37.509 -21.452 1.00 82.81 526 ASP A CA 1
ATOM 3969 C C . ASP A 1 526 ? 23.705 36.834 -21.972 1.00 82.81 526 ASP A C 1
ATOM 3971 O O . ASP A 1 526 ? 23.744 35.622 -22.181 1.00 82.81 526 ASP A O 1
ATOM 3975 N N . PRO A 1 527 ? 22.596 37.552 -22.273 1.00 79.62 527 PRO A N 1
ATOM 3976 C CA . PRO A 1 527 ? 21.387 36.912 -22.804 1.00 79.62 527 PRO A CA 1
ATOM 3977 C C . PRO A 1 527 ? 21.559 36.363 -24.226 1.00 79.62 527 PRO A C 1
ATOM 3979 O O . PRO A 1 527 ? 21.029 35.305 -24.554 1.00 79.62 527 PRO A O 1
ATOM 3982 N N . ALA A 1 528 ? 22.310 37.074 -25.072 1.00 81.19 528 ALA A N 1
ATOM 3983 C CA . ALA A 1 528 ? 22.597 36.639 -26.439 1.00 81.19 528 ALA A CA 1
ATOM 3984 C C . ALA A 1 528 ? 23.511 35.408 -26.439 1.00 81.19 528 ALA A C 1
ATOM 3986 O O . ALA A 1 528 ? 23.264 34.459 -27.175 1.00 81.19 528 ALA A O 1
ATOM 3987 N N . GLU A 1 529 ? 24.512 35.395 -25.557 1.00 87.31 529 GLU A N 1
ATOM 3988 C CA . GLU A 1 529 ? 25.409 34.254 -25.407 1.00 87.31 529 GLU A CA 1
ATOM 3989 C C . GLU A 1 529 ? 24.691 33.030 -24.839 1.00 87.31 529 GLU A C 1
ATOM 3991 O O . GLU A 1 529 ? 24.909 31.909 -25.282 1.00 87.31 529 GLU A O 1
ATOM 3996 N N . GLN A 1 530 ? 23.795 33.231 -23.874 1.00 77.94 530 GLN A N 1
ATOM 3997 C CA . GLN A 1 530 ? 22.971 32.151 -23.343 1.00 77.94 530 GLN A CA 1
ATOM 3998 C C . GLN A 1 530 ? 22.106 31.514 -24.436 1.00 77.94 530 GLN A C 1
ATOM 4000 O O . GLN A 1 530 ? 22.040 30.288 -24.527 1.00 77.94 530 GLN A O 1
ATOM 4005 N N . GLN A 1 531 ? 21.460 32.338 -25.264 1.00 75.56 531 GLN A N 1
ATOM 4006 C CA . GLN A 1 531 ? 20.641 31.854 -26.370 1.00 75.56 531 GLN A CA 1
ATOM 4007 C C . GLN A 1 531 ? 21.488 31.093 -27.397 1.00 75.56 531 GLN A C 1
ATOM 4009 O O . GLN A 1 531 ? 21.137 29.988 -27.796 1.00 75.56 531 GLN A O 1
ATOM 4014 N N . GLU A 1 532 ? 22.647 31.635 -27.756 1.00 81.56 532 GLU A N 1
ATOM 4015 C CA . GLU A 1 532 ? 23.540 31.022 -28.734 1.00 81.56 532 GLU A CA 1
ATOM 4016 C C . GLU A 1 532 ? 24.191 29.726 -28.221 1.00 81.56 532 GLU A C 1
ATOM 4018 O O . GLU A 1 532 ? 24.340 28.764 -28.972 1.00 81.56 532 GLU A O 1
ATOM 4023 N N . ALA A 1 533 ? 24.508 29.637 -26.927 1.00 77.75 533 ALA A N 1
ATOM 4024 C CA . ALA A 1 533 ? 24.963 28.398 -26.301 1.00 77.75 533 ALA A CA 1
ATOM 4025 C C . ALA A 1 533 ? 23.875 27.310 -26.297 1.00 77.75 533 ALA A C 1
ATOM 4027 O O . ALA A 1 533 ? 24.185 26.144 -26.550 1.00 77.75 533 ALA A O 1
ATOM 4028 N N . LEU A 1 534 ? 22.609 27.679 -26.057 1.00 68.69 534 LEU A N 1
ATOM 4029 C CA . LEU A 1 534 ? 21.466 26.766 -26.184 1.00 68.69 534 LEU A CA 1
ATOM 4030 C C . LEU A 1 534 ? 21.292 26.280 -27.627 1.00 68.69 534 LEU A C 1
ATOM 4032 O O . LEU A 1 534 ? 21.029 25.099 -27.846 1.00 68.69 534 LEU A O 1
ATOM 4036 N N . ASP A 1 535 ? 21.463 27.161 -28.608 1.00 68.38 535 ASP A N 1
ATOM 4037 C CA . ASP A 1 535 ? 21.336 26.811 -30.024 1.00 68.38 535 ASP A CA 1
ATOM 4038 C C . ASP A 1 535 ? 22.482 25.899 -30.490 1.00 68.38 535 ASP A C 1
ATOM 4040 O O . ASP A 1 535 ? 22.233 24.877 -31.128 1.00 68.38 535 ASP A O 1
ATOM 4044 N N . GLN A 1 536 ? 23.718 26.156 -30.054 1.00 72.75 536 GLN A N 1
ATOM 4045 C CA . GLN A 1 536 ? 24.851 25.257 -30.303 1.00 72.75 536 GLN A CA 1
ATOM 4046 C C . GLN A 1 536 ? 24.666 23.875 -29.657 1.00 72.75 536 GLN A C 1
ATOM 4048 O O . GLN A 1 536 ? 25.018 22.865 -30.266 1.00 72.75 536 GLN A O 1
ATOM 4053 N N . LEU A 1 537 ? 24.072 23.800 -28.461 1.00 64.25 537 LEU A N 1
ATOM 4054 C CA . LEU A 1 537 ? 23.743 22.526 -27.812 1.00 64.25 537 LEU A CA 1
ATOM 4055 C C . LEU A 1 537 ? 22.723 21.710 -28.626 1.00 64.25 537 LEU A C 1
ATOM 4057 O O . LEU A 1 537 ? 22.844 20.489 -28.706 1.00 64.25 537 LEU A O 1
ATOM 4061 N N . ARG A 1 538 ? 21.760 22.382 -29.272 1.00 61.09 538 ARG A N 1
ATOM 4062 C CA . ARG A 1 538 ? 20.756 21.766 -30.160 1.00 61.09 538 ARG A CA 1
ATOM 4063 C C . ARG A 1 538 ? 21.356 21.304 -31.494 1.00 61.09 538 ARG A C 1
ATOM 4065 O O . ARG A 1 538 ? 20.948 20.280 -32.032 1.00 61.09 538 ARG A O 1
ATOM 4072 N N . GLU A 1 539 ? 22.325 22.044 -32.035 1.00 56.56 539 GLU A N 1
ATOM 4073 C CA . GLU A 1 539 ? 23.000 21.722 -33.304 1.00 56.56 539 GLU A CA 1
ATOM 4074 C C . GLU A 1 539 ? 23.942 20.514 -33.213 1.00 56.56 539 GLU A C 1
ATOM 4076 O O . GLU A 1 539 ? 24.118 19.795 -34.196 1.00 56.56 539 GLU A O 1
ATOM 4081 N N . ILE A 1 540 ? 24.548 20.270 -32.046 1.00 57.22 540 ILE A N 1
ATOM 4082 C CA . ILE A 1 540 ? 25.457 19.133 -31.818 1.00 57.22 540 ILE A CA 1
ATOM 4083 C C . ILE A 1 540 ? 24.738 17.782 -31.971 1.00 57.22 540 ILE A C 1
ATOM 4085 O O . ILE A 1 540 ? 25.387 16.761 -32.180 1.00 57.22 540 ILE A O 1
ATOM 4089 N N . THR A 1 541 ? 23.404 17.761 -31.941 1.00 48.38 541 THR A N 1
ATOM 4090 C CA . THR A 1 541 ? 22.639 16.519 -31.844 1.00 48.38 541 THR A CA 1
ATOM 4091 C C . THR A 1 541 ? 22.106 15.951 -33.179 1.00 48.38 541 THR A C 1
ATOM 4093 O O . THR A 1 541 ? 21.789 14.763 -33.179 1.00 48.38 541 THR A O 1
ATOM 4096 N N . LEU A 1 542 ? 21.968 16.692 -34.308 1.00 54.38 542 LEU A N 1
ATOM 4097 C CA . LEU A 1 542 ? 21.024 16.255 -35.385 1.00 54.38 542 LEU A CA 1
ATOM 4098 C C . LEU A 1 542 ? 21.235 16.670 -36.893 1.00 54.38 542 LEU A C 1
ATOM 4100 O O . LEU A 1 542 ? 20.251 16.670 -37.634 1.00 54.38 542 LEU A O 1
ATOM 4104 N N . GLY A 1 543 ? 22.431 16.974 -37.429 1.00 59.59 543 GLY A N 1
ATOM 4105 C CA . GLY A 1 543 ? 22.593 17.440 -38.842 1.00 59.59 543 GLY A CA 1
ATOM 4106 C C . GLY A 1 543 ? 22.857 16.378 -39.949 1.00 59.59 543 GLY A C 1
ATOM 4107 O O . GLY A 1 543 ? 23.450 15.332 -39.686 1.00 59.59 543 GLY A O 1
ATOM 4108 N N . VAL A 1 544 ? 22.446 16.648 -41.208 1.00 73.75 544 VAL A N 1
ATOM 4109 C CA . VAL A 1 544 ? 22.761 15.859 -42.435 1.00 73.75 544 VAL A CA 1
ATOM 4110 C C . VAL A 1 544 ? 23.797 16.601 -43.289 1.00 73.75 544 VAL A C 1
ATOM 4112 O O . VAL A 1 544 ? 23.564 17.747 -43.680 1.00 73.75 544 VAL A O 1
ATOM 4115 N N . ALA A 1 545 ? 24.928 15.965 -43.615 1.00 80.56 545 ALA A N 1
ATOM 4116 C CA . ALA A 1 545 ? 25.986 16.582 -44.423 1.00 80.56 545 ALA A CA 1
ATOM 4117 C C . ALA A 1 545 ? 25.639 16.602 -45.923 1.00 80.56 545 ALA A C 1
ATOM 4119 O O . ALA A 1 545 ? 25.169 15.604 -46.473 1.00 80.56 545 ALA A O 1
ATOM 4120 N N . ILE A 1 546 ? 25.903 17.736 -46.578 1.00 85.50 546 ILE A N 1
ATOM 4121 C CA . ILE A 1 546 ? 25.624 18.014 -47.990 1.00 85.50 546 ILE A CA 1
ATOM 4122 C C . ILE A 1 546 ? 26.900 18.509 -48.685 1.00 85.50 546 ILE A C 1
ATOM 4124 O O . ILE A 1 546 ? 27.570 19.418 -48.196 1.00 85.50 546 ILE A O 1
ATOM 4128 N N . SER A 1 547 ? 27.213 17.971 -49.862 1.00 88.38 547 SER A N 1
ATOM 4129 C CA . SER A 1 547 ? 28.285 18.464 -50.738 1.00 88.38 547 SER A CA 1
ATOM 4130 C C . SER A 1 547 ? 27.759 18.839 -52.120 1.00 88.38 547 SER A C 1
ATOM 4132 O O . SER A 1 547 ? 26.779 18.264 -52.590 1.00 88.38 547 SER A O 1
ATOM 4134 N N . LEU A 1 548 ? 28.404 19.815 -52.759 1.00 91.25 548 LEU A N 1
ATOM 4135 C CA . LEU A 1 548 ? 28.105 20.287 -54.106 1.00 91.25 548 LEU A CA 1
ATOM 4136 C C . LEU A 1 548 ? 29.361 20.223 -54.978 1.00 91.25 548 LEU A C 1
ATOM 4138 O O . LEU A 1 548 ? 30.412 20.738 -54.599 1.00 91.25 548 LEU A O 1
ATOM 4142 N N . GLU A 1 549 ? 29.230 19.661 -56.174 1.00 93.12 549 GLU A N 1
ATOM 4143 C CA . GLU A 1 549 ? 30.287 19.538 -57.178 1.00 93.12 549 GLU A CA 1
ATOM 4144 C C . GLU A 1 549 ? 29.807 20.081 -58.533 1.00 93.12 549 GLU A C 1
ATOM 4146 O O . GLU A 1 549 ? 28.616 20.031 -58.840 1.00 93.12 549 GLU A O 1
ATOM 4151 N N . GLN A 1 550 ? 30.721 20.575 -59.369 1.00 92.56 550 GLN A N 1
ATOM 4152 C CA . GLN A 1 550 ? 30.460 20.996 -60.748 1.00 92.56 550 GLN A CA 1
ATOM 4153 C C . GLN A 1 550 ? 31.206 20.093 -61.726 1.00 92.56 550 GLN A C 1
ATOM 4155 O O . GLN A 1 550 ? 32.383 19.791 -61.540 1.00 92.56 550 GLN A O 1
ATOM 4160 N N . ASN A 1 551 ? 30.531 19.679 -62.793 1.00 93.12 551 ASN A N 1
ATOM 4161 C CA . ASN A 1 551 ? 31.135 18.872 -63.842 1.00 93.12 551 ASN A CA 1
ATOM 4162 C C . ASN A 1 551 ? 31.946 19.746 -64.809 1.00 93.12 551 ASN A C 1
ATOM 4164 O O . ASN A 1 551 ? 31.473 20.788 -65.271 1.00 93.12 551 ASN A O 1
ATOM 4168 N N . SER A 1 552 ? 33.131 19.275 -65.177 1.00 85.25 552 SER A N 1
ATOM 4169 C CA . SER A 1 552 ? 33.992 19.842 -66.209 1.00 85.25 552 SER A CA 1
ATOM 4170 C C . SER A 1 552 ? 34.533 18.723 -67.122 1.00 85.25 552 SER A C 1
ATOM 4172 O O . SER A 1 552 ? 34.376 17.541 -66.813 1.00 85.25 552 SER A O 1
ATOM 4174 N N . PRO A 1 553 ? 35.196 19.046 -68.250 1.00 79.62 553 PRO A N 1
ATOM 4175 C CA . PRO A 1 553 ? 35.814 18.039 -69.121 1.00 79.62 553 PRO A CA 1
ATOM 4176 C C . PRO A 1 553 ? 36.827 17.118 -68.417 1.00 79.62 553 PRO A C 1
ATOM 4178 O O . PRO A 1 553 ? 37.116 16.037 -68.924 1.00 79.62 553 PRO A O 1
ATOM 4181 N N . GLU A 1 554 ? 37.362 17.539 -67.269 1.00 80.31 554 GLU A N 1
ATOM 4182 C CA . GLU A 1 554 ? 38.342 16.796 -66.471 1.00 80.31 554 GLU A CA 1
ATOM 4183 C C . GLU A 1 554 ? 37.700 15.985 -65.324 1.00 80.31 554 GLU A C 1
ATOM 4185 O O . GLU A 1 554 ? 38.398 15.218 -64.663 1.00 80.31 554 GLU A O 1
ATOM 4190 N N . GLY A 1 555 ? 36.382 16.106 -65.102 1.00 86.38 555 GLY A N 1
ATOM 4191 C CA . GLY A 1 555 ? 35.635 15.387 -64.061 1.00 86.38 555 GLY A CA 1
ATOM 4192 C C . GLY A 1 555 ? 34.754 16.286 -63.184 1.00 86.38 555 GLY A C 1
ATOM 4193 O O . GLY A 1 555 ? 34.490 17.438 -63.519 1.00 86.38 555 GLY A O 1
ATOM 4194 N N . TRP A 1 556 ? 34.287 15.746 -62.055 1.00 88.12 556 TRP A N 1
ATOM 4195 C CA . TRP A 1 556 ? 33.544 16.494 -61.035 1.00 88.12 556 TRP A CA 1
ATOM 4196 C C . TRP A 1 556 ? 34.513 17.204 -60.089 1.00 88.12 556 TRP A C 1
ATOM 4198 O O . TRP A 1 556 ? 35.436 16.585 -59.563 1.00 88.12 556 TRP A O 1
ATOM 4208 N N . PHE A 1 557 ? 34.302 18.502 -59.885 1.00 88.69 557 PHE A N 1
ATOM 4209 C CA . PHE A 1 557 ? 35.125 19.343 -59.024 1.00 88.69 557 PHE A CA 1
ATOM 4210 C C . PHE A 1 557 ? 34.290 19.866 -57.855 1.00 88.69 557 PHE A C 1
ATOM 4212 O O . PHE A 1 557 ? 33.206 20.403 -58.093 1.00 88.69 557 PHE A O 1
ATOM 4219 N N . PRO A 1 558 ? 34.767 19.752 -56.605 1.00 87.56 558 PRO A N 1
ATOM 4220 C CA . PRO A 1 558 ? 34.035 20.238 -55.444 1.00 87.56 558 PRO A CA 1
ATOM 4221 C C . PRO A 1 558 ? 33.894 21.762 -55.487 1.00 87.56 558 PRO A C 1
ATOM 4223 O O . PRO A 1 558 ? 34.860 22.483 -55.730 1.00 87.56 558 PRO A O 1
ATOM 4226 N N . ILE A 1 559 ? 32.677 22.236 -55.231 1.00 88.38 559 ILE A N 1
ATOM 4227 C CA . ILE A 1 559 ? 32.319 23.655 -55.169 1.00 88.38 559 ILE A CA 1
ATOM 4228 C C . ILE A 1 559 ? 32.145 24.089 -53.718 1.00 88.38 559 ILE A C 1
ATOM 4230 O O . ILE A 1 559 ? 32.727 25.088 -53.300 1.00 88.38 559 ILE A O 1
ATOM 4234 N N . SER A 1 560 ? 31.355 23.346 -52.942 1.00 87.25 560 SER A N 1
ATOM 4235 C CA . SER A 1 560 ? 31.096 23.673 -51.541 1.00 87.25 560 SER A CA 1
ATOM 4236 C C . SER A 1 560 ? 30.569 22.481 -50.748 1.00 87.25 560 SER A C 1
ATOM 4238 O O . SER A 1 560 ? 30.188 21.449 -51.302 1.00 87.25 560 SER A O 1
ATOM 4240 N N . GLN A 1 561 ? 30.570 22.621 -49.424 1.00 86.38 561 GLN A N 1
ATOM 4241 C CA . GLN A 1 561 ? 29.994 21.663 -48.487 1.00 86.38 561 GLN A CA 1
ATOM 4242 C C . GLN A 1 561 ? 29.288 22.422 -47.362 1.00 86.38 561 GLN A C 1
ATOM 4244 O O . GLN A 1 561 ? 29.684 23.534 -47.014 1.00 86.38 561 GLN A O 1
ATOM 4249 N N . GLY A 1 562 ? 28.259 21.813 -46.786 1.00 80.44 562 GLY A N 1
ATOM 4250 C CA . GLY A 1 562 ? 27.534 22.336 -45.635 1.00 80.44 562 GLY A CA 1
ATOM 4251 C C . GLY A 1 562 ? 26.768 21.230 -44.922 1.00 80.44 562 GLY A C 1
ATOM 4252 O O . GLY A 1 562 ? 26.760 20.082 -45.354 1.00 80.44 562 GLY A O 1
ATOM 4253 N N . GLU A 1 563 ? 26.125 21.557 -43.812 1.00 80.25 563 GLU A N 1
ATOM 4254 C CA . GLU A 1 563 ? 25.310 20.607 -43.057 1.00 80.25 563 GLU A CA 1
ATOM 4255 C C . GLU A 1 563 ? 23.975 21.258 -42.736 1.00 80.25 563 GLU A C 1
ATOM 4257 O O . GLU A 1 563 ? 23.920 22.466 -42.499 1.00 80.25 563 GLU A O 1
ATOM 4262 N N . THR A 1 564 ? 22.900 20.477 -42.777 1.00 75.12 564 THR A N 1
ATOM 4263 C CA . THR A 1 564 ? 21.570 21.011 -42.500 1.00 75.12 564 THR A CA 1
ATOM 4264 C C . THR A 1 564 ? 21.460 21.507 -41.061 1.00 75.12 564 THR A C 1
ATOM 4266 O O . THR A 1 564 ? 21.990 20.883 -40.139 1.00 75.12 564 THR A O 1
ATOM 4269 N N . ASP A 1 565 ? 20.717 22.594 -40.873 1.00 67.81 565 ASP A N 1
ATOM 4270 C CA . ASP A 1 565 ? 20.250 23.038 -39.565 1.00 67.81 565 ASP A CA 1
ATOM 4271 C C . ASP A 1 565 ? 19.248 22.035 -38.957 1.00 67.81 565 ASP A C 1
ATOM 4273 O O . ASP A 1 565 ? 18.905 21.005 -39.549 1.00 67.81 565 ASP A O 1
ATOM 4277 N N . SER A 1 566 ? 18.774 22.332 -37.748 1.00 54.53 566 SER A N 1
ATOM 4278 C CA . SER A 1 566 ? 17.821 21.494 -37.012 1.00 54.53 566 SER A CA 1
ATOM 4279 C C . SER A 1 566 ? 16.438 21.382 -37.671 1.00 54.53 566 SER A C 1
ATOM 4281 O O . SER A 1 566 ? 15.691 20.464 -37.337 1.00 54.53 566 SER A O 1
ATOM 4283 N N . ASP A 1 567 ? 16.112 22.248 -38.637 1.00 56.31 567 ASP A N 1
ATOM 4284 C CA . ASP A 1 567 ? 14.906 22.156 -39.469 1.00 56.31 567 ASP A CA 1
ATOM 4285 C C . ASP A 1 567 ? 15.168 21.385 -40.784 1.00 56.31 567 ASP A C 1
ATOM 4287 O O . ASP A 1 567 ? 14.311 21.344 -41.675 1.00 56.31 567 ASP A O 1
ATOM 4291 N N . GLY A 1 568 ? 16.354 20.782 -40.938 1.00 66.81 568 GLY A N 1
ATOM 4292 C CA . GLY A 1 568 ? 16.756 20.046 -42.134 1.00 66.81 568 GLY A CA 1
ATOM 4293 C C . GLY A 1 568 ? 17.097 20.948 -43.324 1.00 66.81 568 GLY A C 1
ATOM 4294 O O . GLY A 1 568 ? 17.022 20.498 -44.468 1.00 66.81 568 GLY A O 1
ATOM 4295 N N . ARG A 1 569 ? 17.441 22.224 -43.097 1.00 77.12 569 ARG A N 1
ATOM 4296 C CA . ARG A 1 569 ? 17.663 23.219 -44.159 1.00 77.12 569 ARG A CA 1
ATOM 4297 C C . ARG A 1 569 ? 19.120 23.650 -44.258 1.00 77.12 569 ARG A C 1
ATOM 4299 O O . ARG A 1 569 ? 19.831 23.747 -43.269 1.00 77.12 569 ARG A O 1
ATOM 4306 N N . LEU A 1 570 ? 19.543 23.987 -45.473 1.00 82.50 570 LEU A N 1
ATOM 4307 C CA . LEU A 1 570 ? 20.833 24.615 -45.748 1.00 82.50 570 LEU A CA 1
ATOM 4308 C C . LEU A 1 570 ? 20.608 25.778 -46.719 1.00 82.50 570 LEU A C 1
ATOM 4310 O O . LEU A 1 570 ? 20.353 25.558 -47.900 1.00 82.50 570 LEU A O 1
ATOM 4314 N N . LYS A 1 571 ? 20.613 27.009 -46.196 1.00 73.94 571 LYS A N 1
ATOM 4315 C CA . LYS A 1 571 ? 20.160 28.201 -46.938 1.00 73.94 571 LYS A CA 1
ATOM 4316 C C . LYS A 1 571 ? 21.240 28.816 -47.832 1.00 73.94 571 LYS A C 1
ATOM 4318 O O . LYS A 1 571 ? 20.914 29.272 -48.919 1.00 73.94 571 LYS A O 1
ATOM 4323 N N . ASP A 1 572 ? 22.505 28.745 -47.420 1.00 76.06 572 ASP A N 1
ATOM 4324 C CA . ASP A 1 572 ? 23.626 29.417 -48.091 1.00 76.06 572 ASP A CA 1
ATOM 4325 C C . ASP A 1 572 ? 24.739 28.418 -48.450 1.00 76.06 572 ASP A C 1
ATOM 4327 O O . ASP A 1 572 ? 25.881 28.537 -48.011 1.00 76.06 572 ASP A O 1
ATOM 4331 N N . LEU A 1 573 ? 24.403 27.381 -49.232 1.00 80.31 573 LEU A N 1
ATOM 4332 C CA . LEU A 1 573 ? 25.362 26.329 -49.609 1.00 80.31 573 LEU A CA 1
ATOM 4333 C C . LEU A 1 573 ? 26.540 26.873 -50.438 1.00 80.31 573 LEU A C 1
ATOM 4335 O O . LEU A 1 573 ? 27.616 26.283 -50.418 1.00 80.31 573 LEU A O 1
ATOM 4339 N N . THR A 1 574 ? 26.369 27.980 -51.163 1.00 78.75 574 THR A N 1
ATOM 4340 C CA . THR A 1 574 ? 27.431 28.608 -51.963 1.00 78.75 574 THR A CA 1
ATOM 4341 C C . THR A 1 574 ? 27.518 30.105 -51.671 1.00 78.75 574 THR A C 1
ATOM 4343 O O . THR A 1 574 ? 26.491 30.781 -51.735 1.00 78.75 574 THR A O 1
ATOM 4346 N N . PRO A 1 575 ? 28.719 30.656 -51.415 1.00 65.62 575 PRO A N 1
ATOM 4347 C CA . PRO A 1 575 ? 28.894 32.080 -51.116 1.00 65.62 575 PRO A CA 1
ATOM 4348 C C . PRO A 1 575 ? 28.740 32.988 -52.348 1.00 65.62 575 PRO A C 1
ATOM 4350 O O . PRO A 1 575 ? 28.499 34.184 -52.202 1.00 65.62 575 PRO A O 1
ATOM 4353 N N . GLU A 1 576 ? 28.864 32.433 -53.558 1.00 78.12 576 GLU A N 1
ATOM 4354 C CA . GLU A 1 576 ? 28.703 33.145 -54.828 1.00 78.12 576 GLU A CA 1
ATOM 4355 C C . GLU A 1 576 ? 27.627 32.472 -55.697 1.00 78.12 576 GLU A C 1
ATOM 4357 O O . GLU A 1 576 ? 27.436 31.254 -55.600 1.00 78.12 576 GLU A O 1
ATOM 4362 N N . PRO A 1 577 ? 26.915 33.224 -56.561 1.00 80.31 577 PRO A N 1
ATOM 4363 C CA . PRO A 1 577 ? 25.952 32.645 -57.489 1.00 80.31 577 PRO A CA 1
ATOM 4364 C C . PRO A 1 577 ? 26.603 31.623 -58.425 1.00 80.31 577 PRO A C 1
ATOM 4366 O O . PRO A 1 577 ? 27.613 31.904 -59.071 1.00 80.31 577 PRO A O 1
ATOM 4369 N N . LEU A 1 578 ? 25.977 30.454 -58.549 1.00 83.94 578 LEU A N 1
ATOM 4370 C CA . LEU A 1 578 ? 26.414 29.424 -59.485 1.00 83.94 578 LEU A CA 1
ATOM 4371 C C . LEU A 1 578 ? 26.273 29.898 -60.939 1.00 83.94 578 LEU A C 1
ATOM 4373 O O . LEU A 1 578 ? 25.322 30.595 -61.308 1.00 83.94 578 LEU A O 1
ATOM 4377 N N . THR A 1 579 ? 27.229 29.496 -61.775 1.00 87.06 579 THR A N 1
ATOM 4378 C CA . THR A 1 579 ? 27.217 29.776 -63.215 1.00 87.06 579 THR A CA 1
ATOM 4379 C C . THR A 1 579 ? 26.440 28.691 -63.968 1.00 87.06 579 THR A C 1
ATOM 4381 O O . THR A 1 579 ? 26.176 27.623 -63.417 1.00 87.06 579 THR A O 1
ATOM 4384 N N . PRO A 1 580 ? 26.026 28.925 -65.225 1.00 90.25 580 PRO A N 1
ATOM 4385 C CA . PRO A 1 580 ? 25.402 27.873 -66.017 1.00 90.25 580 PRO A CA 1
ATOM 4386 C C . PRO A 1 580 ? 26.326 26.656 -66.177 1.00 90.25 580 PRO A C 1
ATOM 4388 O O . PRO A 1 580 ? 27.489 26.796 -66.558 1.00 90.25 580 PRO A O 1
ATOM 4391 N N . GLY A 1 581 ? 25.814 25.460 -65.891 1.00 90.12 581 GLY A N 1
ATOM 4392 C CA . GLY A 1 581 ? 26.619 24.240 -65.846 1.00 90.12 581 GLY A CA 1
ATOM 4393 C C . GLY A 1 581 ? 25.886 23.034 -65.259 1.00 90.12 581 GLY A C 1
ATOM 4394 O O . GLY A 1 581 ? 24.720 23.121 -64.871 1.00 90.12 581 GLY A O 1
ATOM 4395 N N . HIS A 1 582 ? 26.581 21.897 -65.211 1.00 92.25 582 HIS A N 1
ATOM 4396 C CA . HIS A 1 582 ? 26.099 20.664 -64.588 1.00 92.25 582 HIS A CA 1
ATOM 4397 C C . HIS A 1 582 ? 26.659 20.541 -63.173 1.00 92.25 582 HIS A C 1
ATOM 4399 O O . HIS A 1 582 ? 27.867 20.664 -62.979 1.00 92.25 582 HIS A O 1
ATOM 4405 N N . TYR A 1 583 ? 25.784 20.263 -62.215 1.00 92.06 583 TYR A N 1
ATOM 4406 C CA . TYR A 1 583 ? 26.088 20.197 -60.793 1.00 92.06 583 TYR A CA 1
ATOM 4407 C C . TYR A 1 583 ? 25.610 18.880 -60.193 1.00 92.06 583 TYR A C 1
ATOM 4409 O O . TYR A 1 583 ? 24.634 18.301 -60.668 1.00 92.06 583 TYR A O 1
ATOM 4417 N N . ARG A 1 584 ? 26.297 18.426 -59.148 1.00 91.94 584 ARG A N 1
ATOM 4418 C CA . ARG A 1 584 ? 25.950 17.252 -58.352 1.00 91.94 584 ARG A CA 1
ATOM 4419 C C . ARG A 1 584 ? 25.857 17.667 -56.905 1.00 91.94 584 ARG A C 1
ATOM 4421 O O . ARG A 1 584 ? 26.812 18.221 -56.373 1.00 91.94 584 ARG A O 1
ATOM 4428 N N . LEU A 1 585 ? 24.726 17.379 -56.277 1.00 90.56 585 LEU A N 1
ATOM 4429 C CA . LEU A 1 585 ? 24.550 17.546 -54.844 1.00 90.56 585 LEU A CA 1
ATOM 4430 C C . LEU A 1 585 ? 24.413 16.172 -54.192 1.00 90.56 585 LEU A C 1
ATOM 4432 O O . LEU A 1 585 ? 23.553 15.383 -54.586 1.00 90.56 585 LEU A O 1
ATOM 4436 N N . THR A 1 586 ? 25.271 15.893 -53.213 1.00 88.25 586 THR A N 1
ATOM 4437 C CA . THR A 1 586 ? 25.302 14.625 -52.476 1.00 88.25 586 THR A CA 1
ATOM 4438 C C . THR A 1 586 ? 24.920 14.864 -51.022 1.00 88.25 586 THR A C 1
ATOM 4440 O O . THR A 1 586 ? 25.545 15.685 -50.354 1.00 88.25 586 THR A O 1
ATOM 4443 N N . ALA A 1 587 ? 23.912 14.141 -50.535 1.00 86.69 587 ALA A N 1
ATOM 4444 C CA . ALA A 1 587 ? 23.543 14.075 -49.126 1.00 86.69 587 ALA A CA 1
ATOM 4445 C C . ALA A 1 587 ? 24.032 12.760 -48.506 1.00 86.69 587 ALA A C 1
ATOM 4447 O O . ALA A 1 587 ? 23.691 11.682 -49.002 1.00 86.69 587 ALA A O 1
ATOM 4448 N N . GLU A 1 588 ? 24.791 12.834 -47.414 1.00 84.31 588 GLU A N 1
ATOM 4449 C CA . GLU A 1 588 ? 25.366 11.664 -46.732 1.00 84.31 588 GLU A CA 1
ATOM 4450 C C . GLU A 1 588 ? 24.352 11.043 -45.755 1.00 84.31 588 GLU A C 1
ATOM 4452 O O . GLU A 1 588 ? 24.331 11.309 -44.552 1.00 84.31 588 GLU A O 1
ATOM 4457 N N . ILE A 1 589 ? 23.447 10.233 -46.308 1.00 77.06 589 ILE A N 1
ATOM 4458 C CA . ILE A 1 589 ? 22.314 9.613 -45.601 1.00 77.06 589 ILE A CA 1
ATOM 4459 C C . ILE A 1 589 ? 22.762 8.523 -44.619 1.00 77.06 589 ILE A C 1
ATOM 4461 O O . ILE A 1 589 ? 22.193 8.389 -43.533 1.00 77.06 589 ILE A O 1
ATOM 4465 N N . GLY A 1 590 ? 23.763 7.733 -45.004 1.00 70.12 590 GLY A N 1
ATOM 4466 C CA . GLY A 1 590 ? 24.261 6.603 -44.229 1.00 70.12 590 GLY A CA 1
ATOM 4467 C C . GLY A 1 590 ? 24.838 7.060 -42.901 1.00 70.12 590 GLY A C 1
ATOM 4468 O O . GLY A 1 590 ? 24.433 6.557 -41.859 1.00 70.12 590 GLY A O 1
ATOM 4469 N N . ASP A 1 591 ? 25.696 8.077 -42.933 1.00 69.56 591 ASP A N 1
ATOM 4470 C CA . ASP A 1 591 ? 26.306 8.650 -41.732 1.00 69.56 591 ASP A CA 1
ATOM 4471 C C . ASP A 1 591 ? 25.264 9.294 -40.811 1.00 69.56 591 ASP A C 1
ATOM 4473 O O . ASP A 1 591 ? 25.360 9.166 -39.591 1.00 69.56 591 ASP A O 1
ATOM 4477 N N . TYR A 1 592 ? 24.234 9.931 -41.378 1.00 73.62 592 TYR A N 1
ATOM 4478 C CA . TYR A 1 592 ? 23.124 10.498 -40.612 1.00 73.62 592 TYR A CA 1
ATOM 4479 C C . TYR A 1 592 ? 22.335 9.424 -39.844 1.00 73.62 592 TYR A C 1
ATOM 4481 O O . TYR A 1 592 ? 22.098 9.560 -38.642 1.00 73.62 592 TYR A O 1
ATOM 4489 N N . PHE A 1 593 ? 21.948 8.328 -40.505 1.00 66.88 593 PHE A N 1
ATOM 4490 C CA . PHE A 1 593 ? 21.205 7.253 -39.842 1.00 66.88 593 PHE A CA 1
ATOM 4491 C C . PHE A 1 593 ? 22.089 6.391 -38.936 1.00 66.88 593 PHE A C 1
ATOM 4493 O O . PHE A 1 593 ? 21.634 6.017 -37.855 1.00 66.88 593 PHE A O 1
ATOM 4500 N N . ALA A 1 594 ? 23.352 6.156 -39.301 1.00 61.41 594 ALA A N 1
ATOM 4501 C CA . ALA A 1 594 ? 24.318 5.443 -38.470 1.00 61.41 594 ALA A CA 1
ATOM 4502 C C . ALA A 1 594 ? 24.621 6.207 -37.172 1.00 61.41 594 ALA A C 1
ATOM 4504 O O . ALA A 1 594 ? 24.663 5.598 -36.102 1.00 61.41 594 ALA A O 1
ATOM 4505 N N . ALA A 1 595 ? 24.745 7.538 -37.233 1.00 53.16 595 ALA A N 1
ATOM 4506 C CA . ALA A 1 595 ? 24.864 8.389 -36.047 1.00 53.16 595 ALA A CA 1
ATOM 4507 C C . ALA A 1 595 ? 23.611 8.325 -35.153 1.00 53.16 595 ALA A C 1
ATOM 4509 O O . ALA A 1 595 ? 23.719 8.428 -33.934 1.00 53.16 595 ALA A O 1
ATOM 4510 N N . ALA A 1 596 ? 22.438 8.077 -35.742 1.00 51.66 596 ALA A N 1
ATOM 4511 C CA . ALA A 1 596 ? 21.187 7.815 -35.032 1.00 51.66 596 ALA A CA 1
ATOM 4512 C C . ALA A 1 596 ? 20.970 6.324 -34.675 1.00 51.66 596 ALA A C 1
ATOM 4514 O O . ALA A 1 596 ? 19.860 5.945 -34.296 1.00 51.66 596 ALA A O 1
ATOM 4515 N N . GLY A 1 597 ? 21.991 5.467 -34.816 1.00 47.53 597 GLY A N 1
ATOM 4516 C CA . GLY A 1 597 ? 21.938 4.043 -34.462 1.00 47.53 597 GLY A CA 1
ATOM 4517 C C . GLY A 1 597 ? 21.031 3.186 -35.354 1.00 47.53 597 GLY A C 1
ATOM 4518 O O . GLY A 1 597 ? 20.547 2.145 -34.912 1.00 47.53 597 GLY A O 1
ATOM 4519 N N . ARG A 1 598 ? 20.756 3.625 -36.587 1.00 58.47 598 ARG A N 1
ATOM 4520 C CA . ARG A 1 598 ? 19.882 2.946 -37.553 1.00 58.47 598 ARG A CA 1
ATOM 4521 C C . ARG A 1 598 ? 20.682 2.518 -38.778 1.00 58.47 598 ARG A C 1
ATOM 4523 O O . ARG A 1 598 ? 21.409 3.323 -39.351 1.00 58.47 598 ARG A O 1
ATOM 4530 N N . ASP A 1 599 ? 20.469 1.286 -39.230 1.00 60.16 599 ASP A N 1
ATOM 4531 C CA . ASP A 1 599 ? 20.956 0.856 -40.541 1.00 60.16 599 ASP A CA 1
ATOM 4532 C C . ASP A 1 599 ? 20.205 1.602 -41.647 1.00 60.16 599 ASP A C 1
ATOM 4534 O O . ASP A 1 599 ? 18.982 1.761 -41.586 1.00 60.16 599 ASP A O 1
ATOM 4538 N N . ALA A 1 600 ? 20.939 2.032 -42.672 1.00 71.56 600 ALA A N 1
ATOM 4539 C CA . ALA A 1 600 ? 20.380 2.627 -43.875 1.00 71.56 600 ALA A CA 1
ATOM 4540 C C . ALA A 1 600 ? 20.802 1.829 -45.108 1.00 71.56 600 ALA A C 1
ATOM 4542 O O . ALA A 1 600 ? 21.965 1.470 -45.276 1.00 71.56 600 ALA A O 1
ATOM 4543 N N . LEU A 1 601 ? 19.843 1.584 -45.997 1.00 72.62 601 LEU A N 1
ATOM 4544 C CA . LEU A 1 601 ? 20.081 0.962 -47.296 1.00 72.62 601 LEU A CA 1
ATOM 4545 C C . LEU A 1 601 ? 20.917 1.858 -48.210 1.00 72.62 601 LEU A C 1
ATOM 4547 O O . LEU A 1 601 ? 21.722 1.363 -48.995 1.00 72.62 601 LEU A O 1
ATOM 4551 N N . TYR A 1 602 ? 20.705 3.171 -48.125 1.00 70.50 602 TYR A N 1
ATOM 4552 C CA . TYR A 1 602 ? 21.396 4.156 -48.945 1.00 70.50 602 TYR A CA 1
ATOM 4553 C C . TYR A 1 602 ? 22.451 4.876 -48.112 1.00 70.50 602 TYR A C 1
ATOM 4555 O O . TYR A 1 602 ? 22.126 5.554 -47.140 1.00 70.50 602 TYR A O 1
ATOM 4563 N N . VAL A 1 603 ? 23.712 4.736 -48.523 1.00 75.31 603 VAL A N 1
ATOM 4564 C CA . VAL A 1 603 ? 24.851 5.426 -47.898 1.00 75.31 603 VAL A CA 1
ATOM 4565 C C . VAL A 1 603 ? 24.838 6.916 -48.246 1.00 75.31 603 VAL A C 1
ATOM 4567 O O . VAL A 1 603 ? 25.156 7.750 -47.409 1.00 75.31 603 VAL A O 1
ATOM 4570 N N . SER A 1 604 ? 24.383 7.268 -49.447 1.00 81.88 604 SER A N 1
ATOM 4571 C CA . SER A 1 604 ? 24.199 8.654 -49.866 1.00 81.88 604 SER A CA 1
ATOM 4572 C C . SER A 1 604 ? 23.057 8.787 -50.873 1.00 81.88 604 SER A C 1
ATOM 4574 O O . SER A 1 604 ? 22.599 7.802 -51.464 1.00 81.88 604 SER A O 1
ATOM 4576 N N . ALA A 1 605 ? 22.581 10.016 -51.059 1.00 83.88 605 ALA A N 1
ATOM 4577 C CA . ALA A 1 605 ? 21.650 10.381 -52.115 1.00 83.88 605 ALA A CA 1
ATOM 4578 C C . ALA A 1 605 ? 22.245 11.475 -52.991 1.00 83.88 605 ALA A C 1
ATOM 4580 O O . ALA A 1 605 ? 22.624 12.535 -52.499 1.00 83.88 605 ALA A O 1
ATOM 4581 N N . GLN A 1 606 ? 22.309 11.205 -54.292 1.00 89.44 606 GLN A N 1
ATOM 4582 C CA . GLN A 1 606 ? 22.945 12.076 -55.272 1.00 89.44 606 GLN A CA 1
ATOM 4583 C C . GLN A 1 606 ? 21.923 12.604 -56.268 1.00 89.44 606 GLN A C 1
ATOM 4585 O O . GLN A 1 606 ? 21.150 11.835 -56.844 1.00 89.44 606 GLN A O 1
ATOM 4590 N N . ILE A 1 607 ? 21.953 13.915 -56.491 1.00 87.25 607 ILE A N 1
ATOM 4591 C CA . ILE A 1 607 ? 21.156 14.586 -57.514 1.00 87.25 607 ILE A CA 1
ATOM 4592 C C . ILE A 1 607 ? 22.091 15.318 -58.455 1.00 87.25 607 ILE A C 1
ATOM 4594 O O . ILE A 1 607 ? 22.741 16.287 -58.064 1.00 87.25 607 ILE A O 1
ATOM 4598 N N . ASP A 1 608 ? 22.061 14.906 -59.716 1.00 90.31 608 ASP A N 1
ATOM 4599 C CA . ASP A 1 608 ? 22.694 15.639 -60.801 1.00 90.31 608 ASP A CA 1
ATOM 4600 C C . ASP A 1 608 ? 21.655 16.569 -61.434 1.00 90.31 608 ASP A C 1
ATOM 4602 O O . ASP A 1 608 ? 20.573 16.139 -61.841 1.00 90.31 608 ASP A O 1
ATOM 4606 N N . PHE A 1 609 ? 21.970 17.857 -61.517 1.00 87.25 609 PHE A N 1
ATOM 4607 C CA . PHE A 1 609 ? 21.083 18.879 -62.065 1.00 87.25 609 PHE A CA 1
ATOM 4608 C C . PHE A 1 609 ? 21.850 19.881 -62.931 1.00 87.25 609 PHE A C 1
ATOM 4610 O O . PHE A 1 609 ? 23.076 19.961 -62.903 1.00 87.25 609 PHE A O 1
ATOM 4617 N N . MET A 1 610 ? 21.121 20.632 -63.755 1.00 88.12 610 MET A N 1
ATOM 4618 C CA . MET A 1 610 ? 21.692 21.618 -64.671 1.00 88.12 610 MET A CA 1
ATOM 4619 C C . MET A 1 610 ? 21.144 23.005 -64.352 1.00 88.12 610 MET A C 1
ATOM 4621 O O . MET A 1 610 ? 19.931 23.187 -64.243 1.00 88.12 610 MET A O 1
ATOM 4625 N N . ILE A 1 611 ? 22.038 23.984 -64.260 1.00 86.44 611 ILE A N 1
ATOM 4626 C CA . ILE A 1 611 ? 21.693 25.401 -64.166 1.00 86.44 611 ILE A CA 1
ATOM 4627 C C . ILE A 1 611 ? 21.818 25.998 -65.567 1.00 86.44 611 ILE A C 1
ATOM 4629 O O . ILE A 1 611 ? 22.887 25.943 -66.171 1.00 86.44 611 ILE A O 1
ATOM 4633 N N . ALA A 1 612 ? 20.719 26.536 -66.099 1.00 82.50 612 ALA A N 1
ATOM 4634 C CA . ALA A 1 612 ? 20.676 27.106 -67.449 1.00 82.50 612 ALA A CA 1
ATOM 4635 C C . ALA A 1 612 ? 20.990 28.613 -67.479 1.00 82.50 612 ALA A C 1
ATOM 4637 O O . ALA A 1 612 ? 21.587 29.092 -68.439 1.00 82.50 612 ALA A O 1
ATOM 4638 N N . GLU A 1 613 ? 20.622 29.354 -66.429 1.00 78.88 613 GLU A N 1
ATOM 4639 C CA . GLU A 1 613 ? 20.817 30.804 -66.313 1.00 78.88 613 GLU A CA 1
ATOM 4640 C C . GLU A 1 613 ? 21.252 31.170 -64.886 1.00 78.88 613 GLU A C 1
ATOM 4642 O O . GLU A 1 613 ? 20.761 30.594 -63.911 1.00 78.88 613 GLU A O 1
ATOM 4647 N N . ALA A 1 614 ? 22.178 32.123 -64.758 1.00 71.31 614 ALA A N 1
ATOM 4648 C CA . ALA A 1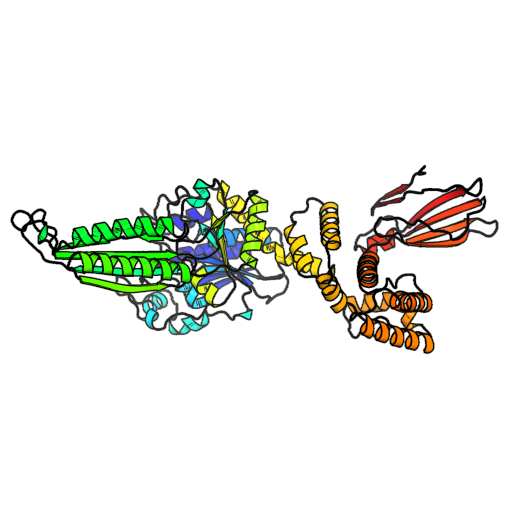 614 ? 22.648 32.615 -63.463 1.00 71.31 614 ALA A CA 1
ATOM 4649 C C . ALA A 1 614 ? 21.595 33.517 -62.788 1.00 71.31 614 ALA A C 1
ATOM 4651 O O . ALA A 1 614 ? 20.852 34.228 -63.462 1.00 71.31 614 ALA A O 1
ATOM 4652 N N . GLY A 1 615 ? 21.558 33.527 -61.451 1.00 66.06 615 GLY A N 1
ATOM 4653 C CA . GLY A 1 615 ? 20.716 34.447 -60.666 1.00 66.06 615 GLY A CA 1
ATOM 4654 C C . GLY A 1 615 ? 19.321 33.933 -60.286 1.00 66.06 615 GLY A C 1
ATOM 4655 O O . GLY A 1 615 ? 18.542 34.688 -59.711 1.00 66.06 615 GLY A O 1
ATOM 4656 N N . SER A 1 616 ? 19.002 32.664 -60.563 1.00 67.75 616 SER A N 1
ATOM 4657 C CA . SER A 1 616 ? 17.783 32.006 -60.064 1.00 67.75 616 SER A CA 1
ATOM 4658 C C . SER A 1 616 ? 18.016 31.353 -58.695 1.00 67.75 616 SER A C 1
ATOM 4660 O O . SER A 1 616 ? 19.054 30.733 -58.476 1.00 67.75 616 SER A O 1
ATOM 4662 N N . HIS A 1 617 ? 17.042 31.459 -57.786 1.00 73.00 617 HIS A N 1
ATOM 4663 C CA . HIS A 1 617 ? 17.037 30.725 -56.517 1.00 73.00 617 HIS A CA 1
ATOM 4664 C C . HIS A 1 617 ? 16.430 29.334 -56.736 1.00 73.00 617 HIS A C 1
ATOM 4666 O O . HIS A 1 617 ? 15.307 29.226 -57.226 1.00 73.00 617 HIS A O 1
ATOM 4672 N N . PHE A 1 618 ? 17.155 28.275 -56.375 1.00 74.06 618 PHE A N 1
ATOM 4673 C CA . PHE A 1 618 ? 16.692 26.896 -56.525 1.00 74.06 618 PHE A CA 1
ATOM 4674 C C . PHE A 1 618 ? 16.445 26.273 -55.156 1.00 74.06 618 PHE A C 1
ATOM 4676 O O . PHE A 1 618 ? 17.355 26.185 -54.337 1.00 74.06 618 PHE A O 1
ATOM 4683 N N . HIS A 1 619 ? 15.220 25.802 -54.923 1.00 78.56 619 HIS A N 1
ATOM 4684 C CA . HIS A 1 619 ? 14.892 25.015 -53.742 1.00 78.56 619 HIS A CA 1
ATOM 4685 C C . HIS A 1 619 ? 14.853 23.526 -54.108 1.00 78.56 619 HIS A C 1
ATOM 4687 O O . HIS A 1 619 ? 14.043 23.100 -54.935 1.00 78.56 619 HIS A O 1
ATOM 4693 N N . LEU A 1 620 ? 15.731 22.732 -53.489 1.00 78.81 620 LEU A N 1
ATOM 4694 C CA . LEU A 1 620 ? 15.846 21.288 -53.713 1.00 78.81 620 LEU A CA 1
ATOM 4695 C C . LEU A 1 620 ? 15.517 20.512 -52.426 1.00 78.81 620 LEU A C 1
ATOM 4697 O O . LEU A 1 620 ? 16.413 20.239 -51.629 1.00 78.81 620 LEU A O 1
ATOM 4701 N N . PRO A 1 621 ? 14.242 20.154 -52.197 1.00 78.94 621 PRO A N 1
ATOM 4702 C CA . PRO A 1 621 ? 13.859 19.280 -51.097 1.00 78.94 621 PRO A CA 1
ATOM 4703 C C . PRO A 1 621 ? 14.503 17.890 -51.183 1.00 78.94 621 PRO A C 1
ATOM 4705 O O . PRO A 1 621 ? 14.474 17.237 -52.231 1.00 78.94 621 PRO A O 1
ATOM 4708 N N . PHE A 1 622 ? 15.005 17.417 -50.043 1.00 77.31 622 PHE A N 1
ATOM 4709 C CA . PHE A 1 622 ? 15.395 16.029 -49.807 1.00 77.31 622 PHE A CA 1
ATOM 4710 C C . PHE A 1 622 ? 14.484 15.427 -48.746 1.00 77.31 622 PHE A C 1
ATOM 4712 O O . PHE A 1 622 ? 14.446 15.894 -47.611 1.00 77.31 622 PHE A O 1
ATOM 4719 N N . LEU A 1 623 ? 13.768 14.366 -49.105 1.00 78.44 623 LEU A N 1
ATOM 4720 C CA . LEU A 1 623 ? 13.028 13.551 -48.149 1.00 78.44 623 LEU A CA 1
ATOM 4721 C C . LEU A 1 623 ? 13.767 12.230 -48.001 1.00 78.44 623 LEU A C 1
ATOM 4723 O O . LEU A 1 623 ? 13.825 11.451 -48.953 1.00 78.44 623 LEU A O 1
ATOM 4727 N N . ILE A 1 624 ? 14.339 11.991 -46.824 1.00 73.62 624 ILE A N 1
ATOM 4728 C CA . ILE A 1 624 ? 15.182 10.826 -46.551 1.00 73.62 624 ILE A CA 1
ATOM 4729 C C . ILE A 1 624 ? 14.543 9.930 -45.484 1.00 73.62 624 ILE A C 1
ATOM 4731 O O . ILE A 1 624 ? 13.984 10.397 -44.495 1.00 73.62 624 ILE A O 1
ATOM 4735 N N . SER A 1 625 ? 14.633 8.622 -45.689 1.00 76.38 625 SER A N 1
ATOM 4736 C CA . SER A 1 625 ? 14.325 7.565 -44.727 1.00 76.38 625 SER A CA 1
ATOM 4737 C C . SER A 1 625 ? 15.462 6.534 -44.775 1.00 76.38 625 SER A C 1
ATOM 4739 O O . SER A 1 625 ? 16.232 6.533 -45.739 1.00 76.38 625 SER A O 1
ATOM 4741 N N . PRO A 1 626 ? 15.588 5.618 -43.799 1.00 75.31 626 PRO A N 1
ATOM 4742 C CA . PRO A 1 626 ? 16.662 4.626 -43.847 1.00 75.31 626 PRO A CA 1
ATOM 4743 C C . PRO A 1 626 ? 16.587 3.709 -45.074 1.00 75.31 626 PRO A C 1
ATOM 4745 O O . PRO A 1 626 ? 17.591 3.139 -45.483 1.00 75.31 626 PRO A O 1
ATOM 4748 N N . TRP A 1 627 ? 15.409 3.570 -45.687 1.00 76.38 627 TRP A N 1
ATOM 4749 C CA . TRP A 1 627 ? 15.163 2.612 -46.769 1.00 76.38 627 TRP A CA 1
ATOM 4750 C C . TRP A 1 627 ? 14.761 3.274 -48.087 1.00 76.38 627 TRP A C 1
ATOM 4752 O O . TRP A 1 627 ? 14.478 2.579 -49.061 1.00 76.38 627 TRP A O 1
ATOM 4762 N N . SER A 1 628 ? 14.706 4.605 -48.138 1.00 73.44 628 SER A N 1
ATOM 4763 C CA . SER A 1 628 ? 14.293 5.354 -49.323 1.00 73.44 628 SER A CA 1
ATOM 4764 C C . SER A 1 628 ? 14.740 6.803 -49.238 1.00 73.44 628 SER A C 1
ATOM 4766 O O . SER A 1 628 ? 14.755 7.392 -48.164 1.00 73.44 628 SER A O 1
ATOM 4768 N N . TRP A 1 629 ? 14.966 7.430 -50.381 1.00 85.44 629 TRP A N 1
ATOM 4769 C CA . TRP A 1 629 ? 15.006 8.882 -50.460 1.00 85.44 629 TRP A CA 1
ATOM 4770 C C . TRP A 1 629 ? 14.264 9.352 -51.705 1.00 85.44 629 TRP A C 1
ATOM 4772 O O . TRP A 1 629 ? 14.092 8.598 -52.664 1.00 85.44 629 TRP A O 1
ATOM 4782 N N . SER A 1 630 ? 13.774 10.584 -51.669 1.00 81.12 630 SER A N 1
ATOM 4783 C CA . SER A 1 630 ? 13.140 11.222 -52.816 1.00 81.12 630 SER A CA 1
ATOM 4784 C C . SER A 1 630 ? 13.471 12.705 -52.855 1.00 81.12 630 SER A C 1
ATOM 4786 O O . SER A 1 630 ? 13.796 13.323 -51.839 1.00 81.12 630 SER A O 1
ATOM 4788 N N . THR A 1 631 ? 13.385 13.265 -54.052 1.00 80.81 631 THR A N 1
ATOM 4789 C CA . THR A 1 631 ? 13.594 14.682 -54.313 1.00 80.81 631 THR A CA 1
ATOM 4790 C C . THR A 1 631 ? 12.633 15.145 -55.396 1.00 80.81 631 THR A C 1
ATOM 4792 O O . THR A 1 631 ? 12.138 14.347 -56.196 1.00 80.81 631 THR A O 1
ATOM 4795 N N . TYR A 1 632 ? 12.368 16.441 -55.424 1.00 76.50 632 TYR A N 1
ATOM 4796 C CA . TYR A 1 632 ? 11.600 17.100 -56.466 1.00 76.50 632 TYR A CA 1
ATOM 4797 C C . TYR A 1 632 ? 12.082 18.543 -56.588 1.00 76.50 632 TYR A C 1
ATOM 4799 O O . TYR A 1 632 ? 12.703 19.081 -55.678 1.00 76.50 632 TYR A O 1
ATOM 4807 N N . ARG A 1 633 ? 11.797 19.199 -57.713 1.00 69.25 633 ARG A N 1
ATOM 4808 C CA . ARG A 1 633 ? 12.075 20.630 -57.851 1.00 69.25 633 ARG A CA 1
ATOM 4809 C C . ARG A 1 633 ? 11.038 21.416 -57.045 1.00 69.25 633 ARG A C 1
ATOM 4811 O O . ARG A 1 633 ? 9.862 21.410 -57.406 1.00 69.25 633 ARG A O 1
ATOM 4818 N N . GLY A 1 634 ? 11.469 22.074 -55.970 1.00 60.31 634 GLY A N 1
ATOM 4819 C CA . GLY A 1 634 ? 10.687 23.115 -55.305 1.00 60.31 634 GLY A CA 1
ATOM 4820 C C . GLY A 1 634 ? 10.627 24.376 -56.173 1.00 60.31 634 GLY A C 1
ATOM 4821 O O . GLY A 1 634 ? 11.490 24.569 -57.031 1.00 60.31 634 GLY A O 1
ATOM 4822 N N . SER A 1 635 ? 9.580 25.188 -55.990 1.00 49.06 635 SER A N 1
ATOM 4823 C CA . SER A 1 635 ? 9.351 26.436 -56.740 1.00 49.06 635 SER A CA 1
ATOM 4824 C C . SER A 1 635 ? 10.547 27.376 -56.720 1.00 49.06 635 SER A C 1
ATOM 4826 O O . SER A 1 635 ? 11.055 27.596 -55.593 1.00 49.06 635 SER A O 1
#

InterPro domains:
  IPR007484 Peptidase M28 [PF04389] (51-132)
  IPR010158 N-carbamoyl-L-amino-acid amidohydrolase [PTHR32494] (2-394)
  IPR010158 N-carbamoyl-L-amino-acid amidohydrolase [TIGR01879] (13-390)
  IPR011650 Peptidase M20, dimerisation domain [PF07687] (201-297)
  IPR017595 2-oxo-4-hydroxy-4-carboxy-5-ureidoimidazoline decarboxylase, type 2 [TIGR03180] (393-541)
  IPR018020 Oxo-4-hydroxy-4-carboxy-5-ureidoimidazoline decarboxylase [PF09349] (394-541)
  IPR023416 Transthyretin/hydroxyisourate hydrolase domain [PF00576] (543-634)
  IPR036264 Bacterial exopeptidase dimerisation domain [SSF55031] (203-316)
  IPR036778 Oxo-4-hydroxy-4-carboxy-5-ureidoimidazoline decarboxylase superfamily [G3DSA:1.10.3330.10] (392-541)
  IPR036778 Oxo-4-hydroxy-4-carboxy-5-ureidoimidazoline decarboxylase superfamily [SSF158694] (392-542)
  IPR036817 Transthyretin/hydroxyisourate hydrolase domain superfamily [G3DSA:2.60.40.180] (542-635)
  IPR036817 Transthyretin/hydroxyisourate hydrolase domain superfamily [SSF49472] (543-635)

Foldseek 3Di:
DVLLVVLFCLDPDPPAHAFAFLDPSLLVNLVVLQVLLVVLVWDWDADLLGKTKTKAAAPDGQAAEAEWAFASGAADRWASFARVVRLVLLSVLSSVCVVVVHGHNHMYMRIHFHAQVVRFQVDHLSRLCLQQVVDDPVQQCGAGPVRQGVQNSCVVNPRHPVCSNVNHDDLNRYAEYETEGAQLACPCVVVVAFKAWAFWAKKKWKKKKKKFFDKDFQVPQDPVRGLARVVLVVVLQVVLVVLQVVQDPQKDKDFPDKDFPPPDPGMRTRMIIIMIMIIGQAPVSRVVSVVVSVVVSCVSQVVSVIDMDMDTDDTDGMGGADPVLSLLLQLLSCVLGVGYHYGHRHDGTSQSSRSVRHHYIYMHGYWPNSDTSHHPTDGDPVSSVSVSSSVSSSSCLVVQLVVCCVVAVQNVLSNQLSSPDDDPDPVSSVVSSVVSLVPDDDVSLQRRQVPDDAQLDQQPDPDPVSVVSCVLNVLSVPDDPVLSVLSVVLQVLCCVQQVTGDAARSVPDHSVRSSVVSVVLSPDDNVVNRVVSSQRVLFNNAKKKKWKWFQDPVGTHTQFIDIAGPVHDDQPRHPDWDAWGKMKMKIQQQCRVVSVVHAAPDRIDMDIDTDHHTDDDWDWDWDDDSYDIDIDTDD

Organism: Timema californicum (NCBI:txid61474)

Sequence (635 aa):
MARCDALAAISETAEGLTRVYLSPEHLRANACVGEWMQAAGMQVWQDEVGNICGRYEAAETGAPALLLGSHLDTVRNAGRYDGMLGVLSAIETVQWLNEHQRRLPLAIEVIGFGDEEGTRFGITLLGSRGITGSWPQSWVTHPDGNGITVAQAMADVGLDSDKIASAARRVEDIVGYLELHIEQGPCLEQEDLALGVVTAINGARRLNCRFTGEAGHAGTVPMTHRKDALAAAAEWMVFIEQTTREQDPQLVATVGTINCAPGAVNVIPGEVSLSLDVRGPLDNPLETLLSSLLTQAEAIALRRGLRFESNEYYRIGATACDSALQQALSHAVETVQGRSLSLPSGAGHDAIAIAERWPVGMLFVRNHRGISHHPAESVAVADVAPALQAYLQALSADEAKAAIRHCVAIPHWQQSLVAARPFDTLEALRATADALARQWQQPELEAALSAHPRIGERANGADKEAALSRGEQSAMQQADSALQQAMQQGNQAYETRFGRVFLIRAKGRSGEQMLAELQRRLQNSDPAEQQEALDQLREITLGVAISLEQNSPEGWFPISQGETDSDGRLKDLTPEPLTPGHYRLTAEIGDYFAAAGRDALYVSAQIDFMIAEAGSHFHLPFLISPWSWSTYRGS

Secondary structure (DSSP, 8-state):
-HHHHHHHT--SSSSSB---TTSHHHHHHHHHHHHHHHHTT-EEEE-TT--EEEEE--SSTTPPEEEEEEE----TTB-SSTTHHHHHHHHHHHHHHHHTT---SSEEEEEEES-SS-TTTS---HHHHHHTT---GGGTT-B-TTS-BHHHHHHHTT--GGGGGGGPPPGGGEEEEEEEEE-SSSHHHHTT-SEEEEEEEPEEEEEEEEEE---EETTTS-GGG---HHHHHHHHHHHHHHHHHHH-TT-EEE---EEEES--TTEE-SEEEEEEEEEESSHHHHHHHHHHHHHHHHHHHHHHT-EEEEEEEEEE--EEPPHHHHHHHHHHHHHHHS---EEEESS--THHHHTTTS-EEEEEE--GGG--SSTT----HHHHHHHHHHHHHHHTHHHHHHHHHTT---HHHHHHHHTT---SSHHHHHHHHHHHHTT--HHHHHHHHHTSPPTTS----SSHHHHHHHHHTHHHHTS-HHHHHHHHHHHHHHHHHHSS------TT--HHHHHHHHHHHTTS-HHHHHHHHHHHHHHTT---EEEEEEEETTEEEEEEEEE--TTS--S-S-SSPPPSEEEEEEE-HHHHHHHTT---S-S-EEEEEEE-STT------EEEETTEEEE----

Radius of gyration: 35.43 Å; chains: 1; bounding box: 90×66×110 Å